Protein AF-0000000082272077 (afdb_homodimer)

Foldseek 3Di:
DAAEEEAEPLQDFLNVLLQVQQLVDPRYAYEYEEQDQVSHDPSHNHTAYADLLDLVRLVVVLVVVVVVVAAHQEYEADDADQQVVVPPDPLLNVCQFDPVNPDPVSLVSRLRRQAVSVLVSCVSRVVRYDQAHEYEHEAALLLFPVNDDDGGNNNRNVNRVNNLVSLLVVLVVSVPPPRGLYAGEYEHLAQECDVVNHPPGPHGSNRSSNLVVCCVVVCVRSVQGNFYAYSVSHGDHD/DAAEEEAEPLQDFLNVLLQVQQLVDPRYAYEYEEQDQVSHDPSHNHTAYADLLDLVRLVVVLVVVVVVVAAHQEYEADDADQQVVVPPDPLLNVCQFDPVNPDPVSLVSRLRRQAVSVLVSCVSRVVRYDQAHEYEHEAALLLFPVNDDDGGNNNRNVNRVNNLVSQLVVLVVSVPPPSGLYAGEYEHLAQECDVVNHPPGPHGSNRSSNLVVCCVVVCVRSVQGNFYAYSVSHGDHD

Organism: NCBI:txid303405

Radius of gyration: 22.63 Å; Cα contacts (8 Å, |Δi|>4): 1120; chains: 2; bounding box: 52×69×52 Å

pLDDT: mean 94.02, std 9.64, range [50.41, 98.94]

Solvent-accessible surface area (backbone atoms only — not comparable to full-atom values): 22970 Å² total; per-residue (Å²): 133,66,41,27,35,40,31,33,33,20,51,47,65,49,25,27,27,34,48,53,52,46,40,70,36,89,56,38,42,32,36,31,21,21,72,48,50,86,58,41,60,85,72,42,74,38,75,40,54,38,38,58,87,34,70,64,34,46,53,51,42,43,50,53,49,58,72,68,68,57,62,35,38,30,40,36,45,46,44,70,57,54,56,79,73,49,73,82,49,86,62,47,40,48,15,24,27,37,54,74,49,34,33,42,71,66,23,45,52,25,33,36,34,43,20,33,39,55,46,24,46,50,16,66,41,49,86,37,41,44,53,64,16,36,39,36,36,59,48,39,65,60,23,12,59,71,69,54,83,63,53,34,40,46,16,42,27,23,10,29,27,27,29,47,35,45,31,36,18,47,15,41,43,30,67,69,35,84,85,40,62,33,24,16,30,32,29,27,71,63,63,28,49,36,97,84,50,36,89,84,31,90,41,47,34,56,59,46,24,49,40,52,51,48,33,59,73,73,45,50,48,68,74,35,51,43,36,40,29,32,72,86,73,44,79,43,72,68,132,66,40,25,36,42,32,34,33,20,50,47,64,50,24,28,26,35,48,54,51,46,42,71,36,88,55,38,41,31,36,31,22,20,72,47,49,84,59,43,60,84,71,42,73,39,76,38,54,38,38,57,85,33,70,65,34,47,53,51,41,44,50,54,49,58,71,68,66,57,61,35,39,29,39,36,45,48,42,72,58,52,58,78,74,50,69,81,49,85,62,46,42,48,16,24,29,37,54,73,50,34,32,41,71,65,23,45,51,25,32,36,34,44,22,34,40,54,46,24,45,49,16,66,42,48,87,36,40,44,53,66,16,36,39,37,35,57,48,38,66,61,21,12,60,72,67,52,84,65,52,34,40,46,17,43,28,23,11,30,26,26,30,47,36,45,31,36,19,48,16,41,43,30,66,69,34,84,86,39,62,34,26,16,29,32,31,28,72,63,63,29,48,36,98,84,51,37,91,84,31,90,43,47,34,56,57,46,24,48,40,51,50,49,33,60,73,73,45,51,48,68,75,36,51,44,37,41,30,33,69,86,72,45,81,42,72,68

Nearest PDB structures (foldseek):
  5uzx-assembly1_A  TM=8.447E-01  e=5.046E-17  Burkholderia multivorans ATCC 17616
  5tt1-assembly2_B  TM=8.350E-01  e=1.175E-14  Burkholderia multivorans ATCC 17616
  5tt1-assembly1_A-2  TM=8.184E-01  e=1.248E-14  Burkholderia multivorans ATCC 17616
  5wqn-assembly1_D  TM=8.416E-01  e=3.097E-14  Pseudomonas aeruginosa PAO1
  5wqm-assembly2_D  TM=8.348E-01  e=5.341E-14  Pseudomonas aeruginosa PAO1

InterPro domains:
  IPR002347 Short-chain dehydrogenase/reductase SDR [PF00106] (3-199)
  IPR052184 Short-chain dehydrogenases/reductases (SDR) enzymes [PTHR45458] (1-234)

Secondary structure (DSSP, 8-state):
--EEEEESSTTSHHHHHHHHHHHTSTTEEEEEEESSGGGS-TT-SEEEE--TT-HHHHHHHHHHHHHHT--EEEEEE-----GGG--SSTTHHHHHH-GGG--HHHHHHHHIIIIIHHHHHHHHHGGGEEEEEEEEEE--GGG-TTT--SS--HHHHHHHHHHHHHHHHHHHHHHH-TT---EEEEEE--SBSSTTT-TT-SB-HHHHHHHHHHHHHTSHHHHTTT-EEETTSPBPP-/--EEEEESSTTSHHHHHHHHHHHTSTTEEEEEEESSGGGS-TT-SEEEE--TT-HHHHHHHHHHHHHHT--EEEEEE-----GGG-TTSTTHHHHHH-GGG--HHHHHHHHIIIIIHHHHHHHHHGGGEEEEEEEEEE--GGG-TTT--SS--HHHHHHHHHHHHHHHHHHHHHHH-TT---EEEEEE--SBSSTTT-TT-SB-HHHHHHHHHHHHHTSHHHHTTT-EEETTSPBPP-

Sequence (476 aa):
MSKTVLITGGNRGLGLALVECFAAQEDWKVIATARHMDSLPSVADEKLELDLASHESVTNLTDTIVQAGQTIDCIIHNAGFNPKDQKQTPGYFDSTFYCKDFSASNVSESMMINALHPMEMTGRLMPILTKDATVLAISSWLGSISSKKVPGHYGYAGSKALMNMCIKGLSLEFANDKETTRTAVAINPGWMKTDMGGSNADITPEQVAERILKMVEDGFIQSANGMFINTDRTEHLWMSKTVLITGGNRGLGLALVECFAAQEDWKVIATARHMDSLPSVADEKLELDLASHESVTNLTDTIVQAGQTIDCIIHNAGFNPKDQKQTPGYFDSTFYCKDFSASNVSESMMINALHPMEMTGRLMPILTKDATVLAISSWLGSISSKKVPGHYGYAGSKALMNMCIKGLSLEFANDKETTRTAVAINPGWMKTDMGGSNADITPEQVAERILKMVEDGFIQSANGMFINTDRTEHLW

Structure (mmCIF, N/CA/C/O backbone):
data_AF-0000000082272077-model_v1
#
loop_
_entity.id
_entity.type
_entity.pdbx_description
1 polymer 'Short-chain dehydrogenase/reductase family protein'
#
loop_
_atom_site.group_PDB
_atom_site.id
_atom_site.type_symbol
_atom_site.label_atom_id
_atom_site.label_alt_id
_atom_site.label_comp_id
_atom_site.label_asym_id
_atom_site.label_entity_id
_atom_site.label_seq_id
_atom_site.pdbx_PDB_ins_code
_atom_site.Cartn_x
_atom_site.Cartn_y
_atom_site.Cartn_z
_atom_site.occupancy
_atom_site.B_iso_or_equiv
_atom_site.auth_seq_id
_atom_site.auth_comp_id
_atom_site.auth_asym_id
_atom_site.auth_atom_id
_atom_site.pdbx_PDB_model_num
ATOM 1 N N . MET A 1 1 ? -0.331 -36.438 -12.594 1 69.69 1 MET A N 1
ATOM 2 C CA . MET A 1 1 ? -0.444 -35.375 -13.578 1 69.69 1 MET A CA 1
ATOM 3 C C . MET A 1 1 ? 0.436 -34.188 -13.195 1 69.69 1 MET A C 1
ATOM 5 O O . MET A 1 1 ? 0.691 -33.938 -12.016 1 69.69 1 MET A O 1
ATOM 9 N N . SER A 1 2 ? 1.129 -33.5 -14.141 1 90.38 2 SER A N 1
ATOM 10 C CA . SER A 1 2 ? 2.088 -32.438 -13.875 1 90.38 2 SER A CA 1
ATOM 11 C C . SER A 1 2 ? 1.392 -31.203 -13.336 1 90.38 2 SER A C 1
ATOM 13 O O . SER A 1 2 ? 0.265 -30.891 -13.727 1 90.38 2 SER A O 1
ATOM 15 N N . LYS A 1 3 ? 1.996 -30.641 -12.344 1 97.25 3 LYS A N 1
ATOM 16 C CA . LYS A 1 3 ? 1.546 -29.359 -11.82 1 97.25 3 LYS A CA 1
ATOM 17 C C . LYS A 1 3 ? 2.031 -28.203 -12.703 1 97.25 3 LYS A C 1
ATOM 19 O O . LYS A 1 3 ? 3.08 -28.312 -13.344 1 97.25 3 LYS A O 1
ATOM 24 N N . THR A 1 4 ? 1.223 -27.141 -12.766 1 98.62 4 THR A N 1
ATOM 25 C CA . THR A 1 4 ? 1.578 -26 -13.602 1 98.62 4 THR A CA 1
ATOM 26 C C . THR A 1 4 ? 1.897 -24.781 -12.75 1 98.62 4 THR A C 1
ATOM 28 O O . THR A 1 4 ? 1.143 -24.438 -11.828 1 98.62 4 THR A O 1
ATOM 31 N N . VAL A 1 5 ? 3.061 -24.125 -13.031 1 98.81 5 VAL A N 1
ATOM 32 C CA . VAL A 1 5 ? 3.439 -22.891 -12.359 1 98.81 5 VAL A CA 1
ATOM 33 C C . VAL A 1 5 ? 3.541 -21.766 -13.383 1 98.81 5 VAL A C 1
ATOM 35 O O . VAL A 1 5 ? 4.082 -21.953 -14.477 1 98.81 5 VAL A O 1
ATOM 38 N N . LEU A 1 6 ? 2.869 -20.656 -13.102 1 98.88 6 LEU A N 1
ATOM 39 C CA . LEU A 1 6 ? 2.996 -19.406 -13.859 1 98.88 6 LEU A CA 1
ATOM 40 C C . LEU A 1 6 ? 3.951 -18.438 -13.164 1 98.88 6 LEU A C 1
ATOM 42 O O . LEU A 1 6 ? 3.727 -18.062 -12.016 1 98.88 6 LEU A O 1
ATOM 46 N N . ILE A 1 7 ? 5.047 -18.047 -13.836 1 98.88 7 ILE A N 1
ATOM 47 C CA . ILE A 1 7 ? 6.062 -17.172 -13.258 1 98.88 7 ILE A CA 1
ATOM 48 C C . ILE A 1 7 ? 6.152 -15.883 -14.078 1 98.88 7 ILE A C 1
ATOM 50 O O . ILE A 1 7 ? 6.398 -15.922 -15.281 1 98.88 7 ILE A O 1
ATOM 54 N N . THR A 1 8 ? 5.918 -14.766 -13.461 1 98.81 8 THR A N 1
ATOM 55 C CA . THR A 1 8 ? 6.121 -13.492 -14.141 1 98.81 8 THR A CA 1
ATOM 56 C C . THR A 1 8 ? 7.566 -13.023 -13.992 1 98.81 8 THR A C 1
ATOM 58 O O . THR A 1 8 ? 8.203 -13.281 -12.969 1 98.81 8 THR A O 1
ATOM 61 N N . GLY A 1 9 ? 8.047 -12.32 -15.023 1 97.88 9 GLY A N 1
ATOM 62 C CA . GLY A 1 9 ? 9.43 -11.875 -14.992 1 97.88 9 GLY A CA 1
ATOM 63 C C . GLY A 1 9 ? 10.422 -13.023 -15 1 97.88 9 GLY A C 1
ATOM 64 O O . GLY A 1 9 ? 11.359 -13.047 -14.203 1 97.88 9 GLY A O 1
ATOM 65 N N . GLY A 1 10 ? 10.258 -13.992 -15.828 1 98.12 10 GLY A N 1
ATOM 66 C CA . GLY A 1 10 ? 11.016 -15.234 -15.797 1 98.12 10 GLY A CA 1
ATOM 67 C C . GLY A 1 10 ? 12.297 -15.172 -16.594 1 98.12 10 GLY A C 1
ATOM 68 O O . GLY A 1 10 ? 12.914 -16.203 -16.875 1 98.12 10 GLY A O 1
ATOM 69 N N . ASN A 1 11 ? 12.773 -13.922 -16.984 1 96.75 11 ASN A N 1
ATOM 70 C CA . ASN A 1 11 ? 13.844 -13.852 -17.969 1 96.75 11 ASN A CA 1
ATOM 71 C C . ASN A 1 11 ? 15.164 -13.422 -17.328 1 96.75 11 ASN A C 1
ATOM 73 O O . ASN A 1 11 ? 16.203 -13.453 -17.984 1 96.75 11 ASN A O 1
ATOM 77 N N . ARG A 1 12 ? 15.172 -12.977 -16.078 1 93.19 12 ARG A N 1
ATOM 78 C CA . ARG A 1 12 ? 16.422 -12.57 -15.438 1 93.19 12 ARG A CA 1
ATOM 79 C C . ARG A 1 12 ? 16.328 -12.703 -13.922 1 93.19 12 ARG A C 1
ATOM 81 O O . ARG A 1 12 ? 15.258 -12.938 -13.375 1 93.19 12 ARG A O 1
ATOM 88 N N . GLY A 1 13 ? 17.438 -12.688 -13.328 1 93.81 13 GLY A N 1
ATOM 89 C CA . GLY A 1 13 ? 17.516 -12.664 -11.875 1 93.81 13 GLY A CA 1
ATOM 90 C C . GLY A 1 13 ? 16.844 -13.859 -11.219 1 93.81 13 GLY A C 1
ATOM 91 O O . GLY A 1 13 ? 17.078 -15 -11.617 1 93.81 13 GLY A O 1
ATOM 92 N N . LEU A 1 14 ? 16.125 -13.523 -10.18 1 96.06 14 LEU A N 1
ATOM 93 C CA . LEU A 1 14 ? 15.414 -14.57 -9.445 1 96.06 14 LEU A CA 1
ATOM 94 C C . LEU A 1 14 ? 14.375 -15.25 -10.336 1 96.06 14 LEU A C 1
ATOM 96 O O . LEU A 1 14 ? 14.188 -16.469 -10.25 1 96.06 14 LEU A O 1
ATOM 100 N N . GLY A 1 15 ? 13.734 -14.461 -11.211 1 97.94 15 GLY A N 1
ATOM 101 C CA . GLY A 1 15 ? 12.758 -15.039 -12.117 1 97.94 15 GLY A CA 1
ATOM 102 C C . GLY A 1 15 ? 13.328 -16.125 -13.008 1 97.94 15 GLY A C 1
ATOM 103 O O . GLY A 1 15 ? 12.734 -17.203 -13.148 1 97.94 15 GLY A O 1
ATOM 104 N N . LEU A 1 16 ? 14.453 -15.836 -13.539 1 97.94 16 LEU A N 1
ATOM 105 C CA . LEU A 1 16 ? 15.125 -16.828 -14.375 1 97.94 16 LEU A CA 1
ATOM 106 C C . LEU A 1 16 ? 15.484 -18.062 -13.57 1 97.94 16 LEU A C 1
ATOM 108 O O . LEU A 1 16 ? 15.258 -19.188 -14.016 1 97.94 16 LEU A O 1
ATOM 112 N N . ALA A 1 17 ? 16 -17.875 -12.391 1 98 17 ALA A N 1
ATOM 113 C CA . ALA A 1 17 ? 16.375 -18.984 -11.516 1 98 17 ALA A CA 1
ATOM 114 C C . ALA A 1 17 ? 15.156 -19.828 -11.148 1 98 17 ALA A C 1
ATOM 116 O O . ALA A 1 17 ? 15.242 -21.047 -11.078 1 98 17 ALA A O 1
ATOM 117 N N . LEU A 1 18 ? 14.023 -19.172 -10.93 1 98.69 18 LEU A N 1
ATOM 118 C CA . LEU A 1 18 ? 12.789 -19.875 -10.609 1 98.69 18 LEU A CA 1
ATOM 119 C C . LEU A 1 18 ? 12.336 -20.734 -11.789 1 98.69 18 LEU A C 1
ATOM 121 O O . LEU A 1 18 ? 11.984 -21.906 -11.617 1 98.69 18 LEU A O 1
ATOM 125 N N . VAL A 1 19 ? 12.383 -20.141 -12.953 1 98.81 19 VAL A N 1
ATOM 126 C CA . VAL A 1 19 ? 11.977 -20.875 -14.156 1 98.81 19 VAL A CA 1
ATOM 127 C C . VAL A 1 19 ? 12.852 -22.125 -14.32 1 98.81 19 VAL A C 1
ATOM 129 O O . VAL A 1 19 ? 12.336 -23.219 -14.508 1 98.81 19 VAL A O 1
ATOM 132 N N . GLU A 1 20 ? 14.109 -21.953 -14.195 1 98.69 20 GLU A N 1
ATOM 133 C CA . GLU A 1 20 ? 15.055 -23.062 -14.367 1 98.69 20 GLU A CA 1
ATOM 134 C C . GLU A 1 20 ? 14.859 -24.125 -13.289 1 98.69 20 GLU A C 1
ATOM 136 O O . GLU A 1 20 ? 14.875 -25.328 -13.578 1 98.69 20 GLU A O 1
ATOM 141 N N . CYS A 1 21 ? 14.664 -23.703 -12.086 1 98.38 21 CYS A N 1
ATOM 142 C CA . CYS A 1 21 ? 14.508 -24.594 -10.953 1 98.38 21 CYS A CA 1
ATOM 143 C C . CYS A 1 21 ? 13.25 -25.453 -11.094 1 98.38 21 CYS A C 1
ATOM 145 O O . CYS A 1 21 ? 13.305 -26.672 -10.945 1 98.38 21 CYS A O 1
ATOM 147 N N . PHE A 1 22 ? 12.125 -24.859 -11.414 1 98.62 22 PHE A N 1
ATOM 148 C CA . PHE A 1 22 ? 10.867 -25.578 -11.562 1 98.62 22 PHE A CA 1
ATOM 149 C C . PHE A 1 22 ? 10.891 -26.453 -12.805 1 98.62 22 PHE A C 1
ATOM 151 O O . PHE A 1 22 ? 10.383 -27.578 -12.789 1 98.62 22 PHE A O 1
ATOM 158 N N . ALA A 1 23 ? 11.531 -25.984 -13.875 1 98.31 23 ALA A N 1
ATOM 159 C CA . ALA A 1 23 ? 11.57 -26.734 -15.133 1 98.31 23 ALA A CA 1
ATOM 160 C C . ALA A 1 23 ? 12.406 -28 -14.992 1 98.31 23 ALA A C 1
ATOM 162 O O . ALA A 1 23 ? 12.234 -28.953 -15.758 1 98.31 23 ALA A O 1
ATOM 163 N N . ALA A 1 24 ? 13.273 -27.984 -14.016 1 98 24 ALA A N 1
ATOM 164 C CA . ALA A 1 24 ? 14.141 -29.125 -13.789 1 98 24 ALA A CA 1
ATOM 165 C C . ALA A 1 24 ? 13.383 -30.266 -13.109 1 98 24 ALA A C 1
ATOM 167 O O . ALA A 1 24 ? 13.859 -31.406 -13.055 1 98 24 ALA A O 1
ATOM 168 N N . GLN A 1 25 ? 12.227 -29.938 -12.609 1 97.5 25 GLN A N 1
ATOM 169 C CA . GLN A 1 25 ? 11.391 -30.938 -11.969 1 97.5 25 GLN A CA 1
ATOM 170 C C . GLN A 1 25 ? 10.469 -31.625 -12.977 1 97.5 25 GLN A C 1
ATOM 172 O O . GLN A 1 25 ? 9.828 -30.953 -13.789 1 97.5 25 GLN A O 1
ATOM 177 N N . GLU A 1 26 ? 10.297 -32.938 -12.984 1 95.56 26 GLU A N 1
ATOM 178 C CA . GLU A 1 26 ? 9.492 -33.719 -13.93 1 95.56 26 GLU A CA 1
ATOM 179 C C . GLU A 1 26 ? 8 -33.469 -13.711 1 95.56 26 GLU A C 1
ATOM 181 O O . GLU A 1 26 ? 7.207 -33.562 -14.648 1 95.56 26 GLU A O 1
ATOM 186 N N . ASP A 1 27 ? 7.707 -33.062 -12.539 1 96.31 27 ASP A N 1
ATOM 187 C CA . ASP A 1 27 ? 6.297 -33 -12.188 1 96.31 27 ASP A CA 1
ATOM 188 C C . ASP A 1 27 ? 5.766 -31.562 -12.344 1 96.31 27 ASP A C 1
ATOM 190 O O . ASP A 1 27 ? 4.641 -31.266 -11.945 1 96.31 27 ASP A O 1
ATOM 194 N N . TRP A 1 28 ? 6.57 -30.656 -12.953 1 97.94 28 TRP A N 1
ATOM 195 C CA . TRP A 1 28 ? 6.121 -29.266 -13.125 1 97.94 28 TRP A CA 1
ATOM 196 C C . TRP A 1 28 ? 6.141 -28.875 -14.594 1 97.94 28 TRP A C 1
ATOM 198 O O . TRP A 1 28 ? 7.098 -29.172 -15.312 1 97.94 28 TRP A O 1
ATOM 208 N N . LYS A 1 29 ? 5.078 -28.266 -15.039 1 98.25 29 LYS A N 1
ATOM 209 C CA . LYS A 1 29 ? 5.027 -27.484 -16.266 1 98.25 29 LYS A CA 1
ATOM 210 C C . LYS A 1 29 ? 5.195 -26 -15.969 1 98.25 29 LYS A C 1
ATOM 212 O O . LYS A 1 29 ? 4.484 -25.438 -15.117 1 98.25 29 LYS A O 1
ATOM 217 N N . VAL A 1 30 ? 6.102 -25.312 -16.688 1 98.69 30 VAL A N 1
ATOM 218 C CA . VAL A 1 30 ? 6.418 -23.922 -16.359 1 98.69 30 VAL A CA 1
ATOM 219 C C . VAL A 1 30 ? 5.898 -23.016 -17.484 1 98.69 30 VAL A C 1
ATOM 221 O O . VAL A 1 30 ? 6.312 -23.141 -18.641 1 98.69 30 VAL A O 1
ATOM 224 N N . ILE A 1 31 ? 4.977 -22.125 -17.156 1 98.75 31 ILE A N 1
ATOM 225 C CA . ILE A 1 31 ? 4.629 -20.969 -17.984 1 98.75 31 ILE A CA 1
ATOM 226 C C . ILE A 1 31 ? 5.418 -19.75 -17.531 1 98.75 31 ILE A C 1
ATOM 228 O O . ILE A 1 31 ? 5.211 -19.25 -16.422 1 98.75 31 ILE A O 1
ATOM 232 N N . ALA A 1 32 ? 6.336 -19.281 -18.359 1 98.81 32 ALA A N 1
ATOM 233 C CA . ALA A 1 32 ? 7.16 -18.125 -18.031 1 98.81 32 ALA A CA 1
ATOM 234 C C . ALA A 1 32 ? 6.742 -16.906 -18.859 1 98.81 32 ALA A C 1
ATOM 236 O O . ALA A 1 32 ? 6.41 -17.031 -20.031 1 98.81 32 ALA A O 1
ATOM 237 N N . THR A 1 33 ? 6.762 -15.75 -18.219 1 98.75 33 THR A N 1
ATOM 238 C CA . THR A 1 33 ? 6.371 -14.531 -18.922 1 98.75 33 THR A CA 1
ATOM 239 C C . THR A 1 33 ? 7.445 -13.461 -18.797 1 98.75 33 THR A C 1
ATOM 241 O O . THR A 1 33 ? 8.227 -13.469 -17.844 1 98.75 33 THR A O 1
ATOM 244 N N . ALA A 1 34 ? 7.535 -12.602 -19.734 1 98.19 34 ALA A N 1
ATOM 245 C CA . ALA A 1 34 ? 8.375 -11.406 -19.766 1 98.19 34 ALA A CA 1
ATOM 246 C C . ALA A 1 34 ? 7.859 -10.406 -20.797 1 98.19 34 ALA A C 1
ATOM 248 O O . ALA A 1 34 ? 6.941 -10.711 -21.562 1 98.19 34 ALA A O 1
ATOM 249 N N . ARG A 1 35 ? 8.445 -9.258 -20.828 1 95.69 35 ARG A N 1
ATOM 250 C CA . ARG A 1 35 ? 8.039 -8.227 -21.781 1 95.69 35 ARG A CA 1
ATOM 251 C C . ARG A 1 35 ? 8.367 -8.648 -23.203 1 95.69 35 ARG A C 1
ATOM 253 O O . ARG A 1 35 ? 7.637 -8.305 -24.141 1 95.69 35 ARG A O 1
ATOM 260 N N . HIS A 1 36 ? 9.43 -9.344 -23.234 1 96 36 HIS A N 1
ATOM 261 C CA . HIS A 1 36 ? 9.859 -9.898 -24.516 1 96 36 HIS A CA 1
ATOM 262 C C . HIS A 1 36 ? 9.992 -11.422 -24.438 1 96 36 HIS A C 1
ATOM 264 O O . HIS A 1 36 ? 10.883 -11.938 -23.766 1 96 36 HIS A O 1
ATOM 270 N N . MET A 1 37 ? 9.203 -12.07 -25.219 1 95.12 37 MET A N 1
ATOM 271 C CA . MET A 1 37 ? 9.125 -13.523 -25.172 1 95.12 37 MET A CA 1
ATOM 272 C C . MET A 1 37 ? 10.477 -14.148 -25.5 1 95.12 37 MET A C 1
ATOM 274 O O . MET A 1 37 ? 10.844 -15.188 -24.953 1 95.12 37 MET A O 1
ATOM 278 N N . ASP A 1 38 ? 11.219 -13.523 -26.359 1 96.69 38 ASP A N 1
ATOM 279 C CA . ASP A 1 38 ? 12.477 -14.07 -26.844 1 96.69 38 ASP A CA 1
ATOM 280 C C . ASP A 1 38 ? 13.539 -14.078 -25.734 1 96.69 38 ASP A C 1
ATOM 282 O O . ASP A 1 38 ? 14.547 -14.773 -25.844 1 96.69 38 ASP A O 1
ATOM 286 N N . SER A 1 39 ? 13.312 -13.281 -24.688 1 97.56 39 SER A N 1
ATOM 287 C CA . SER A 1 39 ? 14.273 -13.195 -23.594 1 97.56 39 SER A CA 1
ATOM 288 C C . SER A 1 39 ? 14.086 -14.344 -22.609 1 97.56 39 SER A C 1
ATOM 290 O O . SER A 1 39 ? 14.93 -14.555 -21.734 1 97.56 39 SER A O 1
ATOM 292 N N . LEU A 1 40 ? 13.062 -15.141 -22.781 1 98.38 40 LEU A N 1
ATOM 293 C CA . LEU A 1 40 ? 12.758 -16.219 -21.859 1 98.38 40 LEU A CA 1
ATOM 294 C C . LEU A 1 40 ? 13.578 -17.469 -22.188 1 98.38 40 LEU A C 1
ATOM 296 O O . LEU A 1 40 ? 13.875 -17.734 -23.359 1 98.38 40 LEU A O 1
ATOM 300 N N . PRO A 1 41 ? 13.961 -18.188 -21.188 1 98.06 41 PRO A N 1
ATOM 301 C CA . PRO A 1 41 ? 14.797 -19.375 -21.406 1 98.06 41 PRO A CA 1
ATOM 302 C C . PRO A 1 41 ? 14.039 -20.5 -22.125 1 98.06 41 PRO A C 1
ATOM 304 O O . PRO A 1 41 ? 12.836 -20.656 -21.922 1 98.06 41 PRO A O 1
ATOM 307 N N . SER A 1 42 ? 14.727 -21.391 -22.812 1 98 42 SER A N 1
ATOM 308 C CA . SER A 1 42 ? 14.148 -22.453 -23.625 1 98 42 SER A CA 1
ATOM 309 C C . SER A 1 42 ? 13.57 -23.562 -22.75 1 98 42 SER A C 1
ATOM 311 O O . SER A 1 42 ? 12.734 -24.344 -23.219 1 98 42 SER A O 1
ATOM 313 N N . VAL A 1 43 ? 13.992 -23.578 -21.484 1 98.19 43 VAL A N 1
ATOM 314 C CA . VAL A 1 43 ? 13.578 -24.672 -20.594 1 98.19 43 VAL A CA 1
ATOM 315 C C . VAL A 1 43 ? 12.117 -24.484 -20.203 1 98.19 43 VAL A C 1
ATOM 317 O O . VAL A 1 43 ? 11.492 -25.406 -19.672 1 98.19 43 VAL A O 1
ATOM 320 N N . ALA A 1 44 ? 11.562 -23.25 -20.391 1 98.44 44 ALA A N 1
ATOM 321 C CA . ALA A 1 44 ? 10.148 -23.031 -20.094 1 98.44 44 ALA A CA 1
ATOM 322 C C . ALA A 1 44 ? 9.258 -23.812 -21.062 1 98.44 44 ALA A C 1
ATOM 324 O O . ALA A 1 44 ? 9.516 -23.844 -22.266 1 98.44 44 ALA A O 1
ATOM 325 N N . ASP A 1 45 ? 8.219 -24.391 -20.516 1 97.94 45 ASP A N 1
ATOM 326 C CA . ASP A 1 45 ? 7.305 -25.156 -21.344 1 97.94 45 ASP A CA 1
ATOM 327 C C . ASP A 1 45 ? 6.453 -24.25 -22.234 1 97.94 45 ASP A C 1
ATOM 329 O O . ASP A 1 45 ? 6.082 -24.625 -23.344 1 97.94 45 ASP A O 1
ATOM 333 N N . GLU A 1 46 ? 6.059 -23.188 -21.734 1 98.06 46 GLU A N 1
ATOM 334 C CA . GLU A 1 46 ? 5.289 -22.172 -22.438 1 98.06 46 GLU A CA 1
ATOM 335 C C . GLU A 1 46 ? 5.832 -20.766 -22.156 1 98.06 46 GLU A C 1
ATOM 337 O O . GLU A 1 46 ? 6.16 -20.453 -21.016 1 98.06 46 GLU A O 1
ATOM 342 N N . LYS A 1 47 ? 6.047 -19.984 -23.234 1 98.44 47 LYS A N 1
ATOM 343 C CA . LYS A 1 47 ? 6.516 -18.609 -23.156 1 98.44 47 LYS A CA 1
ATOM 344 C C . LYS A 1 47 ? 5.426 -17.625 -23.578 1 98.44 47 LYS A C 1
ATOM 346 O O . LYS A 1 47 ? 4.84 -17.766 -24.656 1 98.44 47 LYS A O 1
ATOM 351 N N . LEU A 1 48 ? 5.113 -16.656 -22.703 1 98.31 48 LEU A N 1
ATOM 352 C CA . LEU A 1 48 ? 4.082 -15.664 -23 1 98.31 48 LEU A CA 1
ATOM 353 C C . LEU A 1 48 ? 4.57 -14.258 -22.703 1 98.31 48 LEU A C 1
ATOM 355 O O . LEU A 1 48 ? 5.367 -14.055 -21.781 1 98.31 48 LEU A O 1
ATOM 359 N N . GLU A 1 49 ? 4.062 -13.312 -23.438 1 98.25 49 GLU A N 1
ATOM 360 C CA . GLU A 1 49 ? 4.402 -11.906 -23.234 1 98.25 49 GLU A CA 1
ATOM 361 C C . GLU A 1 49 ? 3.553 -11.289 -22.125 1 98.25 49 GLU A C 1
ATOM 363 O O . GLU A 1 49 ? 2.348 -11.531 -22.047 1 98.25 49 GLU A O 1
ATOM 368 N N . LEU A 1 50 ? 4.238 -10.531 -21.266 1 98.44 50 LEU A N 1
ATOM 369 C CA . LEU A 1 50 ? 3.545 -9.797 -20.203 1 98.44 50 LEU A CA 1
ATOM 370 C C . LEU A 1 50 ? 4.285 -8.508 -19.875 1 98.44 50 LEU A C 1
ATOM 372 O O . LEU A 1 50 ? 5.449 -8.539 -19.469 1 98.44 50 LEU A O 1
ATOM 376 N N . ASP A 1 51 ? 3.652 -7.43 -20.141 1 97.94 51 ASP A N 1
ATOM 377 C CA . ASP A 1 51 ? 4.07 -6.121 -19.641 1 97.94 51 ASP A CA 1
ATOM 378 C C . ASP A 1 51 ? 3.115 -5.609 -18.562 1 97.94 51 ASP A C 1
ATOM 380 O O . ASP A 1 51 ? 2.014 -5.152 -18.875 1 97.94 51 ASP A O 1
ATOM 384 N N . LEU A 1 52 ? 3.59 -5.648 -17.344 1 97.5 52 LEU A N 1
ATOM 385 C CA . LEU A 1 52 ? 2.73 -5.312 -16.219 1 97.5 52 LEU A CA 1
ATOM 386 C C . LEU A 1 52 ? 2.441 -3.814 -16.172 1 97.5 52 LEU A C 1
ATOM 388 O O . LEU A 1 52 ? 1.592 -3.359 -15.406 1 97.5 52 LEU A O 1
ATOM 392 N N . ALA A 1 53 ? 3.062 -3.031 -16.984 1 95.81 53 ALA A N 1
ATOM 393 C CA . ALA A 1 53 ? 2.744 -1.609 -17.094 1 95.81 53 ALA A CA 1
ATOM 394 C C . ALA A 1 53 ? 1.549 -1.387 -18.016 1 95.81 53 ALA A C 1
ATOM 396 O O . ALA A 1 53 ? 1.028 -0.273 -18.109 1 95.81 53 ALA A O 1
ATOM 397 N N . SER A 1 54 ? 1.126 -2.453 -18.672 1 97.38 54 SER A N 1
ATOM 398 C CA . SER A 1 54 ? 0.036 -2.377 -19.641 1 97.38 54 SER A CA 1
ATOM 399 C C . SER A 1 54 ? -1.148 -3.234 -19.203 1 97.38 54 SER A C 1
ATOM 401 O O . SER A 1 54 ? -1.054 -4.461 -19.172 1 97.38 54 SER A O 1
ATOM 403 N N . HIS A 1 55 ? -2.209 -2.564 -19 1 97.94 55 HIS A N 1
ATOM 404 C CA . HIS A 1 55 ? -3.42 -3.297 -18.641 1 97.94 55 HIS A CA 1
ATOM 405 C C . HIS A 1 55 ? -3.82 -4.262 -19.75 1 97.94 55 HIS A C 1
ATOM 407 O O . HIS A 1 55 ? -4.27 -5.379 -19.484 1 97.94 55 HIS A O 1
ATOM 413 N N . GLU A 1 56 ? -3.672 -3.832 -20.938 1 98.19 56 GLU A N 1
ATOM 414 C CA . GLU A 1 56 ? -3.994 -4.676 -22.078 1 98.19 56 GLU A CA 1
ATOM 415 C C . GLU A 1 56 ? -3.141 -5.938 -22.094 1 98.19 56 GLU A C 1
ATOM 417 O O . GLU A 1 56 ? -3.635 -7.023 -22.406 1 98.19 56 GLU A O 1
ATOM 422 N N . SER A 1 57 ? -1.886 -5.797 -21.797 1 98.44 57 SER A N 1
ATOM 423 C CA . SER A 1 57 ? -0.996 -6.949 -21.734 1 98.44 57 SER A CA 1
ATOM 424 C C . SER A 1 57 ? -1.459 -7.953 -20.688 1 98.44 57 SER A C 1
ATOM 426 O O . SER A 1 57 ? -1.452 -9.164 -20.922 1 98.44 57 SER A O 1
ATOM 428 N N . VAL A 1 58 ? -1.969 -7.48 -19.562 1 98.5 58 VAL A N 1
ATOM 429 C CA . VAL A 1 58 ? -2.465 -8.32 -18.469 1 98.5 58 VAL A CA 1
ATOM 430 C C . VAL A 1 58 ? -3.713 -9.07 -18.922 1 98.5 58 VAL A C 1
ATOM 432 O O . VAL A 1 58 ? -3.814 -10.289 -18.75 1 98.5 58 VAL A O 1
ATOM 435 N N . THR A 1 59 ? -4.605 -8.336 -19.594 1 98.25 59 THR A N 1
ATOM 436 C CA . THR A 1 59 ? -5.852 -8.945 -20.047 1 98.25 59 THR A CA 1
ATOM 437 C C . THR A 1 59 ? -5.59 -9.969 -21.141 1 98.25 59 THR A C 1
ATOM 439 O O . THR A 1 59 ? -6.16 -11.062 -21.125 1 98.25 59 THR A O 1
ATOM 442 N N . ASN A 1 60 ? -4.703 -9.648 -22.031 1 98.25 60 ASN A N 1
ATOM 443 C CA . ASN A 1 60 ? -4.375 -10.562 -23.109 1 98.25 60 ASN A CA 1
ATOM 444 C C . ASN A 1 60 ? -3.75 -11.852 -22.594 1 98.25 60 ASN A C 1
ATOM 446 O O . ASN A 1 60 ? -4.105 -12.945 -23.031 1 98.25 60 ASN A O 1
ATOM 450 N N . LEU A 1 61 ? -2.84 -11.727 -21.656 1 98.25 61 LEU A N 1
ATOM 451 C CA . LEU A 1 61 ? -2.18 -12.898 -21.094 1 98.25 61 LEU A CA 1
ATOM 452 C C . LEU A 1 61 ? -3.188 -13.812 -20.406 1 98.25 61 LEU A C 1
ATOM 454 O O . LEU A 1 61 ? -3.193 -15.023 -20.625 1 98.25 61 LEU A O 1
ATOM 458 N N . THR A 1 62 ? -4.027 -13.242 -19.547 1 98.5 62 THR A N 1
ATOM 459 C CA . THR A 1 62 ? -4.957 -14.055 -18.766 1 98.5 62 THR A CA 1
ATOM 460 C C . THR A 1 62 ? -6.008 -14.695 -19.656 1 98.5 62 THR A C 1
ATOM 462 O O . THR A 1 62 ? -6.387 -15.852 -19.453 1 98.5 62 THR A O 1
ATOM 465 N N . ASP A 1 63 ? -6.402 -13.938 -20.688 1 98.12 63 ASP A N 1
ATOM 466 C CA . ASP A 1 63 ? -7.34 -14.508 -21.641 1 98.12 63 ASP A CA 1
ATOM 467 C C . ASP A 1 63 ? -6.727 -15.703 -22.359 1 98.12 63 ASP A C 1
ATOM 469 O O . ASP A 1 63 ? -7.375 -16.734 -22.531 1 98.12 63 ASP A O 1
ATOM 473 N N . THR A 1 64 ? -5.527 -15.562 -22.766 1 97.88 64 THR A N 1
ATOM 474 C CA . THR A 1 64 ? -4.82 -16.625 -23.469 1 97.88 64 THR A CA 1
ATOM 475 C C . THR A 1 64 ? -4.711 -17.875 -22.594 1 97.88 64 THR A C 1
ATOM 477 O O . THR A 1 64 ? -4.996 -18.984 -23.047 1 97.88 64 THR A O 1
ATOM 480 N N . ILE A 1 65 ? -4.375 -17.719 -21.344 1 98.12 65 ILE A N 1
ATOM 481 C CA . ILE A 1 65 ? -4.172 -18.844 -20.438 1 98.12 65 ILE A CA 1
ATOM 482 C C . ILE A 1 65 ? -5.508 -19.516 -20.141 1 98.12 65 ILE A C 1
ATOM 484 O O . ILE A 1 65 ? -5.609 -20.75 -20.188 1 98.12 65 ILE A O 1
ATOM 488 N N . VAL A 1 66 ? -6.508 -18.734 -19.906 1 97.75 66 VAL A N 1
ATOM 489 C CA . VAL A 1 66 ? -7.824 -19.281 -19.578 1 97.75 66 VAL A CA 1
ATOM 490 C C . VAL A 1 66 ? -8.383 -20.031 -20.781 1 97.75 66 VAL A C 1
ATOM 492 O O . VAL A 1 66 ? -8.945 -21.125 -20.625 1 97.75 66 VAL A O 1
ATOM 495 N N . GLN A 1 67 ? -8.172 -19.5 -21.953 1 96.62 67 GLN A N 1
ATOM 496 C CA . GLN A 1 67 ? -8.711 -20.109 -23.156 1 96.62 67 GLN A CA 1
ATOM 497 C C . GLN A 1 67 ? -8 -21.422 -23.484 1 96.62 67 GLN A C 1
ATOM 499 O O . GLN A 1 67 ? -8.586 -22.328 -24.094 1 96.62 67 GLN A O 1
ATOM 504 N N . ALA A 1 68 ? -6.781 -21.547 -23.031 1 95.06 68 ALA A N 1
ATOM 505 C CA . ALA A 1 68 ? -6.016 -22.766 -23.281 1 95.06 68 ALA A CA 1
ATOM 506 C C .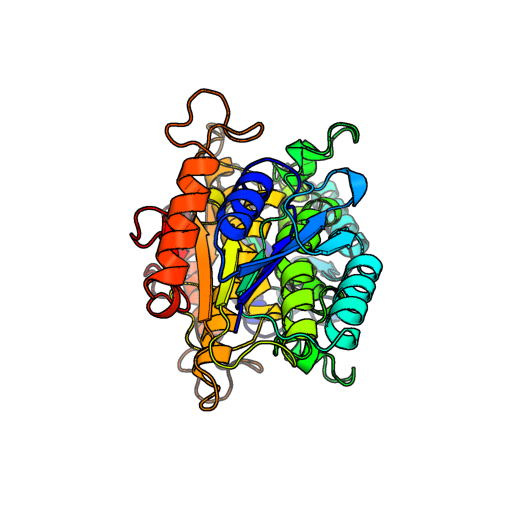 ALA A 1 68 ? -6.562 -23.938 -22.484 1 95.06 68 ALA A C 1
ATOM 508 O O . ALA A 1 68 ? -6.285 -25.094 -22.781 1 95.06 68 ALA A O 1
ATOM 509 N N . GLY A 1 69 ? -7.324 -23.656 -21.391 1 90.25 69 GLY A N 1
ATOM 510 C CA . GLY A 1 69 ? -8.062 -24.672 -20.656 1 90.25 69 GLY A CA 1
ATOM 511 C C . GLY A 1 69 ? -7.207 -25.422 -19.656 1 90.25 69 GLY A C 1
ATOM 512 O O . GLY A 1 69 ? -7.633 -26.438 -19.109 1 90.25 69 GLY A O 1
ATOM 513 N N . GLN A 1 70 ? -5.996 -25.016 -19.469 1 94.12 70 GLN A N 1
ATOM 514 C CA . GLN A 1 70 ? -5.168 -25.672 -18.469 1 94.12 70 GLN A CA 1
ATOM 515 C C . GLN A 1 70 ? -5.402 -25.078 -17.094 1 94.12 70 GLN A C 1
ATOM 517 O O . GLN A 1 70 ? -5.891 -23.953 -16.969 1 94.12 70 GLN A O 1
ATOM 522 N N . THR A 1 71 ? -5.117 -25.891 -16.062 1 97.5 71 THR A N 1
ATOM 523 C CA . THR A 1 71 ? -5.223 -25.406 -14.695 1 97.5 71 THR A CA 1
ATOM 524 C C . THR A 1 71 ? -3.873 -24.906 -14.195 1 97.5 71 THR A C 1
ATOM 526 O O . THR A 1 71 ? -2.83 -25.234 -14.758 1 97.5 71 THR A O 1
ATOM 529 N N . ILE A 1 72 ? -3.896 -24.016 -13.242 1 98.56 72 ILE A N 1
ATOM 530 C CA . ILE A 1 72 ? -2.691 -23.469 -12.625 1 98.56 72 ILE A CA 1
ATOM 531 C C . ILE A 1 72 ? -2.625 -23.875 -11.156 1 98.56 72 ILE A C 1
ATOM 533 O O . ILE A 1 72 ? -3.586 -23.672 -10.406 1 98.56 72 ILE A O 1
ATOM 537 N N . ASP A 1 73 ? -1.472 -24.422 -10.758 1 98.62 73 ASP A N 1
ATOM 538 C CA . ASP A 1 73 ? -1.274 -24.875 -9.383 1 98.62 73 ASP A CA 1
ATOM 539 C C . ASP A 1 73 ? -0.516 -23.844 -8.562 1 98.62 73 ASP A C 1
ATOM 541 O O . ASP A 1 73 ? -0.592 -23.828 -7.332 1 98.62 73 ASP A O 1
ATOM 545 N N . CYS A 1 74 ? 0.23 -23 -9.227 1 98.81 74 CYS A N 1
ATOM 546 C CA . CYS A 1 74 ? 1.053 -22.016 -8.539 1 98.81 74 CYS A CA 1
ATOM 547 C C . CYS A 1 74 ? 1.264 -20.781 -9.414 1 98.81 74 CYS A C 1
ATOM 549 O O . CYS A 1 74 ? 1.562 -20.906 -10.602 1 98.81 74 CYS A O 1
ATOM 551 N N . ILE A 1 75 ? 0.962 -19.656 -8.883 1 98.88 75 ILE A N 1
ATOM 552 C CA . ILE A 1 75 ? 1.352 -18.391 -9.484 1 98.88 75 ILE A CA 1
ATOM 553 C C . ILE A 1 75 ? 2.471 -17.75 -8.664 1 98.88 75 ILE A C 1
ATOM 555 O O . ILE A 1 75 ? 2.365 -17.641 -7.438 1 98.88 75 ILE A O 1
ATOM 559 N N . ILE A 1 76 ? 3.58 -17.406 -9.312 1 98.94 76 ILE A N 1
ATOM 560 C CA . ILE A 1 76 ? 4.652 -16.672 -8.664 1 98.94 76 ILE A CA 1
ATOM 561 C C . ILE A 1 76 ? 4.777 -15.281 -9.289 1 98.94 76 ILE A C 1
ATOM 563 O O . ILE A 1 76 ? 5.312 -15.141 -10.391 1 98.94 76 ILE A O 1
ATOM 567 N N . HIS A 1 77 ? 4.23 -14.328 -8.586 1 98.81 77 HIS A N 1
ATOM 568 C CA . HIS A 1 77 ? 4.438 -12.93 -8.969 1 98.81 77 HIS A CA 1
ATOM 569 C C . HIS A 1 77 ? 5.855 -12.477 -8.633 1 98.81 77 HIS A C 1
ATOM 571 O O . HIS A 1 77 ? 6.109 -11.992 -7.527 1 98.81 77 HIS A O 1
ATOM 577 N N . ASN A 1 78 ? 6.703 -12.555 -9.594 1 98 78 ASN A N 1
ATOM 578 C CA . ASN A 1 78 ? 8.117 -12.242 -9.414 1 98 78 ASN A CA 1
ATOM 579 C C . ASN A 1 78 ? 8.5 -10.938 -10.109 1 98 78 ASN A C 1
ATOM 581 O O . ASN A 1 78 ? 9.398 -10.227 -9.656 1 98 78 ASN A O 1
ATOM 585 N N . ALA A 1 79 ? 7.785 -10.656 -11.203 1 89.75 79 ALA A N 1
ATOM 586 C CA . ALA A 1 79 ? 8.086 -9.422 -11.93 1 89.75 79 ALA A CA 1
ATOM 587 C C . ALA A 1 79 ? 7.961 -8.203 -11.008 1 89.75 79 ALA A C 1
ATOM 589 O O . ALA A 1 79 ? 7.027 -8.117 -10.211 1 89.75 79 ALA A O 1
ATOM 590 N N . GLY A 1 80 ? 8.961 -7.395 -11.055 1 88.81 80 GLY A N 1
ATOM 591 C CA . GLY A 1 80 ? 8.953 -6.188 -10.242 1 88.81 80 GLY A CA 1
ATOM 592 C C . GLY A 1 80 ? 9.609 -5.004 -10.922 1 88.81 80 GLY A C 1
ATOM 593 O O . GLY A 1 80 ? 10.375 -5.176 -11.875 1 88.81 80 GLY A O 1
ATOM 594 N N . PHE A 1 81 ? 9.188 -3.938 -10.516 1 88.12 81 PHE A N 1
ATOM 595 C CA . PHE A 1 81 ? 9.688 -2.66 -11.016 1 88.12 81 PHE A CA 1
ATOM 596 C C . PHE A 1 81 ? 10.266 -1.822 -9.883 1 88.12 81 PHE A C 1
ATOM 598 O O . PHE A 1 81 ? 9.602 -1.605 -8.867 1 88.12 81 PHE A O 1
ATOM 605 N N . ASN A 1 82 ? 11.531 -1.541 -10.078 1 84.88 82 ASN A N 1
ATOM 606 C CA . ASN A 1 82 ? 12.164 -0.524 -9.242 1 84.88 82 ASN A CA 1
ATOM 607 C C . ASN A 1 82 ? 12.438 0.755 -10.023 1 84.88 82 ASN A C 1
ATOM 609 O O . ASN A 1 82 ? 13.133 0.729 -11.039 1 84.88 82 ASN A O 1
ATOM 613 N N . PRO A 1 83 ? 11.93 1.85 -9.578 1 83.19 83 PRO A N 1
ATOM 614 C CA . PRO A 1 83 ? 12.07 3.105 -10.32 1 83.19 83 PRO A CA 1
ATOM 615 C C . PRO A 1 83 ? 13.523 3.447 -10.625 1 83.19 83 PRO A C 1
ATOM 617 O O . PRO A 1 83 ? 13.805 4.215 -11.555 1 83.19 83 PRO A O 1
ATOM 620 N N . LYS A 1 84 ? 14.43 2.992 -9.836 1 77.81 84 LYS A N 1
ATOM 621 C CA . LYS A 1 84 ? 15.836 3.244 -10.109 1 77.81 84 LYS A CA 1
ATOM 622 C C . LYS A 1 84 ? 16.234 2.73 -11.492 1 77.81 84 LYS A C 1
ATOM 624 O O . LYS A 1 84 ? 17.203 3.207 -12.086 1 77.81 84 LYS A O 1
ATOM 629 N N . ASP A 1 85 ? 15.383 1.798 -11.914 1 68.12 85 ASP A N 1
ATOM 630 C CA . ASP A 1 85 ? 15.688 1.166 -13.195 1 68.12 85 ASP A CA 1
ATOM 631 C C . ASP A 1 85 ? 15.227 2.039 -14.359 1 68.12 85 ASP A C 1
ATOM 633 O O . ASP A 1 85 ? 15.57 1.78 -15.508 1 68.12 85 ASP A O 1
ATOM 637 N N . GLN A 1 86 ? 14.484 3.137 -13.945 1 67.06 86 GLN A N 1
ATOM 638 C CA . GLN A 1 86 ? 14.023 4.031 -15.008 1 67.06 86 GLN A CA 1
ATOM 639 C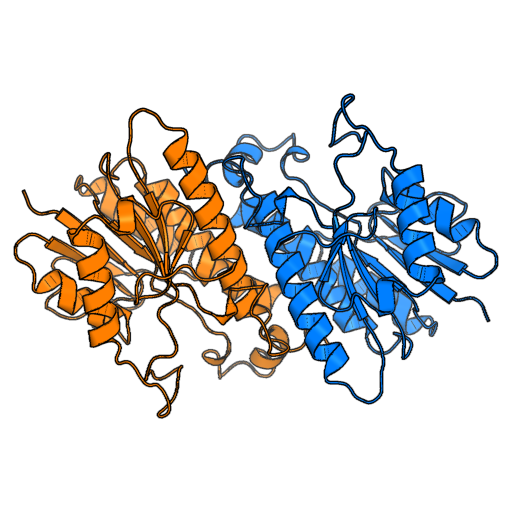 C . GLN A 1 86 ? 14.992 5.191 -15.203 1 67.06 86 GLN A C 1
ATOM 641 O O . GLN A 1 86 ? 14.789 6.277 -14.656 1 67.06 86 GLN A O 1
ATOM 646 N N . LYS A 1 87 ? 16.109 4.957 -15.859 1 61.25 87 LYS A N 1
ATOM 647 C CA . LYS A 1 87 ? 17.297 5.789 -16.016 1 61.25 87 LYS A CA 1
ATOM 648 C C . LYS A 1 87 ? 17 7.02 -16.859 1 61.25 87 LYS A C 1
ATOM 650 O O . LYS A 1 87 ? 17.594 8.086 -16.656 1 61.25 87 LYS A O 1
ATOM 655 N N . GLN A 1 88 ? 16.109 6.895 -17.656 1 68.44 88 GLN A N 1
ATOM 656 C CA . GLN A 1 88 ? 16.234 7.898 -18.719 1 68.44 88 GLN A CA 1
ATOM 657 C C . GLN A 1 88 ? 15.375 9.117 -18.422 1 68.44 88 GLN A C 1
ATOM 659 O O . GLN A 1 88 ? 15.602 10.195 -18.984 1 68.44 88 GLN A O 1
ATOM 664 N N . THR A 1 89 ? 14.414 9.156 -17.391 1 82.88 89 THR A N 1
ATOM 665 C CA . THR A 1 89 ? 13.562 10.32 -17.172 1 82.88 89 THR A CA 1
ATOM 666 C C . THR A 1 89 ? 14.109 11.195 -16.047 1 82.88 89 THR A C 1
ATOM 668 O O . THR A 1 89 ? 14.172 10.766 -14.898 1 82.88 89 THR A O 1
ATOM 671 N N . PRO A 1 90 ? 14.664 12.359 -16.484 1 85.19 90 PRO A N 1
ATOM 672 C CA . PRO A 1 90 ? 15.227 13.219 -15.445 1 85.19 90 PRO A CA 1
ATOM 673 C C . PRO A 1 90 ? 14.266 13.461 -14.289 1 85.19 90 PRO A C 1
ATOM 675 O O . PRO A 1 90 ? 13.086 13.758 -14.508 1 85.19 90 PRO A O 1
ATOM 678 N N . GLY A 1 91 ? 14.742 13.219 -13.086 1 91.5 91 GLY A N 1
ATOM 679 C CA . GLY A 1 91 ? 13.984 13.539 -11.891 1 91.5 91 GLY A CA 1
ATOM 680 C C . GLY A 1 91 ? 13.008 12.453 -11.492 1 91.5 91 GLY A C 1
ATOM 681 O O . GLY A 1 91 ? 12.398 12.516 -10.422 1 91.5 91 GLY A O 1
ATOM 682 N N . TYR A 1 92 ? 12.875 11.523 -12.422 1 92.12 92 TYR A N 1
ATOM 683 C CA . TYR A 1 92 ? 11.891 10.477 -12.164 1 92.12 92 TYR A CA 1
ATOM 684 C C . TYR A 1 92 ? 12.227 9.719 -10.883 1 92.12 92 TYR A C 1
ATOM 686 O O . TYR A 1 92 ? 11.391 9.594 -9.984 1 92.12 92 TYR A O 1
ATOM 694 N N . PHE A 1 93 ? 13.469 9.305 -10.734 1 91.88 93 PHE A N 1
ATOM 695 C CA . PHE A 1 93 ? 13.852 8.539 -9.555 1 91.88 93 PHE A CA 1
ATOM 696 C C . PHE A 1 93 ? 13.656 9.359 -8.281 1 91.88 93 PHE A C 1
ATOM 698 O O . PHE A 1 93 ? 13.055 8.891 -7.316 1 91.88 93 PHE A O 1
ATOM 705 N N . ASP A 1 94 ? 14.039 10.586 -8.328 1 94 94 ASP A N 1
ATOM 706 C CA . ASP A 1 94 ? 13.906 11.477 -7.184 1 94 94 ASP A CA 1
ATOM 707 C C . ASP A 1 94 ? 12.438 11.641 -6.785 1 94 94 ASP A C 1
ATOM 709 O O . ASP A 1 94 ? 12.117 11.68 -5.594 1 94 94 ASP A O 1
ATOM 713 N N . SER A 1 95 ? 11.57 11.672 -7.766 1 95.31 95 SER A N 1
ATOM 714 C CA . SER A 1 95 ? 10.148 11.898 -7.539 1 95.31 95 SER A CA 1
ATOM 715 C C . SER A 1 95 ? 9.484 10.688 -6.891 1 95.31 95 SER A C 1
ATOM 717 O O . SER A 1 95 ? 8.359 10.773 -6.402 1 95.31 95 SER A O 1
ATOM 719 N N . THR A 1 96 ? 10.195 9.562 -6.891 1 95.38 96 THR A N 1
ATOM 720 C CA . THR A 1 96 ? 9.656 8.352 -6.285 1 95.38 96 THR A CA 1
ATOM 721 C C . THR A 1 96 ? 10.414 8.008 -5.008 1 95.38 96 THR A C 1
ATOM 723 O O . THR A 1 96 ? 10.07 7.043 -4.316 1 95.38 96 THR A O 1
ATOM 726 N N . PHE A 1 97 ? 11.445 8.781 -4.688 1 94.62 97 PHE A N 1
ATOM 727 C CA . PHE A 1 97 ? 12.336 8.453 -3.584 1 94.62 97 PHE A CA 1
ATOM 728 C C . PHE A 1 97 ? 12.203 9.469 -2.457 1 94.62 97 PHE A C 1
ATOM 730 O O . PHE A 1 97 ? 12.156 9.102 -1.282 1 94.62 97 PHE A O 1
ATOM 737 N N . TYR A 1 98 ? 12.109 10.758 -2.779 1 95.75 98 TYR A N 1
ATOM 738 C CA . TYR A 1 98 ? 12.086 11.836 -1.802 1 95.75 98 TYR A CA 1
ATOM 739 C C . TYR A 1 98 ? 10.703 12.469 -1.727 1 95.75 98 TYR A C 1
ATOM 741 O O . TYR A 1 98 ? 10.047 12.68 -2.754 1 95.75 98 TYR A O 1
ATOM 749 N N . CYS A 1 99 ? 10.312 12.82 -0.516 1 97.5 99 CYS A N 1
ATOM 750 C CA . CYS A 1 99 ? 9.008 13.438 -0.35 1 97.5 99 CYS A CA 1
ATOM 751 C C . CYS A 1 99 ? 8.969 14.82 -1.003 1 97.5 99 CYS A C 1
ATOM 753 O O . CYS A 1 99 ? 7.957 15.203 -1.592 1 97.5 99 CYS A O 1
ATOM 755 N N . LYS A 1 100 ? 10.086 15.602 -0.959 1 95.88 100 LYS A N 1
ATOM 756 C CA . LYS A 1 100 ? 10.141 16.953 -1.489 1 95.88 100 LYS A CA 1
ATOM 757 C C . LYS A 1 100 ? 9.922 16.969 -3 1 95.88 100 LYS A C 1
ATOM 759 O O . LYS A 1 100 ? 9.523 17.984 -3.57 1 95.88 100 LYS A O 1
ATOM 764 N N . ASP A 1 101 ? 10.211 15.859 -3.682 1 96.38 101 ASP A N 1
ATOM 765 C CA . ASP A 1 101 ? 10.086 15.734 -5.133 1 96.38 101 ASP A CA 1
ATOM 766 C C . ASP A 1 101 ? 8.945 14.797 -5.512 1 96.38 101 ASP A C 1
ATOM 768 O O . ASP A 1 101 ? 8.812 14.414 -6.672 1 96.38 101 ASP A O 1
ATOM 772 N N . PHE A 1 102 ? 8.117 14.43 -4.559 1 97.5 102 PHE A N 1
ATOM 773 C CA . PHE A 1 102 ? 7.133 13.367 -4.684 1 97.5 102 PHE A CA 1
ATOM 774 C C . PHE A 1 102 ? 6.145 13.664 -5.805 1 97.5 102 PHE A C 1
ATOM 776 O O . PHE A 1 102 ? 5.516 14.727 -5.82 1 97.5 102 PHE A O 1
ATOM 783 N N . SER A 1 103 ? 6.07 12.773 -6.723 1 97.44 103 SER A N 1
ATOM 784 C CA . SER A 1 103 ? 5.047 12.781 -7.766 1 97.44 103 SER A CA 1
ATOM 785 C C . SER A 1 103 ? 4.105 11.594 -7.633 1 97.44 103 SER A C 1
ATOM 787 O O . SER A 1 103 ? 4.504 10.453 -7.871 1 97.44 103 SER A O 1
ATOM 789 N N . ALA A 1 104 ? 2.85 11.922 -7.328 1 98.25 104 ALA A N 1
ATOM 790 C CA . ALA A 1 104 ? 1.861 10.859 -7.148 1 98.25 104 ALA A CA 1
ATOM 791 C C . ALA A 1 104 ? 1.752 9.992 -8.398 1 98.25 104 ALA A C 1
ATOM 793 O O . ALA A 1 104 ? 1.653 8.766 -8.305 1 98.25 104 ALA A O 1
ATOM 794 N N . SER A 1 105 ? 1.794 10.625 -9.523 1 96.38 105 SER A N 1
ATOM 795 C CA . SER A 1 105 ? 1.673 9.898 -10.781 1 96.38 105 SER A CA 1
ATOM 796 C C . SER A 1 105 ? 2.855 8.953 -10.992 1 96.38 105 SER A C 1
ATOM 798 O O . SER A 1 105 ? 2.672 7.793 -11.359 1 96.38 105 SER A O 1
ATOM 800 N N . ASN A 1 106 ? 4.055 9.43 -10.766 1 95.94 106 ASN A N 1
ATOM 801 C CA . ASN A 1 106 ? 5.238 8.602 -10.945 1 95.94 106 ASN A CA 1
ATOM 802 C C . ASN A 1 106 ? 5.281 7.461 -9.93 1 95.94 106 ASN A C 1
ATOM 804 O O . ASN A 1 106 ? 5.578 6.32 -10.281 1 95.94 106 ASN A O 1
ATOM 808 N N . VAL A 1 107 ? 4.965 7.742 -8.695 1 97.56 107 VAL A N 1
ATOM 809 C CA . VAL A 1 107 ? 4.977 6.742 -7.633 1 97.56 107 VAL A CA 1
ATOM 810 C C . VAL A 1 107 ? 3.922 5.676 -7.914 1 97.56 107 VAL A C 1
ATOM 812 O O . VAL A 1 107 ? 4.148 4.488 -7.668 1 97.56 107 VAL A O 1
ATOM 815 N N . SER A 1 108 ? 2.785 6.082 -8.477 1 97.69 108 SER A N 1
ATOM 816 C CA . SER A 1 108 ? 1.68 5.164 -8.734 1 97.69 108 SER A CA 1
ATOM 817 C C . SER A 1 108 ? 2.076 4.094 -9.742 1 97.69 108 SER A C 1
ATOM 819 O O . SER A 1 108 ? 1.491 3.008 -9.766 1 97.69 108 SER A O 1
ATOM 821 N N . GLU A 1 109 ? 3.012 4.363 -10.578 1 96.19 109 GLU A N 1
ATOM 822 C CA . GLU A 1 109 ? 3.453 3.385 -11.562 1 96.19 109 GLU A CA 1
ATOM 823 C C . GLU A 1 109 ? 3.953 2.109 -10.891 1 96.19 109 GLU A C 1
ATOM 825 O O . GLU A 1 109 ? 3.625 1.003 -11.32 1 96.19 109 GLU A O 1
ATOM 830 N N . SER A 1 110 ? 4.711 2.277 -9.812 1 97.12 110 SER A N 1
ATOM 831 C CA . SER A 1 110 ? 5.199 1.12 -9.07 1 97.12 110 SER A CA 1
ATOM 832 C C . SER A 1 110 ? 4.051 0.33 -8.453 1 97.12 110 SER A C 1
ATOM 834 O O . SER A 1 110 ? 4.105 -0.898 -8.375 1 97.12 110 SER A O 1
ATOM 836 N N . MET A 1 111 ? 2.984 1.06 -7.961 1 98.38 111 MET A N 1
ATOM 837 C CA . MET A 1 111 ? 1.832 0.383 -7.375 1 98.38 111 MET A CA 1
ATOM 838 C C . MET A 1 111 ? 1.151 -0.519 -8.398 1 98.38 111 MET A C 1
ATOM 840 O O . MET A 1 111 ? 0.794 -1.657 -8.094 1 98.38 111 MET A O 1
ATOM 844 N N . MET A 1 112 ? 1.021 0.045 -9.602 1 98.19 112 MET A N 1
ATOM 845 C CA . MET A 1 112 ? 0.354 -0.699 -10.664 1 98.19 112 MET A CA 1
ATOM 846 C C . MET A 1 112 ? 1.141 -1.954 -11.023 1 98.19 112 MET A C 1
ATOM 848 O O . MET A 1 112 ? 0.584 -3.053 -11.055 1 98.19 112 MET A O 1
ATOM 852 N N . ILE A 1 113 ? 2.381 -1.848 -11.234 1 97.62 113 ILE A N 1
ATOM 853 C CA . ILE A 1 113 ? 3.225 -2.895 -11.797 1 97.62 113 ILE A CA 1
ATOM 854 C C . ILE A 1 113 ? 3.508 -3.957 -10.742 1 97.62 113 ILE A C 1
ATOM 856 O O . ILE A 1 113 ? 3.422 -5.156 -11.016 1 97.62 113 ILE A O 1
ATOM 860 N N . ASN A 1 114 ? 3.777 -3.537 -9.516 1 98.12 114 ASN A N 1
ATOM 861 C CA . ASN A 1 114 ? 4.27 -4.465 -8.508 1 98.12 114 ASN A CA 1
ATOM 862 C C . ASN A 1 114 ? 3.129 -5.078 -7.699 1 98.12 114 ASN A C 1
ATOM 864 O O . ASN A 1 114 ? 3.309 -6.105 -7.043 1 98.12 114 ASN A O 1
ATOM 868 N N . ALA A 1 115 ? 1.946 -4.457 -7.754 1 98.69 115 ALA A N 1
ATOM 869 C CA . ALA A 1 115 ? 0.927 -4.949 -6.832 1 98.69 115 ALA A CA 1
ATOM 870 C C . ALA A 1 115 ? -0.422 -5.09 -7.531 1 98.69 115 ALA A C 1
ATOM 872 O O . ALA A 1 115 ? -0.982 -6.188 -7.598 1 98.69 115 ALA A O 1
ATOM 873 N N . LEU A 1 116 ? -0.902 -4.066 -8.148 1 98.81 116 LEU A N 1
ATOM 874 C CA . LEU A 1 116 ? -2.307 -4.039 -8.547 1 98.81 116 LEU A CA 1
ATOM 875 C C . LEU A 1 116 ? -2.537 -4.895 -9.789 1 98.81 116 LEU A C 1
ATOM 877 O O . LEU A 1 116 ? -3.51 -5.648 -9.859 1 98.81 116 LEU A O 1
ATOM 881 N N . HIS A 1 117 ? -1.683 -4.785 -10.797 1 98.81 117 HIS A N 1
ATOM 882 C CA . HIS A 1 117 ? -1.848 -5.613 -11.984 1 98.81 117 HIS A CA 1
ATOM 883 C C . HIS A 1 117 ? -1.616 -7.09 -11.672 1 98.81 117 HIS A C 1
ATOM 885 O O . HIS A 1 117 ? -2.35 -7.953 -12.148 1 98.81 117 HIS A O 1
ATOM 891 N N . PRO A 1 118 ? -0.619 -7.441 -10.852 1 98.81 118 PRO A N 1
ATOM 892 C CA . PRO A 1 118 ? -0.495 -8.836 -10.43 1 98.81 118 PRO A CA 1
ATOM 893 C C . PRO A 1 118 ? -1.761 -9.359 -9.75 1 98.81 118 PRO A C 1
ATOM 895 O O . PRO A 1 118 ? -2.174 -10.492 -10.008 1 98.81 118 PRO A O 1
ATOM 898 N N . MET A 1 119 ? -2.389 -8.578 -8.922 1 98.75 119 MET A N 1
ATOM 899 C CA . MET A 1 119 ? -3.613 -8.992 -8.25 1 98.75 119 MET A CA 1
ATOM 900 C C . MET A 1 119 ? -4.754 -9.172 -9.25 1 98.75 119 MET A C 1
ATOM 902 O O . MET A 1 119 ? -5.543 -10.109 -9.141 1 98.75 119 MET A O 1
ATOM 906 N N . GLU A 1 120 ? -4.836 -8.219 -10.148 1 98.81 120 GLU A N 1
ATOM 907 C CA . GLU A 1 120 ? -5.852 -8.359 -11.188 1 98.81 120 GLU A CA 1
ATOM 908 C C . GLU A 1 120 ? -5.641 -9.641 -11.984 1 98.81 120 GLU A C 1
ATOM 910 O O . GLU A 1 120 ? -6.602 -10.344 -12.305 1 98.81 120 GLU A O 1
ATOM 915 N N . MET A 1 121 ? -4.402 -9.922 -12.312 1 98.69 121 MET A N 1
ATOM 916 C CA . MET A 1 121 ? -4.059 -11.164 -12.992 1 98.69 121 MET A CA 1
ATOM 917 C C . MET A 1 121 ? -4.539 -12.375 -12.203 1 98.69 121 MET A C 1
ATOM 919 O O . MET A 1 121 ? -5.137 -13.297 -12.773 1 98.69 121 MET A O 1
ATOM 923 N N . THR A 1 122 ? -4.297 -12.367 -10.891 1 98.75 122 THR A N 1
ATOM 924 C CA . THR A 1 122 ? -4.73 -13.453 -10.023 1 98.75 122 THR A CA 1
ATOM 925 C C . THR A 1 122 ? -6.246 -13.625 -10.078 1 98.75 122 THR A C 1
ATOM 927 O O . THR A 1 122 ? -6.746 -14.742 -10.211 1 98.75 122 THR A O 1
ATOM 930 N N . GLY A 1 123 ? -6.969 -12.5 -9.992 1 98.5 123 GLY A N 1
ATOM 931 C CA . GLY A 1 123 ? -8.422 -12.555 -10.062 1 98.5 123 GLY A CA 1
ATOM 932 C C . GLY A 1 123 ? -8.93 -13.156 -11.359 1 98.5 123 GLY A C 1
ATOM 933 O O . GLY A 1 123 ? -9.852 -13.977 -11.352 1 98.5 123 GLY A O 1
ATOM 934 N N . ARG A 1 124 ? -8.336 -12.758 -12.438 1 98.38 124 ARG A N 1
ATOM 935 C CA . ARG A 1 124 ? -8.758 -13.219 -13.758 1 98.38 124 ARG A CA 1
ATOM 936 C C . ARG A 1 124 ? -8.438 -14.703 -13.945 1 98.38 124 ARG A C 1
ATOM 938 O O . ARG A 1 124 ? -9.133 -15.398 -14.695 1 98.38 124 ARG A O 1
ATOM 945 N N . LEU A 1 125 ? -7.477 -15.219 -13.242 1 98.62 125 LEU A N 1
ATOM 946 C CA . LEU A 1 125 ? -7.051 -16.609 -13.398 1 98.62 125 LEU A CA 1
ATOM 947 C C . LEU A 1 125 ? -7.723 -17.5 -12.367 1 98.62 125 LEU A C 1
ATOM 949 O O . LEU A 1 125 ? -7.559 -18.719 -12.398 1 98.62 125 LEU A O 1
ATOM 953 N N . MET A 1 126 ? -8.484 -16.938 -11.469 1 97.56 126 MET A N 1
ATOM 954 C CA . MET A 1 126 ? -9.055 -17.656 -10.336 1 97.56 126 MET A CA 1
ATOM 955 C C . MET A 1 126 ? -9.898 -18.844 -10.812 1 97.56 126 MET A C 1
ATOM 957 O O . MET A 1 126 ? -9.852 -19.922 -10.219 1 97.56 126 MET A O 1
ATOM 961 N N . PRO A 1 127 ? -10.609 -18.719 -11.938 1 96.88 127 PRO A N 1
ATOM 962 C CA . PRO A 1 127 ? -11.453 -19.844 -12.367 1 96.88 127 PRO A CA 1
ATOM 963 C C . PRO A 1 127 ? -10.648 -21.078 -12.742 1 96.88 127 PRO A C 1
ATOM 965 O O . PRO A 1 127 ? -11.188 -22.188 -12.773 1 96.88 127 PRO A O 1
ATOM 968 N N . ILE A 1 128 ? -9.383 -20.938 -13 1 98.12 128 ILE A N 1
ATOM 969 C CA . ILE A 1 128 ? -8.617 -22.078 -13.469 1 98.12 128 ILE A CA 1
ATOM 970 C C . ILE A 1 128 ? -7.562 -22.453 -12.438 1 98.12 128 ILE A C 1
ATOM 972 O O . ILE A 1 128 ? -6.711 -23.312 -12.688 1 98.12 128 ILE A O 1
ATOM 976 N N . LEU A 1 129 ? -7.559 -21.734 -11.258 1 98.31 129 LEU A N 1
ATOM 977 C CA . LEU A 1 129 ? -6.703 -22.172 -10.156 1 98.31 129 LEU A CA 1
ATOM 978 C C . LEU A 1 129 ? -7.203 -23.469 -9.555 1 98.31 129 LEU A C 1
ATOM 980 O O . LEU A 1 129 ? -8.414 -23.656 -9.383 1 98.31 129 LEU A O 1
ATOM 984 N N . THR A 1 130 ? -6.32 -24.406 -9.375 1 98.38 130 THR A N 1
ATOM 985 C CA . THR A 1 130 ? -6.703 -25.656 -8.727 1 98.38 130 THR A CA 1
ATOM 986 C C . THR A 1 130 ? -7.184 -25.391 -7.301 1 98.38 130 THR A C 1
ATOM 988 O O . THR A 1 130 ? -6.992 -24.297 -6.766 1 98.38 130 THR A O 1
ATOM 991 N N . LYS A 1 131 ? -7.805 -26.359 -6.688 1 97.81 131 LYS A N 1
ATOM 992 C CA . LYS A 1 131 ? -8.438 -26.188 -5.379 1 97.81 131 LYS A CA 1
ATOM 993 C C . LYS A 1 131 ? -7.391 -26 -4.285 1 97.81 131 LYS A C 1
ATOM 995 O O . LYS A 1 131 ? -7.715 -25.547 -3.188 1 97.81 131 LYS A O 1
ATOM 1000 N N . ASP A 1 132 ? -6.164 -26.359 -4.52 1 98 132 ASP A N 1
ATOM 1001 C CA . ASP A 1 132 ? -5.098 -26.188 -3.541 1 98 132 ASP A CA 1
ATOM 1002 C C . ASP A 1 132 ? -3.975 -25.312 -4.102 1 98 132 ASP A C 1
ATOM 1004 O O . ASP A 1 132 ? -2.814 -25.453 -3.713 1 98 132 ASP A O 1
ATOM 1008 N N . ALA A 1 133 ? -4.301 -24.406 -5.082 1 98.5 133 ALA A N 1
ATOM 1009 C CA . ALA A 1 133 ? -3.314 -23.531 -5.723 1 98.5 133 ALA A CA 1
ATOM 1010 C C . ALA A 1 133 ? -2.66 -22.609 -4.707 1 98.5 133 ALA A C 1
ATOM 1012 O O . ALA A 1 133 ? -3.266 -22.266 -3.688 1 98.5 133 ALA A O 1
ATOM 1013 N N . THR A 1 134 ? -1.428 -22.266 -5.004 1 98.5 134 THR A N 1
ATOM 1014 C CA . THR A 1 134 ? -0.694 -21.297 -4.203 1 98.5 134 THR A CA 1
ATOM 1015 C C . THR A 1 134 ? -0.35 -20.062 -5.031 1 98.5 134 THR A C 1
ATOM 1017 O O . THR A 1 134 ? 0.033 -20.172 -6.195 1 98.5 134 THR A O 1
ATOM 1020 N N . VAL A 1 135 ? -0.598 -18.906 -4.453 1 98.88 135 VAL A N 1
ATOM 1021 C CA . VAL A 1 135 ? -0.158 -17.641 -5.012 1 98.88 135 VAL A CA 1
ATOM 1022 C C . VAL A 1 135 ? 0.989 -17.078 -4.18 1 98.88 135 VAL A C 1
ATOM 1024 O O . VAL A 1 135 ? 0.814 -16.766 -2.996 1 98.88 135 VAL A O 1
ATOM 1027 N N . LEU A 1 136 ? 2.186 -17 -4.793 1 98.88 136 LEU A N 1
ATOM 1028 C CA . LEU A 1 136 ? 3.355 -16.438 -4.137 1 98.88 136 LEU A CA 1
ATOM 1029 C C . LEU A 1 136 ? 3.678 -15.055 -4.711 1 98.88 136 LEU A C 1
ATOM 1031 O O . LEU A 1 136 ? 3.697 -14.875 -5.93 1 98.88 136 LEU A O 1
ATOM 1035 N N . ALA A 1 137 ? 3.834 -14.109 -3.865 1 98.75 137 ALA A N 1
ATOM 1036 C CA . ALA A 1 137 ? 4.328 -12.805 -4.277 1 98.75 137 ALA A CA 1
ATOM 1037 C C . ALA A 1 137 ? 5.742 -12.562 -3.766 1 98.75 137 ALA A C 1
ATOM 1039 O O . ALA A 1 137 ? 5.996 -12.633 -2.561 1 98.75 137 ALA A O 1
ATOM 1040 N N . ILE A 1 138 ? 6.652 -12.336 -4.68 1 98 138 ILE A N 1
ATOM 1041 C CA . ILE A 1 138 ? 8.008 -11.961 -4.281 1 98 138 ILE A CA 1
ATOM 1042 C C . ILE A 1 138 ? 8.031 -10.5 -3.846 1 98 138 ILE A C 1
ATOM 1044 O O . ILE A 1 138 ? 8.031 -9.594 -4.684 1 98 138 ILE A O 1
ATOM 1048 N N . SER A 1 139 ? 8.031 -10.297 -2.598 1 96.75 139 SER A N 1
AT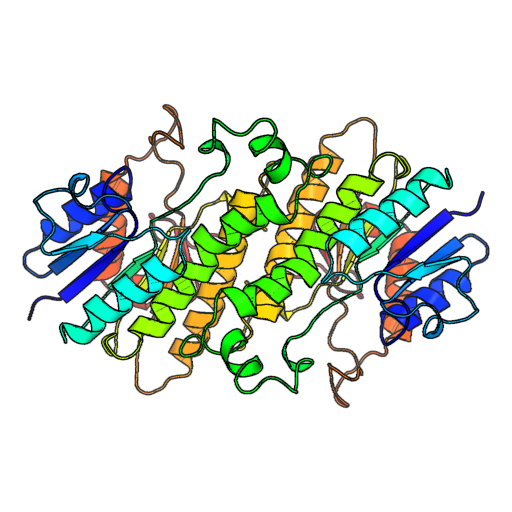OM 1049 C CA . SER A 1 139 ? 8.109 -8.961 -2.014 1 96.75 139 SER A CA 1
ATOM 1050 C C . SER A 1 139 ? 9.547 -8.562 -1.725 1 96.75 139 SER A C 1
ATOM 1052 O O . SER A 1 139 ? 10.43 -8.758 -2.561 1 96.75 139 SER A O 1
ATOM 1054 N N . SER A 1 140 ? 9.797 -7.836 -0.723 1 91.88 140 SER A N 1
ATOM 1055 C CA . SER A 1 140 ? 11.102 -7.34 -0.297 1 91.88 140 SER A CA 1
ATOM 1056 C C . SER A 1 140 ? 11.086 -6.938 1.174 1 91.88 140 SER A C 1
ATOM 1058 O O . SER A 1 140 ? 10.031 -6.602 1.719 1 91.88 140 SER A O 1
ATOM 1060 N N . TRP A 1 141 ? 12.266 -7.023 1.742 1 90.25 141 TRP A N 1
ATOM 1061 C CA . TRP A 1 141 ? 12.359 -6.477 3.092 1 90.25 141 TRP A CA 1
ATOM 1062 C C . TRP A 1 141 ? 11.938 -5.008 3.117 1 90.25 141 TRP A C 1
ATOM 1064 O O . TRP A 1 141 ? 11.414 -4.523 4.121 1 90.25 141 TRP A O 1
ATOM 1074 N N . LEU A 1 142 ? 12.07 -4.324 2.055 1 91.75 142 LEU A N 1
ATOM 1075 C CA . LEU A 1 142 ? 11.68 -2.924 1.963 1 91.75 142 LEU A CA 1
ATOM 1076 C C . LEU A 1 142 ? 10.164 -2.781 1.998 1 91.75 142 LEU A C 1
ATOM 1078 O O . LEU A 1 142 ? 9.641 -1.68 2.197 1 91.75 142 LEU A O 1
ATOM 1082 N N . GLY A 1 143 ? 9.461 -3.869 1.792 1 95.69 143 GLY A N 1
ATOM 1083 C CA . GLY A 1 143 ? 8.016 -3.846 1.88 1 95.69 143 GLY A CA 1
ATOM 1084 C C . GLY A 1 143 ? 7.496 -3.984 3.301 1 95.69 143 GLY A C 1
ATOM 1085 O O . GLY A 1 143 ? 6.289 -3.93 3.537 1 95.69 143 GLY A O 1
ATOM 1086 N N . SER A 1 144 ? 8.422 -4.246 4.25 1 96.44 144 SER A N 1
ATOM 1087 C CA . SER A 1 144 ? 8.078 -4.32 5.668 1 96.44 144 SER A CA 1
ATOM 1088 C C . SER A 1 144 ? 8.047 -2.934 6.301 1 96.44 144 SER A C 1
ATOM 1090 O O . SER A 1 144 ? 9.07 -2.258 6.391 1 96.44 144 SER A O 1
ATOM 1092 N N . ILE A 1 145 ? 6.867 -2.539 6.77 1 97.56 145 ILE A N 1
ATOM 1093 C CA . ILE A 1 145 ? 6.766 -1.247 7.438 1 97.56 145 ILE A CA 1
ATOM 1094 C C . ILE A 1 145 ? 7.504 -1.302 8.773 1 97.56 145 ILE A C 1
ATOM 1096 O O . ILE A 1 145 ? 8.234 -0.374 9.125 1 97.56 145 ILE A O 1
ATOM 1100 N N . SER A 1 146 ? 7.418 -2.447 9.406 1 95.56 146 SER A N 1
ATOM 1101 C CA . SER A 1 146 ? 7.996 -2.652 10.734 1 95.56 146 SER A CA 1
ATOM 1102 C C . SER A 1 146 ? 9.523 -2.604 10.68 1 95.56 146 SER A C 1
ATOM 1104 O O . SER A 1 146 ? 10.164 -2.143 11.625 1 95.56 146 SER A O 1
ATOM 1106 N N . SER A 1 147 ? 10.047 -3.059 9.594 1 92.69 147 SER A N 1
ATOM 1107 C CA . SER A 1 147 ? 11.492 -3.254 9.57 1 92.69 147 SER A CA 1
ATOM 1108 C C . SER A 1 147 ? 12.18 -2.191 8.711 1 92.69 147 SER A C 1
ATOM 1110 O O . SER A 1 147 ? 13.398 -2.238 8.508 1 92.69 147 SER A O 1
ATOM 1112 N N . LYS A 1 148 ? 11.375 -1.256 8.234 1 93.94 148 LYS A N 1
ATOM 1113 C CA . LYS A 1 148 ? 11.984 -0.231 7.387 1 93.94 148 LYS A CA 1
ATOM 1114 C C . LYS A 1 148 ? 12.875 0.701 8.203 1 93.94 148 LYS A C 1
ATOM 1116 O O . LYS A 1 148 ? 12.414 1.309 9.18 1 93.94 148 LYS A O 1
ATOM 1121 N N . LYS A 1 149 ? 14.125 0.824 7.711 1 92.25 149 LYS A N 1
ATOM 1122 C CA . LYS A 1 149 ? 15.086 1.639 8.445 1 92.25 149 LYS A CA 1
ATOM 1123 C C . LYS A 1 149 ? 15.703 2.705 7.551 1 92.25 149 LYS A C 1
ATOM 1125 O O . LYS A 1 149 ? 16.469 3.547 8.016 1 92.25 149 LYS A O 1
ATOM 1130 N N . VAL A 1 150 ? 15.344 2.65 6.242 1 90.88 150 VAL A N 1
ATOM 1131 C CA . VAL A 1 150 ? 15.93 3.611 5.312 1 90.88 150 VAL A CA 1
ATOM 1132 C C . VAL A 1 150 ? 14.852 4.57 4.812 1 90.88 150 VAL A C 1
ATOM 1134 O O . VAL A 1 150 ? 13.711 4.156 4.562 1 90.88 150 VAL A O 1
ATOM 1137 N N . PRO A 1 151 ? 15.25 5.848 4.688 1 92.19 151 PRO A N 1
ATOM 1138 C CA . PRO A 1 151 ? 14.266 6.828 4.227 1 92.19 151 PRO A CA 1
ATOM 1139 C C . PRO A 1 151 ? 13.922 6.668 2.748 1 92.19 151 PRO A C 1
ATOM 1141 O O . PRO A 1 151 ? 14.672 6.031 2.002 1 92.19 151 PRO A O 1
ATOM 1144 N N . GLY A 1 152 ? 12.805 7.281 2.396 1 89 152 GLY A N 1
ATOM 1145 C CA . GLY A 1 152 ? 12.469 7.402 0.986 1 89 152 GLY A CA 1
ATOM 1146 C C . GLY A 1 152 ? 12 6.098 0.372 1 89 152 GLY A C 1
ATOM 1147 O O . GLY A 1 152 ? 11.195 5.379 0.968 1 89 152 GLY A O 1
ATOM 1148 N N . HIS A 1 153 ? 12.188 5.805 -0.869 1 92.31 153 HIS A N 1
ATOM 1149 C CA . HIS A 1 153 ? 11.773 4.625 -1.62 1 92.31 153 HIS A CA 1
ATOM 1150 C C . HIS A 1 153 ? 10.258 4.496 -1.648 1 92.31 153 HIS A C 1
ATOM 1152 O O . HIS A 1 153 ? 9.719 3.396 -1.479 1 92.31 153 HIS A O 1
ATOM 1158 N N . TYR A 1 154 ? 9.594 5.586 -1.797 1 95.88 154 TYR A N 1
ATOM 1159 C CA . TYR A 1 154 ? 8.141 5.566 -1.709 1 95.88 154 TYR A CA 1
ATOM 1160 C C . TYR A 1 154 ? 7.539 4.688 -2.799 1 95.88 154 TYR A C 1
ATOM 1162 O O . TYR A 1 154 ? 6.547 3.996 -2.57 1 95.88 154 TYR A O 1
ATOM 1170 N N . GLY A 1 155 ? 8.109 4.762 -3.994 1 95 155 GLY A N 1
ATOM 1171 C CA . GLY A 1 155 ? 7.602 3.939 -5.082 1 95 155 GLY A CA 1
ATOM 1172 C C . GLY A 1 155 ? 7.762 2.453 -4.832 1 95 155 GLY A C 1
ATOM 1173 O O . GLY A 1 155 ? 6.777 1.709 -4.824 1 95 155 GLY A O 1
ATOM 1174 N N . TYR A 1 156 ? 8.969 2.055 -4.559 1 94.75 156 TYR A N 1
ATOM 1175 C CA . TYR A 1 156 ? 9.258 0.63 -4.441 1 94.75 156 TYR A CA 1
ATOM 1176 C C . TYR A 1 156 ? 8.75 0.078 -3.115 1 94.75 156 TYR A C 1
ATOM 1178 O O . TYR A 1 156 ? 7.941 -0.856 -3.094 1 94.75 156 TYR A O 1
ATOM 1186 N N . ALA A 1 157 ? 9.125 0.69 -1.986 1 96.75 157 ALA A N 1
ATOM 1187 C CA . ALA A 1 157 ? 8.688 0.218 -0.675 1 96.75 157 ALA A CA 1
ATOM 1188 C C . ALA A 1 157 ? 7.168 0.276 -0.55 1 96.75 157 ALA A C 1
ATOM 1190 O O . ALA A 1 157 ? 6.543 -0.657 -0.037 1 96.75 157 ALA A O 1
ATOM 1191 N N . GLY A 1 158 ? 6.648 1.378 -1.046 1 98.12 158 GLY A N 1
ATOM 1192 C CA . GLY A 1 158 ? 5.199 1.502 -1.035 1 98.12 158 GLY A CA 1
ATOM 1193 C C . GLY A 1 158 ? 4.5 0.412 -1.826 1 98.12 158 GLY A C 1
ATOM 1194 O O . GLY A 1 158 ? 3.502 -0.149 -1.372 1 98.12 158 GLY A O 1
ATOM 1195 N N . SER A 1 159 ? 4.984 0.108 -2.979 1 98.19 159 SER A N 1
ATOM 1196 C CA . SER A 1 159 ? 4.367 -0.893 -3.842 1 98.19 159 SER A CA 1
ATOM 1197 C C . SER A 1 159 ? 4.461 -2.287 -3.23 1 98.19 159 SER A C 1
ATOM 1199 O O . SER A 1 159 ? 3.539 -3.092 -3.359 1 98.19 159 SER A O 1
ATOM 1201 N N . LYS A 1 160 ? 5.578 -2.559 -2.604 1 98.19 160 LYS A N 1
ATOM 1202 C CA . LYS A 1 160 ? 5.75 -3.873 -1.99 1 98.19 160 LYS A CA 1
ATOM 1203 C C . LYS A 1 160 ? 4.898 -4.004 -0.729 1 98.19 160 LYS A C 1
ATOM 1205 O O . LYS A 1 160 ? 4.375 -5.082 -0.438 1 98.19 160 LYS A O 1
ATOM 1210 N N . ALA A 1 161 ? 4.738 -2.91 0.029 1 98.44 161 ALA A N 1
ATOM 1211 C CA . ALA A 1 161 ? 3.811 -2.926 1.156 1 98.44 161 ALA A CA 1
ATOM 1212 C C . ALA A 1 161 ? 2.379 -3.154 0.685 1 98.44 161 ALA A C 1
ATOM 1214 O O . ALA A 1 161 ? 1.621 -3.896 1.314 1 98.44 161 ALA A O 1
ATOM 1215 N N . LEU A 1 162 ? 2.018 -2.479 -0.357 1 98.69 162 LEU A N 1
ATOM 1216 C CA . LEU A 1 162 ? 0.695 -2.666 -0.94 1 98.69 162 LEU A CA 1
ATOM 1217 C C . LEU A 1 162 ? 0.495 -4.113 -1.378 1 98.69 162 LEU A C 1
ATOM 1219 O O . LEU A 1 162 ? -0.549 -4.711 -1.104 1 98.69 162 LEU A O 1
ATOM 1223 N N . MET A 1 163 ? 1.489 -4.707 -2.039 1 98.56 163 MET A N 1
ATOM 1224 C CA . MET A 1 163 ? 1.432 -6.113 -2.432 1 98.56 163 MET A CA 1
ATOM 1225 C C . MET A 1 163 ? 1.239 -7.012 -1.215 1 98.56 163 MET A C 1
ATOM 1227 O O . MET A 1 163 ? 0.437 -7.945 -1.247 1 98.56 163 MET A O 1
ATOM 1231 N N . ASN A 1 164 ? 1.998 -6.707 -0.16 1 98.56 164 ASN A N 1
ATOM 1232 C CA . ASN A 1 164 ? 1.862 -7.473 1.076 1 98.56 164 ASN A CA 1
ATOM 1233 C C . ASN A 1 164 ? 0.432 -7.434 1.605 1 98.56 164 ASN A C 1
ATOM 1235 O O . ASN A 1 164 ? -0.115 -8.461 2.004 1 98.56 164 ASN A O 1
ATOM 1239 N N . MET A 1 165 ? -0.186 -6.273 1.587 1 98.62 165 MET A N 1
ATOM 1240 C CA . MET A 1 165 ? -1.566 -6.148 2.045 1 98.62 165 MET A CA 1
ATOM 1241 C C . MET A 1 165 ? -2.516 -6.922 1.134 1 98.62 165 MET A C 1
ATOM 1243 O O . MET A 1 165 ? -3.459 -7.559 1.606 1 98.62 165 MET A O 1
ATOM 1247 N N . CYS A 1 166 ? -2.299 -6.859 -0.121 1 98.56 166 CYS A N 1
ATOM 1248 C CA . CYS A 1 166 ? -3.125 -7.594 -1.073 1 98.56 166 CYS A CA 1
ATOM 1249 C C . CYS A 1 166 ? -3.041 -9.094 -0.823 1 98.56 166 CYS A C 1
ATOM 1251 O O . CYS A 1 166 ? -4.062 -9.781 -0.826 1 98.56 166 CYS A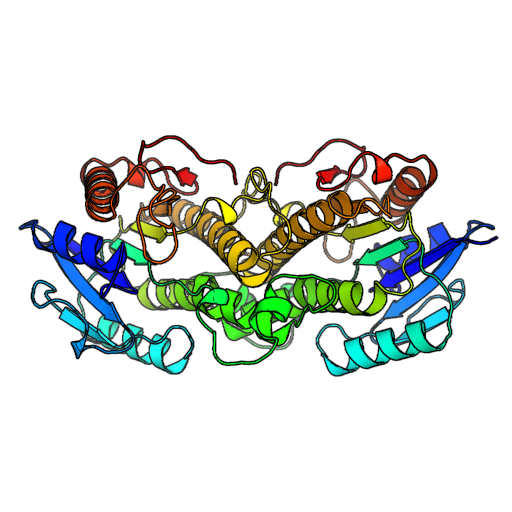 O 1
ATOM 1253 N N . ILE A 1 167 ? -1.832 -9.562 -0.573 1 98.56 167 ILE A N 1
ATOM 1254 C CA . ILE A 1 167 ? -1.623 -10.984 -0.319 1 98.56 167 ILE A CA 1
ATOM 1255 C C . ILE A 1 167 ? -2.342 -11.391 0.966 1 98.56 167 ILE A C 1
ATOM 1257 O O . ILE A 1 167 ? -2.988 -12.438 1.019 1 98.56 167 IL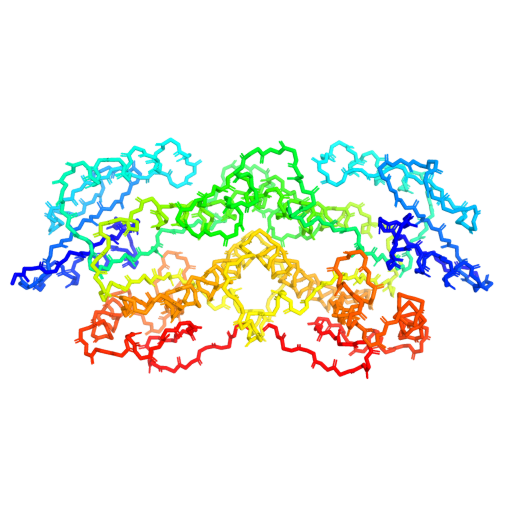E A O 1
ATOM 1261 N N . LYS A 1 168 ? -2.223 -10.562 1.986 1 98.38 168 LYS A N 1
ATOM 1262 C CA . LYS A 1 168 ? -2.959 -10.82 3.219 1 98.38 168 LYS A CA 1
ATOM 1263 C C . LYS A 1 168 ? -4.461 -10.898 2.959 1 98.38 168 LYS A C 1
ATOM 1265 O O . LYS A 1 168 ? -5.129 -11.836 3.408 1 98.38 168 LYS A O 1
ATOM 1270 N N . GLY A 1 169 ? -4.988 -9.93 2.246 1 98 169 GLY A N 1
ATOM 1271 C CA . GLY A 1 169 ? -6.402 -9.945 1.898 1 98 169 GLY A CA 1
ATOM 1272 C C . GLY A 1 169 ? -6.812 -11.18 1.12 1 98 169 GLY A C 1
ATOM 1273 O O . GLY A 1 169 ? -7.848 -11.781 1.406 1 98 169 GLY A O 1
ATOM 1274 N N . LEU A 1 170 ? -6.027 -11.57 0.147 1 98.5 170 LEU A N 1
ATOM 1275 C CA . LEU A 1 170 ? -6.297 -12.734 -0.685 1 98.5 170 LEU A CA 1
ATOM 1276 C C . LEU A 1 170 ? -6.297 -14.016 0.151 1 98.5 170 LEU A C 1
ATOM 1278 O O . LEU A 1 170 ? -7.152 -14.883 -0.028 1 98.5 170 LEU A O 1
ATOM 1282 N N . SER A 1 171 ? -5.316 -14.133 1.034 1 98.56 171 SER A N 1
ATOM 1283 C CA . SER A 1 171 ? -5.219 -15.305 1.898 1 98.56 171 SER A CA 1
ATOM 1284 C C . SER A 1 171 ? -6.488 -15.492 2.723 1 98.56 171 SER A C 1
ATOM 1286 O O . SER A 1 171 ? -6.941 -16.609 2.932 1 98.56 171 SER A O 1
ATOM 1288 N N . LEU A 1 172 ? -7.02 -14.359 3.203 1 98 172 LEU A N 1
ATOM 1289 C CA . LEU A 1 172 ? -8.234 -14.406 4 1 98 172 LEU A CA 1
ATOM 1290 C C . LEU A 1 172 ? -9.438 -14.789 3.141 1 98 172 LEU A C 1
ATOM 1292 O O . LEU A 1 172 ? -10.328 -15.516 3.592 1 98 172 LEU A O 1
ATOM 1296 N N . GLU A 1 173 ? -9.477 -14.305 1.916 1 97.38 173 G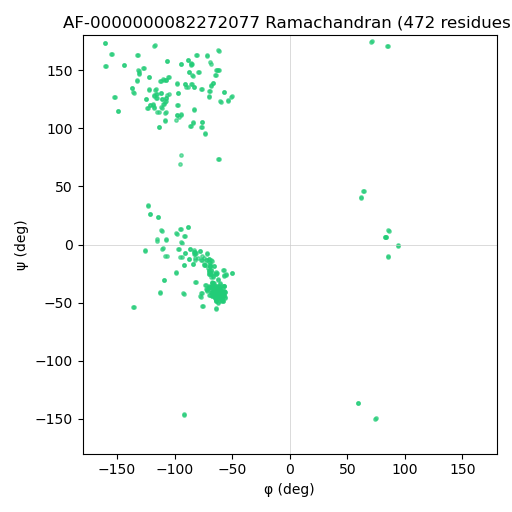LU A N 1
ATOM 1297 C CA . GLU A 1 173 ? -10.523 -14.734 0.988 1 97.38 173 GLU A CA 1
ATOM 1298 C C . GLU A 1 173 ? -10.445 -16.234 0.729 1 97.38 173 GLU A C 1
ATOM 1300 O O . GLU A 1 173 ? -11.469 -16.922 0.746 1 97.38 173 GLU A O 1
ATOM 1305 N N . PHE A 1 174 ? -9.227 -16.688 0.481 1 97.81 174 PHE A N 1
ATOM 1306 C CA . PHE A 1 174 ? -9.008 -18.109 0.252 1 97.81 174 PHE A CA 1
ATOM 1307 C C . PHE A 1 174 ? -9.445 -18.922 1.466 1 97.81 174 PHE A C 1
ATOM 1309 O O . PHE A 1 174 ? -10.109 -19.953 1.325 1 97.81 174 PHE A O 1
ATOM 1316 N N . ALA A 1 175 ? -9.148 -18.438 2.629 1 96.94 175 ALA A N 1
ATOM 1317 C CA . ALA A 1 175 ? -9.492 -19.141 3.867 1 96.94 175 ALA A CA 1
ATOM 1318 C C . ALA A 1 175 ? -11 -19.188 4.062 1 96.94 175 ALA A C 1
ATOM 1320 O O . ALA A 1 175 ? -11.516 -20.125 4.688 1 96.94 175 ALA A O 1
ATOM 1321 N N . ASN A 1 176 ? -11.695 -18.266 3.537 1 95.75 176 ASN A N 1
ATOM 1322 C CA . ASN A 1 176 ? -13.141 -18.172 3.707 1 95.75 176 ASN A CA 1
ATOM 1323 C C . ASN A 1 176 ? -13.875 -19.047 2.697 1 95.75 176 ASN A C 1
ATOM 1325 O O . ASN A 1 176 ? -15.078 -19.281 2.834 1 95.75 176 ASN A O 1
ATOM 1329 N N . ASP A 1 177 ? -13.164 -19.422 1.691 1 94.88 177 ASP A N 1
ATOM 1330 C CA . ASP A 1 177 ? -13.734 -20.344 0.72 1 94.88 177 ASP A CA 1
ATOM 1331 C C . ASP A 1 177 ? -13.594 -21.797 1.187 1 94.88 177 ASP A C 1
ATOM 1333 O O . ASP A 1 177 ? -12.531 -22.406 1.02 1 94.88 177 ASP A O 1
ATOM 1337 N N . LYS A 1 178 ? -14.602 -22.422 1.634 1 94 178 LYS A N 1
ATOM 1338 C CA . LYS A 1 178 ? -14.57 -23.75 2.26 1 94 178 LYS A CA 1
ATOM 1339 C C . LYS A 1 178 ? -14.375 -24.844 1.22 1 94 178 LYS A C 1
ATOM 1341 O O . LYS A 1 178 ? -14.094 -26 1.568 1 94 178 LYS A O 1
ATOM 1346 N N . GLU A 1 179 ? -14.508 -24.422 0.017 1 96.62 179 GLU A N 1
ATOM 1347 C CA . GLU A 1 179 ? -14.398 -25.422 -1.046 1 96.62 179 GLU A CA 1
ATOM 1348 C C . GLU A 1 179 ? -12.961 -25.547 -1.536 1 96.62 179 GLU A C 1
ATOM 1350 O O . GLU A 1 179 ? -12.664 -26.391 -2.385 1 96.62 179 GLU A O 1
ATOM 1355 N N . THR A 1 180 ? -12.102 -24.703 -1.092 1 97.06 180 THR A N 1
ATOM 1356 C C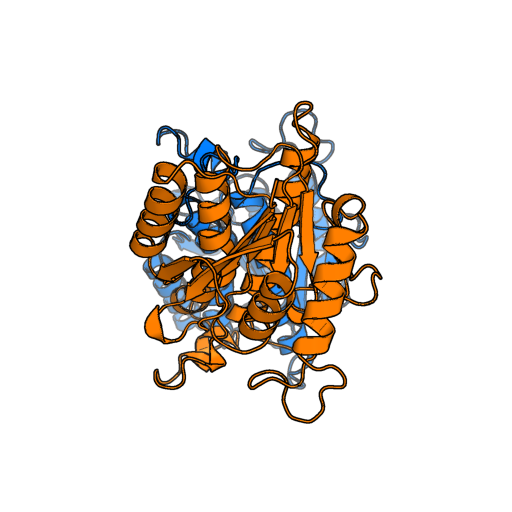A . THR A 1 180 ? -10.719 -24.719 -1.548 1 97.06 180 THR A CA 1
ATOM 1357 C C . THR A 1 180 ? -9.758 -24.656 -0.363 1 97.06 180 THR A C 1
ATOM 1359 O O . THR A 1 180 ? -10.18 -24.406 0.769 1 97.06 180 THR A O 1
ATOM 1362 N N . THR A 1 181 ? -8.5 -25.016 -0.611 1 98.06 181 THR A N 1
ATOM 1363 C CA . THR A 1 181 ? -7.414 -24.859 0.348 1 98.06 181 THR A CA 1
ATOM 1364 C C . THR A 1 181 ? -6.289 -24.016 -0.25 1 98.06 181 THR A C 1
ATOM 1366 O O . THR A 1 181 ? -5.109 -24.281 -0.016 1 98.06 181 THR A O 1
ATOM 1369 N N . ARG A 1 182 ? -6.695 -23.047 -1.117 1 98.5 182 ARG A N 1
ATOM 1370 C CA . ARG A 1 182 ? -5.727 -22.156 -1.76 1 98.5 182 ARG A CA 1
ATOM 1371 C C . ARG A 1 182 ? -5.004 -21.297 -0.729 1 98.5 182 ARG A C 1
ATOM 1373 O O . ARG A 1 182 ? -5.531 -21.047 0.356 1 98.5 182 ARG A O 1
ATOM 1380 N N . THR A 1 183 ? -3.795 -20.969 -1.066 1 98.56 183 THR A N 1
ATOM 1381 C CA . THR A 1 183 ? -2.986 -20.156 -0.158 1 98.56 183 THR A CA 1
ATOM 1382 C C . THR A 1 183 ? -2.346 -18.984 -0.898 1 98.56 183 THR A C 1
ATOM 1384 O O . THR A 1 183 ? -2.127 -19.062 -2.109 1 98.56 183 THR A O 1
ATOM 1387 N N . ALA A 1 184 ? -2.18 -17.906 -0.236 1 98.75 184 ALA A N 1
ATOM 1388 C CA . ALA A 1 184 ? -1.441 -16.734 -0.696 1 98.75 184 ALA A CA 1
ATOM 1389 C C . ALA A 1 184 ? -0.352 -16.344 0.3 1 98.75 184 ALA A C 1
ATOM 1391 O O . ALA A 1 184 ? -0.622 -16.172 1.492 1 98.75 184 ALA A O 1
ATOM 1392 N N . VAL A 1 185 ? 0.887 -16.25 -0.194 1 98.81 185 VAL A N 1
ATOM 1393 C CA . VAL A 1 185 ? 2.023 -16.016 0.691 1 98.81 185 VAL A CA 1
ATOM 1394 C C . VAL A 1 185 ? 2.959 -14.984 0.078 1 98.81 185 VAL A C 1
ATOM 1396 O O . VAL A 1 185 ? 3.223 -15.008 -1.127 1 98.81 185 VAL A O 1
ATOM 1399 N N . ALA A 1 186 ? 3.395 -14.031 0.898 1 98.69 186 ALA A N 1
ATOM 1400 C CA . ALA A 1 186 ? 4.453 -13.109 0.497 1 98.69 186 ALA A CA 1
ATOM 1401 C C . ALA A 1 186 ? 5.828 -13.641 0.885 1 98.69 186 ALA A C 1
ATOM 1403 O O . ALA A 1 186 ? 6 -14.195 1.977 1 98.69 186 ALA A O 1
ATOM 1404 N N . ILE A 1 187 ? 6.824 -13.492 -0.026 1 98.25 187 ILE A N 1
ATOM 1405 C CA . ILE A 1 187 ? 8.172 -14 0.205 1 98.25 187 ILE A CA 1
ATOM 1406 C C . ILE A 1 187 ? 9.164 -12.844 0.264 1 98.25 187 ILE A C 1
ATOM 1408 O O . ILE A 1 187 ? 9.164 -11.969 -0.609 1 98.25 187 ILE A O 1
ATOM 1412 N N . ASN A 1 188 ? 9.922 -12.75 1.291 1 96.25 188 ASN A N 1
ATOM 1413 C CA . ASN A 1 188 ? 11.141 -11.961 1.307 1 96.25 188 ASN A CA 1
ATOM 1414 C C . ASN A 1 188 ? 12.336 -12.758 0.781 1 96.25 188 ASN A C 1
ATOM 1416 O O . ASN A 1 188 ? 12.883 -13.602 1.49 1 96.25 188 ASN A O 1
ATOM 1420 N N . PRO A 1 189 ? 12.68 -12.492 -0.42 1 93.81 189 PRO A N 1
ATOM 1421 C CA . PRO A 1 189 ? 13.727 -13.312 -1.02 1 93.81 189 PRO A CA 1
ATOM 1422 C C . PRO A 1 189 ? 15.109 -13.055 -0.411 1 93.81 189 PRO A C 1
ATOM 1424 O O . PRO A 1 189 ? 16.031 -13.852 -0.593 1 93.81 189 PRO A O 1
ATOM 1427 N N . GLY A 1 190 ? 15.195 -11.961 0.376 1 87 190 GLY A N 1
ATOM 1428 C CA . GLY A 1 190 ? 16.484 -11.578 0.919 1 87 190 GLY A CA 1
ATOM 1429 C C . GLY A 1 190 ? 17.312 -10.734 -0.036 1 87 190 GLY A C 1
ATOM 1430 O O . GLY A 1 190 ? 16.875 -10.445 -1.151 1 87 190 GLY A O 1
ATOM 1431 N N . TRP A 1 191 ? 18.406 -10.227 0.552 1 75.62 191 TRP A N 1
ATOM 1432 C CA . TRP A 1 191 ? 19.344 -9.453 -0.258 1 75.62 191 TRP A CA 1
ATOM 1433 C C . TRP A 1 191 ? 20.188 -10.375 -1.127 1 75.62 191 TRP A C 1
ATOM 1435 O O . TRP A 1 191 ? 21.031 -11.117 -0.616 1 75.62 191 TRP A O 1
ATOM 1445 N N . MET A 1 192 ? 19.844 -10.352 -2.367 1 69.12 192 MET A N 1
ATOM 1446 C CA . MET A 1 192 ? 20.469 -11.297 -3.289 1 69.12 192 MET A CA 1
ATOM 1447 C C . MET A 1 192 ? 21.484 -10.602 -4.176 1 69.12 192 MET A C 1
ATOM 1449 O O . MET A 1 192 ? 21.406 -9.391 -4.395 1 69.12 192 MET A O 1
ATOM 1453 N N . LYS A 1 193 ? 22.562 -11.375 -4.457 1 63.16 193 LYS A N 1
ATOM 1454 C CA . LYS A 1 193 ? 23.547 -10.906 -5.422 1 63.16 193 LYS A CA 1
ATOM 1455 C C . LYS A 1 193 ? 22.938 -10.742 -6.809 1 63.16 193 LYS A C 1
ATOM 1457 O O . LYS A 1 193 ? 22.906 -11.688 -7.598 1 63.16 193 LYS A O 1
ATOM 1462 N N . THR A 1 194 ? 22.125 -9.68 -6.949 1 55.69 194 THR A N 1
ATOM 1463 C CA . THR A 1 194 ? 21.531 -9.359 -8.242 1 55.69 194 THR A CA 1
ATOM 1464 C C . THR A 1 194 ? 22 -7.988 -8.734 1 55.69 194 THR A C 1
ATOM 1466 O O . THR A 1 194 ? 22.797 -7.328 -8.062 1 55.69 194 THR A O 1
ATOM 1469 N N . ASP A 1 195 ? 21.625 -7.766 -9.977 1 50.62 195 ASP A N 1
ATOM 1470 C CA . ASP A 1 195 ? 21.875 -6.426 -10.5 1 50.62 195 ASP A CA 1
ATOM 1471 C C . ASP A 1 195 ? 21.344 -5.359 -9.539 1 50.62 195 ASP A C 1
ATOM 1473 O O . ASP A 1 195 ? 21.953 -4.293 -9.398 1 50.62 195 ASP A O 1
ATOM 1477 N N . MET A 1 196 ? 20.328 -5.805 -8.719 1 51.31 196 MET A N 1
ATOM 1478 C CA . MET A 1 196 ? 19.719 -4.836 -7.812 1 51.31 196 MET A CA 1
ATOM 1479 C C . MET A 1 196 ? 20.406 -4.844 -6.453 1 51.31 196 MET A C 1
ATOM 1481 O O . MET A 1 196 ? 20.594 -3.793 -5.836 1 51.31 196 MET A O 1
ATOM 1485 N N . GLY A 1 197 ? 20.75 -6.02 -5.875 1 54.22 197 GLY A N 1
ATOM 1486 C CA . GLY A 1 197 ? 21.25 -6.199 -4.52 1 54.22 197 GLY A CA 1
ATOM 1487 C C . GLY A 1 197 ? 22.734 -5.945 -4.395 1 54.22 197 GLY A C 1
ATOM 1488 O O . GLY A 1 197 ? 23.234 -5.707 -3.297 1 54.22 197 GLY A O 1
ATOM 1489 N N . GLY A 1 198 ? 23.422 -5.859 -5.414 1 55.44 198 GLY A N 1
ATOM 1490 C CA . GLY A 1 198 ? 24.844 -5.574 -5.426 1 55.44 198 GLY A CA 1
ATOM 1491 C C . GLY A 1 198 ? 25.688 -6.73 -4.918 1 55.44 198 GLY A C 1
ATOM 1492 O O . GLY A 1 198 ? 25.156 -7.797 -4.602 1 55.44 198 GLY A O 1
ATOM 1493 N N . SER A 1 199 ? 27.125 -6.715 -4.941 1 55.19 199 SER A N 1
ATOM 1494 C CA . SER A 1 199 ? 28.172 -7.719 -4.723 1 55.19 199 SER A CA 1
ATOM 1495 C C . SER A 1 199 ? 28.203 -8.164 -3.262 1 55.19 199 SER A C 1
ATOM 1497 O O . SER A 1 199 ? 28.766 -9.219 -2.941 1 55.19 199 SER A O 1
ATOM 1499 N N . ASN A 1 200 ? 27.562 -7.484 -2.373 1 56.38 200 ASN A N 1
ATOM 1500 C CA . ASN A 1 200 ? 27.719 -7.793 -0.955 1 56.38 200 ASN A CA 1
ATOM 1501 C C . ASN A 1 200 ? 26.609 -8.727 -0.466 1 56.38 200 ASN A C 1
ATOM 1503 O O . ASN A 1 200 ? 26.531 -9.031 0.725 1 56.38 200 ASN A O 1
ATOM 1507 N N . ALA A 1 201 ? 25.906 -9.297 -1.515 1 62.38 201 ALA A N 1
ATOM 1508 C CA . ALA A 1 201 ? 24.797 -10.148 -1.107 1 62.38 201 ALA A CA 1
ATOM 1509 C C . ALA A 1 201 ? 25.266 -11.57 -0.832 1 62.38 201 ALA A C 1
ATOM 1511 O O . ALA A 1 201 ? 26.172 -12.07 -1.505 1 62.38 201 ALA A O 1
ATOM 1512 N N . ASP A 1 202 ? 24.734 -12.234 0.29 1 70.94 202 ASP A N 1
ATOM 1513 C CA . ASP A 1 202 ? 25.203 -13.5 0.837 1 70.94 202 ASP A CA 1
ATOM 1514 C C . ASP A 1 202 ? 24.516 -14.68 0.153 1 70.94 202 ASP A C 1
ATOM 1516 O O . ASP A 1 202 ? 24.984 -15.82 0.246 1 70.94 202 ASP A O 1
ATOM 1520 N N . ILE A 1 203 ? 23.375 -14.484 -0.688 1 86.25 203 ILE A N 1
ATOM 1521 C CA . ILE A 1 203 ? 22.656 -15.625 -1.251 1 86.25 203 ILE A CA 1
ATOM 1522 C C . ILE A 1 203 ? 22.406 -15.391 -2.74 1 86.25 203 ILE A C 1
ATOM 1524 O O . ILE A 1 203 ? 22.203 -14.258 -3.172 1 86.25 203 ILE A O 1
ATOM 1528 N N . THR A 1 204 ? 22.531 -16.469 -3.596 1 92 204 THR A N 1
ATOM 1529 C CA . THR A 1 204 ? 22.359 -16.359 -5.039 1 92 204 THR A CA 1
ATOM 1530 C C . THR A 1 204 ? 20.891 -16.547 -5.422 1 92 204 THR A C 1
ATOM 1532 O O . THR A 1 204 ? 20.125 -17.156 -4.676 1 92 204 THR A O 1
ATOM 1535 N N . PRO A 1 205 ? 20.5 -16.078 -6.574 1 95 205 PRO A N 1
ATOM 1536 C CA . PRO A 1 205 ? 19.125 -16.297 -7.059 1 95 205 PRO A CA 1
ATOM 1537 C C . PRO A 1 205 ? 18.781 -17.781 -7.152 1 95 205 PRO A C 1
ATOM 1539 O O . PRO A 1 205 ? 17.656 -18.188 -6.84 1 95 205 PRO A O 1
ATOM 1542 N N . GLU A 1 206 ? 19.781 -18.594 -7.535 1 96 206 GLU A N 1
ATOM 1543 C CA . GLU A 1 206 ? 19.562 -20.031 -7.668 1 96 206 GLU A CA 1
ATOM 1544 C C . GLU A 1 206 ? 19.266 -20.672 -6.316 1 96 206 GLU A C 1
ATOM 1546 O O . GLU A 1 206 ? 18.375 -21.516 -6.211 1 96 206 GLU A O 1
ATOM 1551 N N . GLN A 1 207 ? 19.984 -20.188 -5.305 1 95.69 207 GLN A N 1
ATOM 1552 C CA . GLN A 1 207 ? 19.75 -20.703 -3.963 1 95.69 207 GLN A CA 1
ATOM 1553 C C . GLN A 1 207 ? 18.359 -20.312 -3.469 1 95.69 207 GLN A C 1
ATOM 1555 O O . GLN A 1 207 ? 17.656 -21.141 -2.875 1 95.69 207 GLN A O 1
ATOM 1560 N N . VAL A 1 208 ? 17.953 -19.125 -3.73 1 96.75 208 VAL A N 1
ATOM 1561 C CA . VAL A 1 208 ? 16.641 -18.641 -3.316 1 96.75 208 VAL A CA 1
ATOM 1562 C C . VAL A 1 208 ? 15.547 -19.406 -4.055 1 96.75 208 VAL A C 1
ATOM 1564 O O . VAL A 1 208 ? 14.562 -19.844 -3.447 1 96.75 208 VAL A O 1
ATOM 1567 N N . ALA A 1 209 ? 15.719 -19.641 -5.32 1 98.12 209 ALA A N 1
ATOM 1568 C CA . ALA A 1 209 ? 14.758 -20.375 -6.133 1 98.12 209 ALA A CA 1
ATOM 1569 C C . ALA A 1 209 ? 14.57 -21.797 -5.613 1 98.12 209 ALA A C 1
ATOM 1571 O O . ALA A 1 209 ? 13.445 -22.297 -5.516 1 98.12 209 ALA A O 1
ATOM 1572 N N . GLU A 1 210 ? 15.672 -22.422 -5.277 1 97.88 210 GLU A N 1
ATOM 1573 C CA . GLU A 1 210 ? 15.625 -23.781 -4.746 1 97.88 210 GLU A CA 1
ATOM 1574 C C . GLU A 1 210 ? 14.852 -23.828 -3.43 1 97.88 210 GLU A C 1
ATOM 1576 O O . GLU A 1 210 ? 14.07 -24.75 -3.195 1 97.88 210 GLU A O 1
ATOM 1581 N N . ARG A 1 211 ? 15.133 -22.875 -2.611 1 97.69 211 ARG A N 1
ATOM 1582 C CA . ARG A 1 211 ? 14.445 -22.828 -1.329 1 97.69 211 ARG A CA 1
ATOM 1583 C C . ARG A 1 211 ? 12.945 -22.625 -1.524 1 97.69 211 ARG A C 1
ATOM 1585 O O . ARG A 1 211 ? 12.133 -23.25 -0.844 1 97.69 211 ARG A O 1
ATOM 1592 N N . ILE A 1 212 ? 12.516 -21.766 -2.455 1 98.31 212 ILE A N 1
ATOM 1593 C CA . ILE A 1 212 ? 11.102 -21.516 -2.729 1 98.31 212 ILE A CA 1
ATOM 1594 C C . ILE A 1 212 ? 10.438 -22.781 -3.264 1 98.31 212 ILE A C 1
ATOM 1596 O O . ILE A 1 212 ? 9.367 -23.172 -2.801 1 98.31 212 ILE A O 1
ATOM 1600 N N . LEU A 1 213 ? 11.117 -23.469 -4.203 1 98.56 213 LEU A N 1
ATOM 1601 C CA . LEU A 1 213 ? 10.586 -24.719 -4.734 1 98.56 213 LEU A CA 1
ATOM 1602 C C . LEU A 1 213 ? 10.383 -25.734 -3.619 1 98.56 213 LEU A C 1
ATOM 1604 O O . LEU A 1 213 ? 9.328 -26.375 -3.541 1 98.56 213 LEU A O 1
ATOM 1608 N N . LYS A 1 214 ? 11.375 -25.875 -2.773 1 98.25 214 LYS A N 1
ATOM 1609 C CA . LYS A 1 214 ? 11.281 -26.828 -1.676 1 98.25 214 LYS A CA 1
ATOM 1610 C C . LYS A 1 214 ? 10.109 -26.5 -0.758 1 98.25 214 LYS A C 1
ATOM 1612 O O . LYS A 1 214 ? 9.383 -27.391 -0.331 1 98.25 214 LYS A O 1
ATOM 1617 N N . MET A 1 215 ? 9.914 -25.234 -0.477 1 98.25 215 MET A N 1
ATOM 1618 C CA . MET A 1 215 ? 8.82 -24.812 0.391 1 98.25 215 MET A CA 1
ATOM 1619 C C . MET A 1 215 ? 7.469 -25.094 -0.264 1 98.25 215 MET A C 1
ATOM 1621 O O . MET A 1 215 ? 6.496 -25.406 0.421 1 98.25 215 MET A O 1
ATOM 1625 N N . VAL A 1 216 ? 7.41 -25 -1.566 1 97.94 216 VAL A N 1
ATOM 1626 C CA . VAL A 1 216 ? 6.184 -25.297 -2.301 1 97.94 216 VAL A CA 1
ATOM 1627 C C . VAL A 1 216 ? 5.922 -26.797 -2.281 1 97.94 216 VAL A C 1
ATOM 1629 O O . VAL A 1 216 ? 4.797 -27.234 -2.021 1 97.94 216 VAL A O 1
ATOM 1632 N N . GLU A 1 217 ? 6.918 -27.609 -2.418 1 96.81 217 GLU A N 1
ATOM 1633 C CA . GLU A 1 217 ? 6.781 -29.047 -2.609 1 96.81 217 GLU A CA 1
ATOM 1634 C C . GLU A 1 217 ? 6.562 -29.766 -1.28 1 96.81 217 GLU A C 1
ATOM 1636 O O . GLU A 1 217 ? 5.871 -30.781 -1.225 1 96.81 217 GLU A O 1
ATOM 1641 N N . ASP A 1 218 ? 7.156 -29.203 -0.242 1 97.25 218 ASP A N 1
ATOM 1642 C CA . ASP A 1 218 ? 7.109 -29.969 1.004 1 97.25 218 ASP A CA 1
ATOM 1643 C C . ASP A 1 218 ? 5.926 -29.531 1.864 1 97.25 218 ASP A C 1
ATOM 1645 O O . ASP A 1 218 ? 5.789 -29.969 3.008 1 97.25 218 ASP A O 1
ATOM 1649 N N . GLY A 1 219 ? 5.133 -28.609 1.368 1 96.06 219 GLY A N 1
ATOM 1650 C CA . GLY A 1 219 ? 3.902 -28.25 2.053 1 96.06 219 GLY A CA 1
ATOM 1651 C C . GLY A 1 219 ? 4.055 -27.062 2.979 1 96.06 219 GLY A C 1
ATOM 1652 O O . GLY A 1 219 ? 3.074 -26.594 3.559 1 96.06 219 GLY A O 1
ATOM 1653 N N . PHE A 1 220 ? 5.203 -26.516 3.088 1 98 220 PHE A N 1
ATOM 1654 C CA . PHE A 1 220 ? 5.434 -25.391 3.98 1 98 220 PHE A CA 1
ATOM 1655 C C . PHE A 1 220 ? 4.582 -24.188 3.57 1 98 220 PHE A C 1
ATOM 1657 O O . PHE A 1 220 ? 3.994 -23.516 4.422 1 98 220 PHE A O 1
ATOM 1664 N N . ILE A 1 221 ? 4.531 -23.922 2.305 1 97.81 221 ILE A N 1
ATOM 1665 C CA . ILE A 1 221 ? 3.795 -22.766 1.811 1 97.81 221 ILE A CA 1
ATOM 1666 C C . ILE A 1 221 ? 2.318 -22.891 2.17 1 97.81 221 ILE A C 1
ATOM 1668 O O . ILE A 1 221 ? 1.672 -21.922 2.545 1 97.81 221 ILE A O 1
ATOM 1672 N N . GLN A 1 222 ? 1.76 -24.094 2.105 1 96.25 222 GLN A N 1
ATOM 1673 C CA . GLN A 1 222 ? 0.364 -24.328 2.455 1 96.25 222 GLN A CA 1
ATOM 1674 C C . GLN A 1 222 ? 0.102 -24 3.924 1 96.25 222 GLN A C 1
ATOM 1676 O O . GLN A 1 222 ? -0.987 -23.547 4.277 1 96.25 222 GLN A O 1
ATOM 1681 N N . SER A 1 223 ? 1.115 -24.172 4.727 1 97.12 223 SER A N 1
ATOM 1682 C CA . SER A 1 223 ? 0.972 -23.922 6.156 1 97.12 223 SER A CA 1
ATOM 1683 C C . SER A 1 223 ? 1.229 -22.453 6.492 1 97.12 223 SER A C 1
ATOM 1685 O O . SER A 1 223 ? 1.023 -22.031 7.629 1 97.12 223 SER A O 1
ATOM 1687 N N . ALA A 1 224 ? 1.61 -21.656 5.488 1 98 224 ALA A N 1
ATOM 1688 C CA . ALA A 1 224 ? 2.037 -20.281 5.727 1 98 224 ALA A CA 1
ATOM 1689 C C . ALA A 1 224 ? 1.062 -19.281 5.098 1 98 224 ALA A C 1
ATOM 1691 O O . ALA A 1 224 ? 1.434 -18.156 4.793 1 98 224 ALA A O 1
ATOM 1692 N N . ASN A 1 225 ? -0.205 -19.719 4.891 1 98.12 225 ASN A N 1
ATOM 1693 C CA . ASN A 1 225 ? -1.195 -18.859 4.258 1 98.12 225 ASN A CA 1
ATOM 1694 C C . ASN A 1 225 ? -1.303 -17.516 4.969 1 98.12 225 ASN A C 1
ATOM 1696 O O . ASN A 1 225 ? -1.481 -17.469 6.188 1 98.12 225 ASN A O 1
ATOM 1700 N N . GLY A 1 226 ? -1.114 -16.453 4.258 1 97.94 226 GLY A N 1
ATOM 1701 C CA . GLY A 1 226 ? -1.325 -15.109 4.766 1 97.94 226 GLY A CA 1
ATOM 1702 C C . GLY A 1 226 ? -0.116 -14.547 5.488 1 97.94 226 GLY A C 1
ATOM 1703 O O . GLY A 1 226 ? -0.208 -13.508 6.148 1 97.94 226 GLY A O 1
ATOM 1704 N N . MET A 1 227 ? 1.031 -15.219 5.367 1 97.81 227 MET A N 1
ATOM 1705 C CA . MET A 1 227 ? 2.215 -14.781 6.102 1 97.81 227 MET A CA 1
ATOM 1706 C C . MET A 1 227 ? 3.221 -14.125 5.164 1 97.81 227 MET A C 1
ATOM 1708 O O . MET A 1 227 ? 3.1 -14.227 3.943 1 97.81 227 MET A O 1
ATOM 1712 N N . PHE A 1 228 ? 4.059 -13.336 5.672 1 98.25 228 PHE A N 1
ATOM 1713 C CA . PHE A 1 228 ? 5.277 -12.82 5.055 1 98.25 228 PHE A CA 1
ATOM 1714 C C . PHE A 1 228 ? 6.492 -13.617 5.508 1 98.25 228 PHE A C 1
ATOM 1716 O O . PHE A 1 228 ? 6.918 -13.516 6.66 1 98.25 228 PHE A O 1
ATOM 1723 N N . ILE A 1 229 ? 7.117 -14.398 4.57 1 97.81 229 ILE A N 1
ATOM 1724 C CA . ILE A 1 229 ? 8.078 -15.406 5.023 1 97.81 229 ILE A CA 1
ATOM 1725 C C . ILE A 1 229 ? 9.438 -15.148 4.375 1 97.81 229 ILE A C 1
ATOM 1727 O O . ILE A 1 229 ? 9.516 -14.719 3.223 1 97.81 229 ILE A O 1
ATOM 1731 N N . ASN A 1 230 ? 10.484 -15.406 5.129 1 95.69 230 ASN A N 1
ATOM 1732 C CA . ASN A 1 230 ? 11.844 -15.484 4.609 1 95.69 230 ASN A CA 1
ATOM 1733 C C . ASN A 1 230 ? 12.125 -16.828 3.961 1 95.69 230 ASN A C 1
ATOM 1735 O O . ASN A 1 230 ? 11.422 -17.812 4.23 1 95.69 230 ASN A O 1
ATOM 1739 N N . THR A 1 231 ? 13.203 -16.875 3.148 1 95.06 231 THR A N 1
ATOM 1740 C CA . THR A 1 231 ? 13.484 -18.125 2.449 1 95.06 231 THR A CA 1
ATOM 1741 C C . THR A 1 231 ? 14.133 -19.141 3.387 1 95.06 231 THR A C 1
ATOM 1743 O O . THR A 1 231 ? 14.289 -20.312 3.031 1 95.06 231 THR A O 1
ATOM 1746 N N . ASP A 1 232 ? 14.445 -18.75 4.617 1 93.94 232 ASP A N 1
ATOM 1747 C CA . ASP A 1 232 ? 14.867 -19.703 5.637 1 93.94 232 ASP A CA 1
ATOM 1748 C C . ASP A 1 232 ? 13.672 -20.203 6.445 1 93.94 232 ASP A C 1
ATOM 1750 O O . ASP A 1 232 ? 13.844 -20.828 7.496 1 93.94 232 ASP A O 1
ATOM 1754 N N . ARG A 1 233 ? 12.469 -19.859 6.055 1 96.5 233 ARG A N 1
ATOM 1755 C CA . ARG A 1 233 ? 11.188 -20.375 6.543 1 96.5 233 ARG A CA 1
ATOM 1756 C C . ARG A 1 233 ? 10.758 -19.656 7.812 1 96.5 233 ARG A C 1
ATOM 1758 O O . ARG A 1 233 ? 9.797 -20.062 8.469 1 96.5 233 ARG A O 1
ATOM 1765 N N . THR A 1 234 ? 11.5 -18.609 8.219 1 96.44 234 THR A N 1
ATOM 1766 C CA . THR A 1 234 ? 11.062 -17.797 9.352 1 96.44 234 THR A CA 1
ATOM 1767 C C . THR A 1 234 ? 10.102 -16.703 8.898 1 96.44 234 THR A C 1
ATOM 1769 O O . THR A 1 234 ? 10.094 -16.328 7.73 1 96.44 234 THR A O 1
ATOM 1772 N N . GLU A 1 235 ? 9.297 -16.297 9.828 1 96.19 235 GLU A N 1
ATOM 1773 C CA . GLU A 1 235 ? 8.344 -15.227 9.523 1 96.19 235 GLU A CA 1
ATOM 1774 C C . GLU A 1 235 ? 9.031 -13.859 9.492 1 96.19 235 GLU A C 1
ATOM 1776 O O . GLU A 1 235 ? 9.891 -13.57 10.328 1 96.19 235 GLU A O 1
ATOM 1781 N N . HIS A 1 236 ? 8.742 -13.117 8.508 1 94.06 236 HIS A N 1
ATOM 1782 C CA . HIS A 1 236 ? 9.188 -11.734 8.422 1 94.06 236 HIS A CA 1
ATOM 1783 C C . HIS A 1 236 ? 8.094 -10.773 8.875 1 94.06 236 HIS A C 1
ATOM 1785 O O . HIS A 1 236 ? 6.918 -10.977 8.562 1 94.06 236 HIS A O 1
ATOM 1791 N N . LEU A 1 237 ? 8.438 -9.75 9.609 1 93.19 237 LEU A N 1
ATOM 1792 C CA . LEU A 1 237 ? 7.461 -8.773 10.062 1 93.19 237 LEU A CA 1
ATOM 1793 C C . LEU A 1 237 ? 6.867 -8.008 8.883 1 93.19 237 LEU A C 1
ATOM 1795 O O . LEU A 1 237 ? 7.535 -7.809 7.871 1 93.19 237 LEU A O 1
ATOM 1799 N N . TRP A 1 238 ? 5.645 -7.688 9.047 1 94.19 238 TRP A N 1
ATOM 1800 C CA . TRP A 1 238 ? 5.008 -6.898 8 1 94.19 238 TRP A CA 1
ATOM 1801 C C . TRP A 1 238 ? 5.57 -5.48 7.965 1 94.19 238 TRP A C 1
ATOM 1803 O O . TRP A 1 238 ? 5.965 -4.938 9 1 94.19 238 TRP A O 1
ATOM 1813 N N . MET B 1 1 ? 3.143 33.156 19.25 1 69.81 1 MET B N 1
ATOM 1814 C CA . MET B 1 1 ? 2.561 33.219 17.922 1 69.81 1 MET B CA 1
ATOM 1815 C C . MET B 1 1 ? 1.718 31.969 17.656 1 69.81 1 MET B C 1
ATOM 1817 O O . MET B 1 1 ? 1.981 30.906 18.219 1 69.81 1 MET B O 1
ATOM 1821 N N . SER B 1 2 ? 0.55 32.062 16.984 1 90.31 2 SER B N 1
ATOM 1822 C CA . SER B 1 2 ? -0.388 30.953 16.781 1 90.31 2 SER B CA 1
ATOM 1823 C C . SER B 1 2 ? 0.194 29.891 15.852 1 90.31 2 SER B C 1
ATOM 1825 O O . SER B 1 2 ? 0.931 30.219 14.914 1 90.31 2 SER B O 1
ATOM 1827 N N . LYS B 1 3 ? -0.006 28.672 16.234 1 97.25 3 LYS B N 1
ATOM 1828 C CA . LYS B 1 3 ? 0.342 27.547 15.375 1 97.25 3 LYS B CA 1
ATOM 1829 C C . LYS B 1 3 ? -0.724 27.328 14.305 1 97.25 3 LYS B C 1
ATOM 1831 O O . LYS B 1 3 ? -1.9 27.625 14.523 1 97.25 3 LYS B O 1
ATOM 1836 N N . THR B 1 4 ? -0.281 26.844 13.148 1 98.56 4 THR B N 1
ATOM 1837 C CA . THR B 1 4 ? -1.214 26.609 12.047 1 98.56 4 THR B CA 1
ATOM 1838 C C . THR B 1 4 ? -1.362 25.125 11.773 1 98.56 4 THR B C 1
ATOM 1840 O O . THR B 1 4 ? -0.366 24.406 11.672 1 98.56 4 THR B O 1
ATOM 1843 N N . VAL B 1 5 ? -2.641 24.641 11.68 1 98.81 5 VAL B N 1
ATOM 1844 C CA . VAL B 1 5 ? -2.93 23.266 11.312 1 98.81 5 VAL B CA 1
ATOM 1845 C C . VAL B 1 5 ? -3.727 23.234 10.008 1 98.81 5 VAL B C 1
ATOM 1847 O O . VAL B 1 5 ? -4.648 24.031 9.82 1 98.81 5 VAL B O 1
ATOM 1850 N N . LEU B 1 6 ? -3.25 22.453 9.062 1 98.88 6 LEU B N 1
ATOM 1851 C CA . LEU B 1 6 ? -3.971 22.141 7.828 1 98.88 6 LEU B CA 1
ATOM 1852 C C . LEU B 1 6 ? -4.691 20.812 7.934 1 98.88 6 LEU B C 1
ATOM 1854 O O . LEU B 1 6 ? -4.059 19.781 8.156 1 98.88 6 LEU B O 1
ATOM 1858 N N . ILE B 1 7 ? -6.027 20.797 7.793 1 98.88 7 ILE B N 1
ATOM 1859 C CA . ILE B 1 7 ? -6.836 19.594 7.926 1 98.88 7 ILE B CA 1
ATOM 1860 C C . ILE B 1 7 ? -7.562 19.312 6.609 1 98.88 7 ILE B C 1
ATOM 1862 O O . ILE B 1 7 ? -8.312 20.156 6.117 1 98.88 7 ILE B O 1
ATOM 1866 N N . THR B 1 8 ? -7.32 18.188 6.027 1 98.81 8 THR B N 1
ATOM 1867 C CA . THR B 1 8 ? -8.078 17.797 4.848 1 98.81 8 THR B CA 1
ATOM 1868 C C . THR B 1 8 ? -9.359 17.062 5.246 1 98.81 8 THR B C 1
ATOM 1870 O O . THR B 1 8 ? -9.391 16.359 6.254 1 98.81 8 THR B O 1
ATOM 1873 N N . GLY B 1 9 ? -10.383 17.234 4.402 1 97.81 9 GLY B N 1
ATOM 1874 C CA . GLY B 1 9 ? -11.664 16.625 4.73 1 97.81 9 GLY B CA 1
ATOM 1875 C C . GLY B 1 9 ? -12.281 17.172 6 1 97.81 9 GLY B C 1
ATOM 1876 O O . GLY B 1 9 ? -12.727 16.422 6.863 1 97.81 9 GLY B O 1
ATOM 1877 N N . GLY B 1 10 ? -12.305 18.453 6.188 1 98.06 10 GLY B N 1
ATOM 1878 C CA . GLY B 1 10 ? -12.68 19.078 7.441 1 98.06 10 GLY B CA 1
ATOM 1879 C C . GLY B 1 10 ? -14.172 19.344 7.555 1 98.06 10 GLY B C 1
ATOM 1880 O O . GLY B 1 10 ? -14.609 20.078 8.438 1 98.06 10 GLY B O 1
ATOM 1881 N N . ASN B 1 11 ? -15.016 18.703 6.656 1 96.75 11 ASN B N 1
ATOM 1882 C CA . ASN B 1 11 ? -16.406 19.125 6.574 1 96.75 11 ASN B CA 1
ATOM 1883 C C . ASN B 1 11 ? -17.359 18.109 7.199 1 96.75 11 ASN B C 1
ATOM 1885 O O . ASN B 1 11 ? -18.547 18.375 7.363 1 96.75 11 ASN B O 1
ATOM 1889 N N . ARG B 1 12 ? -16.875 16.906 7.555 1 93 12 ARG B N 1
ATOM 1890 C CA . ARG B 1 12 ? -17.766 15.914 8.164 1 93 12 ARG B CA 1
ATOM 1891 C C . ARG B 1 12 ? -16.969 14.922 9.016 1 93 12 ARG B C 1
ATOM 1893 O O . ARG B 1 12 ? -15.734 14.922 8.984 1 93 12 ARG B O 1
ATOM 1900 N N . GLY B 1 13 ? -17.656 14.25 9.82 1 93.75 13 GLY B N 1
ATOM 1901 C CA . GLY B 1 13 ? -17.078 13.172 10.602 1 93.75 13 GLY B CA 1
ATOM 1902 C C . GLY B 1 13 ? -15.945 13.633 11.5 1 93.75 13 GLY B C 1
ATOM 1903 O O . GLY B 1 13 ? -16.078 14.625 12.219 1 93.75 13 GLY B O 1
ATOM 1904 N N . LEU B 1 14 ? -14.922 12.82 11.477 1 95.94 14 LEU B N 1
ATOM 1905 C CA . LEU B 1 14 ? -13.758 13.133 12.297 1 95.94 14 LEU B CA 1
ATOM 1906 C C . LEU B 1 14 ? -13.117 14.445 11.852 1 95.94 14 LEU B C 1
ATOM 1908 O O . LEU B 1 14 ? -12.648 15.227 12.68 1 95.94 14 LEU B O 1
ATOM 1912 N N . GLY B 1 15 ? -13.133 14.695 10.531 1 97.88 15 GLY B N 1
ATOM 1913 C CA . GLY B 1 15 ? -12.57 15.938 10.023 1 97.88 15 GLY B CA 1
ATOM 1914 C C . GLY B 1 15 ? -13.234 17.172 10.602 1 97.88 15 GLY B C 1
ATOM 1915 O O . GLY B 1 15 ? -12.547 18.109 11.023 1 97.88 15 GLY B O 1
ATOM 1916 N N . LEU B 1 16 ? -14.508 17.125 10.633 1 97.88 16 LEU B N 1
ATOM 1917 C CA . LEU B 1 16 ? -15.258 18.234 11.203 1 97.88 16 LEU B CA 1
ATOM 1918 C C . LEU B 1 16 ? -14.938 18.406 12.688 1 97.88 16 LEU B C 1
ATOM 1920 O O . LEU B 1 16 ? -14.695 19.516 13.156 1 97.88 16 LEU B O 1
ATOM 1924 N N . ALA B 1 17 ? -14.883 17.312 13.398 1 97.94 17 ALA B N 1
ATOM 1925 C CA . ALA B 1 17 ? -14.578 17.328 14.828 1 97.94 17 ALA B CA 1
ATOM 1926 C C . ALA B 1 17 ? -13.172 17.891 15.078 1 97.94 17 ALA B C 1
ATOM 1928 O O . ALA B 1 17 ? -12.953 18.641 16.031 1 97.94 17 ALA B O 1
ATOM 1929 N N . LEU B 1 18 ? -12.234 17.547 14.203 1 98.69 18 LEU B N 1
ATOM 1930 C CA . LEU B 1 18 ? -10.867 18.047 14.32 1 98.69 18 LEU B CA 1
ATOM 1931 C C . LEU B 1 18 ? -10.828 19.562 14.102 1 98.69 18 LEU B C 1
ATOM 1933 O O . LEU B 1 18 ? -10.188 20.281 14.875 1 98.69 18 LEU B O 1
ATOM 1937 N N . VAL B 1 19 ? -11.531 20 13.094 1 98.81 19 VAL B N 1
ATOM 1938 C CA . VAL B 1 19 ? -11.562 21.422 12.812 1 98.81 19 VAL B CA 1
ATOM 1939 C C . VAL B 1 19 ? -12.125 22.188 14.016 1 98.81 19 VAL B C 1
ATOM 1941 O O . VAL B 1 19 ? -11.531 23.156 14.477 1 98.81 19 VAL B O 1
ATOM 1944 N N . GLU B 1 20 ? -13.195 21.703 14.539 1 98.62 20 GLU B N 1
ATOM 1945 C CA . GLU B 1 20 ? -13.852 22.359 15.672 1 98.62 20 GLU B CA 1
ATOM 1946 C C . GLU B 1 20 ? -12.969 22.328 16.906 1 98.62 20 GLU B C 1
ATOM 1948 O O . GLU B 1 20 ? -12.852 23.328 17.625 1 98.62 20 GLU B O 1
ATOM 1953 N N . CYS B 1 21 ? -12.336 21.219 17.156 1 98.38 21 CYS B N 1
ATOM 1954 C CA . CYS B 1 21 ? -11.492 21.031 18.328 1 98.38 21 CYS B CA 1
ATOM 1955 C C . CYS B 1 21 ? -10.289 21.969 18.297 1 98.38 21 CYS B C 1
ATOM 1957 O O . CYS B 1 21 ? -10 22.656 19.266 1 98.38 21 CYS B O 1
ATOM 1959 N N . PHE B 1 22 ? -9.594 22.047 17.172 1 98.62 22 PHE B N 1
ATOM 1960 C CA . PHE B 1 22 ? -8.422 22.891 17.031 1 98.62 22 PHE B CA 1
ATOM 1961 C C . PHE B 1 22 ? -8.812 24.375 17.031 1 98.62 22 PHE B C 1
ATOM 1963 O O . PHE B 1 22 ? -8.125 25.203 17.609 1 98.62 22 PHE B O 1
ATOM 1970 N N . ALA B 1 23 ? -9.953 24.688 16.422 1 98.31 23 ALA B N 1
ATOM 1971 C CA . ALA B 1 23 ? -10.398 26.078 16.328 1 98.31 23 ALA B CA 1
ATOM 1972 C C . ALA B 1 23 ? -10.781 26.641 17.688 1 98.31 23 ALA B C 1
ATOM 1974 O O . ALA B 1 23 ? -10.773 27.859 17.891 1 98.31 23 ALA B O 1
ATOM 1975 N N . ALA B 1 24 ? -11.086 25.734 18.578 1 98 24 ALA B N 1
ATOM 1976 C CA . ALA B 1 24 ? -11.492 26.141 19.922 1 98 24 ALA B CA 1
ATOM 1977 C C . ALA B 1 24 ? -10.281 26.562 20.75 1 98 24 ALA B C 1
ATOM 1979 O O . ALA B 1 24 ? -10.422 27.172 21.828 1 98 24 ALA B O 1
ATOM 1980 N N . GLN B 1 25 ? -9.125 26.234 20.25 1 97.44 25 GLN B N 1
ATOM 1981 C CA . GLN B 1 25 ? -7.891 26.625 20.938 1 97.44 25 GLN B CA 1
ATOM 1982 C C . GLN B 1 25 ? -7.402 27.984 20.469 1 97.44 25 GLN B C 1
ATOM 1984 O O . GLN B 1 25 ? -7.352 28.266 19.281 1 97.44 25 GLN B O 1
ATOM 1989 N N . GLU B 1 26 ? -6.973 28.906 21.344 1 95.44 26 GLU B N 1
ATOM 1990 C CA . GLU B 1 26 ? -6.543 30.25 21.031 1 95.44 26 GLU B CA 1
ATOM 1991 C C . GLU B 1 26 ? -5.207 30.25 20.281 1 95.44 26 GLU B C 1
ATOM 1993 O O . GLU B 1 26 ? -4.922 31.156 19.5 1 95.44 26 GLU B O 1
ATOM 1998 N N . ASP B 1 27 ? -4.516 29.203 20.469 1 96.25 27 ASP B N 1
ATOM 1999 C CA . ASP B 1 27 ? -3.146 29.203 19.969 1 96.25 27 ASP B CA 1
ATOM 2000 C C . ASP B 1 27 ? -3.07 28.484 18.609 1 96.25 27 ASP B C 1
ATOM 2002 O O . ASP B 1 27 ? -1.979 28.234 18.094 1 96.25 27 ASP B O 1
ATOM 2006 N N . TRP B 1 28 ? -4.242 28.141 18 1 97.94 28 TRP B N 1
ATOM 2007 C CA . TRP B 1 28 ? -4.23 27.453 16.719 1 97.94 28 TRP B CA 1
ATOM 2008 C C . TRP B 1 28 ? -4.996 28.25 15.672 1 97.94 28 TRP B C 1
ATOM 2010 O O . TRP B 1 28 ? -6.086 28.766 15.938 1 97.94 28 TRP B O 1
ATOM 2020 N N . LYS B 1 29 ? -4.406 28.391 14.516 1 98.25 29 LYS B N 1
ATOM 2021 C CA . LYS B 1 29 ? -5.09 28.766 13.281 1 98.25 29 LYS B CA 1
ATOM 2022 C C . LYS B 1 29 ? -5.418 27.531 12.445 1 98.25 29 LYS B C 1
ATOM 2024 O O . LYS B 1 29 ? -4.539 26.719 12.164 1 98.25 29 LYS B O 1
ATOM 2029 N N . VAL B 1 30 ? -6.676 27.422 12 1 98.69 30 VAL B N 1
ATOM 2030 C CA . VAL B 1 30 ? -7.105 26.203 11.305 1 98.69 30 VAL B CA 1
ATOM 2031 C C . VAL B 1 30 ? -7.355 26.516 9.836 1 98.69 30 VAL B C 1
ATOM 2033 O O . VAL B 1 30 ? -8.203 27.344 9.5 1 98.69 30 VAL B O 1
ATOM 2036 N N . ILE B 1 31 ? -6.598 25.891 8.938 1 98.75 31 ILE B N 1
ATOM 2037 C CA . ILE B 1 31 ? -6.918 25.797 7.52 1 98.75 31 ILE B CA 1
ATOM 2038 C C . ILE B 1 31 ? -7.656 24.5 7.238 1 98.75 31 ILE B C 1
ATOM 2040 O O . ILE B 1 31 ? -7.082 23.406 7.367 1 98.75 31 ILE B O 1
ATOM 2044 N N . ALA B 1 32 ? -8.93 24.594 6.887 1 98.81 32 ALA B N 1
ATOM 2045 C CA . ALA B 1 32 ? -9.742 23.422 6.598 1 98.81 32 ALA B CA 1
ATOM 2046 C C . ALA B 1 32 ? -10.016 23.297 5.098 1 98.81 32 ALA B C 1
ATOM 2048 O O . ALA B 1 32 ? -10.227 24.297 4.414 1 98.81 32 ALA B O 1
ATOM 2049 N N . THR B 1 33 ? -10 22.078 4.598 1 98.75 33 THR B N 1
ATOM 2050 C CA . THR B 1 33 ? -10.234 21.859 3.174 1 98.75 33 THR B CA 1
ATOM 2051 C C . THR B 1 33 ? -11.336 20.828 2.957 1 98.75 33 THR B C 1
ATOM 2053 O O . THR B 1 33 ? -11.57 19.969 3.816 1 98.75 33 THR B O 1
ATOM 2056 N N . ALA B 1 34 ? -12.023 20.922 1.888 1 98.19 34 ALA B N 1
ATOM 2057 C CA . ALA B 1 34 ? -13.023 19.969 1.388 1 98.19 34 ALA B CA 1
ATOM 2058 C C . ALA B 1 34 ? -13.266 20.172 -0.106 1 98.19 34 ALA B C 1
ATOM 2060 O O . ALA B 1 34 ? -12.75 21.125 -0.703 1 98.19 34 ALA B O 1
ATOM 2061 N N . ARG B 1 35 ? -14.031 19.312 -0.684 1 95.62 35 ARG B N 1
ATOM 2062 C CA . ARG B 1 35 ? -14.336 19.406 -2.107 1 95.62 35 ARG B CA 1
ATOM 2063 C C . ARG B 1 35 ? -15.172 20.641 -2.408 1 95.62 35 ARG B C 1
ATOM 2065 O O . ARG B 1 35 ? -15.039 21.25 -3.477 1 95.62 35 ARG B O 1
ATOM 2072 N N . HIS B 1 36 ? -15.953 20.906 -1.431 1 95.88 36 HIS B N 1
ATOM 2073 C CA . HIS B 1 36 ? -16.781 22.109 -1.507 1 95.88 36 HIS B CA 1
ATOM 2074 C C . HIS B 1 36 ? -16.547 23.016 -0.316 1 95.88 36 HIS B C 1
ATOM 2076 O O . HIS B 1 36 ? -16.891 22.688 0.817 1 95.88 36 HIS B O 1
ATOM 2082 N N . MET B 1 37 ? -16.062 24.172 -0.618 1 94.94 37 MET B N 1
ATOM 2083 C CA . MET B 1 37 ? -15.664 25.109 0.427 1 94.94 37 MET B CA 1
ATOM 2084 C C . MET B 1 37 ? -16.844 25.484 1.312 1 94.94 37 MET B C 1
ATOM 2086 O O . MET B 1 37 ? -16.688 25.688 2.516 1 94.94 37 MET B O 1
ATOM 2090 N N . ASP B 1 38 ? -18.016 25.531 0.738 1 96.56 38 ASP B N 1
ATOM 2091 C CA . ASP B 1 38 ? -19.203 25.969 1.454 1 96.56 38 ASP B CA 1
ATOM 2092 C C . ASP B 1 38 ? -19.625 24.953 2.514 1 96.56 38 ASP B C 1
ATOM 2094 O O . ASP B 1 38 ? -20.391 25.266 3.426 1 96.56 38 ASP B O 1
ATOM 2098 N N . SER B 1 39 ? -19.125 23.703 2.395 1 97.56 39 SER B N 1
ATOM 2099 C CA . SER B 1 39 ? -19.484 22.656 3.342 1 97.56 39 SER B CA 1
ATOM 2100 C C . SER B 1 39 ? -18.625 22.734 4.605 1 97.56 39 SER B C 1
ATOM 2102 O O . SER B 1 39 ? -18.906 22.062 5.598 1 97.56 39 SER B O 1
ATOM 2104 N N . LEU B 1 40 ? -17.656 23.625 4.625 1 98.31 40 LEU B N 1
ATOM 2105 C CA . LEU B 1 40 ? -16.734 23.734 5.75 1 98.31 40 LEU B CA 1
ATOM 2106 C C . LEU B 1 40 ? -17.328 24.609 6.848 1 98.31 40 LEU B C 1
ATOM 2108 O O . LEU B 1 40 ? -18.047 25.562 6.562 1 98.31 40 LEU B O 1
ATOM 2112 N N . PRO B 1 41 ? -17.031 24.281 8.07 1 98 41 PRO B N 1
ATOM 2113 C CA . PRO B 1 41 ? -17.609 25.047 9.18 1 98 41 PRO B CA 1
ATOM 2114 C C . PRO B 1 41 ? -17.047 26.469 9.266 1 98 41 PRO B C 1
ATOM 2116 O O . PRO B 1 41 ? -15.875 26.688 8.938 1 98 41 PRO B O 1
ATOM 2119 N N . SER B 1 42 ? -17.75 27.406 9.867 1 98 42 SER B N 1
ATOM 2120 C CA . SER B 1 42 ? -17.406 28.812 9.945 1 98 42 SER B CA 1
ATOM 2121 C C . SER B 1 42 ? -16.266 29.047 10.938 1 98 42 SER B C 1
ATOM 2123 O O . SER B 1 42 ? -15.578 30.062 10.883 1 98 42 SER B O 1
ATOM 2125 N N . VAL B 1 43 ? -16.047 28.047 11.812 1 98.19 43 VAL B N 1
ATOM 2126 C CA . VAL B 1 43 ? -15.047 28.219 12.867 1 98.19 43 VAL B CA 1
ATOM 2127 C C . VAL B 1 43 ? -13.641 28.125 12.281 1 98.19 43 VAL B C 1
ATOM 2129 O O . VAL B 1 43 ? -12.664 28.484 12.945 1 98.19 43 VAL B O 1
ATOM 2132 N N . ALA B 1 44 ? -13.516 27.562 11.039 1 98.38 44 ALA B N 1
ATOM 2133 C CA . ALA B 1 44 ? -12.211 27.5 10.391 1 98.38 44 ALA B CA 1
ATOM 2134 C C . ALA B 1 44 ? -11.703 28.906 10.047 1 98.38 44 ALA B C 1
ATOM 2136 O O . ALA B 1 44 ? -12.469 29.75 9.562 1 98.38 44 ALA B O 1
ATOM 2137 N N . ASP B 1 45 ? -10.438 29.125 10.266 1 97.88 45 ASP B N 1
ATOM 2138 C CA . ASP B 1 45 ? -9.852 30.422 9.977 1 97.88 45 ASP B CA 1
ATOM 2139 C C . ASP B 1 45 ? -9.711 30.641 8.469 1 97.88 45 ASP B C 1
ATOM 2141 O O . ASP B 1 45 ? -9.82 31.766 7.984 1 97.88 45 ASP B O 1
ATOM 2145 N N . GLU B 1 46 ? -9.383 29.656 7.789 1 98 46 GLU B N 1
ATOM 2146 C CA . GLU B 1 46 ? -9.258 29.656 6.336 1 98 46 GLU B CA 1
ATOM 2147 C C . GLU B 1 46 ? -9.898 28.406 5.73 1 98 46 GLU B C 1
ATOM 2149 O O . GLU B 1 46 ? -9.734 27.297 6.25 1 98 46 GLU B O 1
ATOM 2154 N N . LYS B 1 47 ? -10.742 28.625 4.691 1 98.44 47 LYS B N 1
ATOM 2155 C CA . LYS B 1 47 ? -11.406 27.547 3.957 1 98.44 47 LYS B CA 1
ATOM 2156 C C . LYS B 1 47 ? -10.859 27.438 2.535 1 98.44 47 LYS B C 1
ATOM 2158 O O . LYS B 1 47 ? -10.828 28.438 1.802 1 98.44 47 LYS B O 1
ATOM 2163 N N . LEU B 1 48 ? -10.391 26.25 2.158 1 98.31 48 LEU B N 1
ATOM 2164 C CA . LEU B 1 48 ? -9.844 26.031 0.822 1 98.31 48 LEU B CA 1
ATOM 2165 C C . LEU B 1 48 ? -10.438 24.781 0.187 1 98.31 48 LEU B C 1
ATOM 2167 O O . LEU B 1 48 ? -10.75 23.812 0.887 1 98.31 48 LEU B O 1
ATOM 2171 N N . GLU B 1 49 ? -10.539 24.797 -1.117 1 98.19 49 GLU B N 1
ATOM 2172 C CA . GLU B 1 49 ? -11.047 23.641 -1.864 1 98.19 49 GLU B CA 1
ATOM 2173 C C . GLU B 1 49 ? -9.945 22.625 -2.113 1 98.19 49 GLU B C 1
ATOM 2175 O O . GLU B 1 49 ? -8.812 22.984 -2.445 1 98.19 49 GLU B O 1
ATOM 2180 N N . LEU B 1 50 ? -10.297 21.359 -1.894 1 98.38 50 LEU B N 1
ATOM 2181 C CA . LEU B 1 50 ? -9.383 20.266 -2.182 1 98.38 50 LEU B CA 1
ATOM 2182 C C . LEU B 1 50 ? -10.148 19 -2.598 1 98.38 50 LEU B C 1
ATOM 2184 O O . LEU B 1 50 ? -10.961 18.484 -1.831 1 98.38 50 LEU B O 1
ATOM 2188 N N . ASP B 1 51 ? -9.953 18.625 -3.803 1 97.94 51 ASP B N 1
ATOM 2189 C CA . ASP B 1 51 ? -10.375 17.312 -4.293 1 97.94 51 ASP B CA 1
ATOM 2190 C C . ASP B 1 51 ? -9.172 16.406 -4.527 1 97.94 51 ASP B C 1
ATOM 2192 O O . ASP B 1 51 ? -8.453 16.547 -5.516 1 97.94 51 ASP B O 1
ATOM 2196 N N . LEU B 1 52 ? -9.023 15.453 -3.645 1 97.5 52 LEU B N 1
ATOM 2197 C CA . LEU B 1 52 ? -7.844 14.594 -3.682 1 97.5 52 LEU B CA 1
ATOM 2198 C C . LEU B 1 52 ? -7.898 13.641 -4.871 1 97.5 52 LEU B C 1
ATOM 2200 O O . LEU B 1 52 ? -6.914 12.969 -5.18 1 97.5 52 LEU B O 1
ATOM 2204 N N . ALA B 1 53 ? -8.969 13.57 -5.566 1 95.75 53 ALA B N 1
ATOM 2205 C CA . ALA B 1 53 ? -9.047 12.781 -6.793 1 95.75 53 ALA B CA 1
ATOM 2206 C C . ALA B 1 53 ? -8.477 13.555 -7.98 1 95.75 53 ALA B C 1
ATOM 2208 O O . ALA B 1 53 ? -8.32 13 -9.07 1 95.75 53 ALA B O 1
ATOM 2209 N N . SER B 1 54 ? -8.18 14.836 -7.75 1 97.44 54 SER B N 1
ATOM 2210 C CA . SER B 1 54 ? -7.695 15.711 -8.805 1 97.44 54 SER B CA 1
ATOM 2211 C C . SER B 1 54 ? -6.289 16.219 -8.5 1 97.44 54 SER B C 1
ATOM 2213 O O . SER B 1 54 ? -6.094 16.984 -7.551 1 97.44 54 SER B O 1
ATOM 2215 N N . HIS B 1 55 ? -5.41 15.844 -9.352 1 97.94 55 HIS B N 1
ATOM 2216 C CA . HIS B 1 55 ? -4.047 16.344 -9.188 1 97.94 55 HIS B CA 1
ATOM 2217 C C . HIS B 1 55 ? -3.996 17.859 -9.258 1 97.94 55 HIS B C 1
ATOM 2219 O O . HIS B 1 55 ? -3.246 18.5 -8.516 1 97.94 55 HIS B O 1
ATOM 2225 N N . GLU B 1 56 ? -4.75 18.391 -10.117 1 98.25 56 GLU B N 1
ATOM 2226 C CA . GLU B 1 56 ? -4.809 19.844 -10.266 1 98.25 56 GLU B CA 1
ATOM 2227 C C . GLU B 1 56 ? -5.285 20.5 -8.977 1 98.25 56 GLU B C 1
ATOM 2229 O O . GLU B 1 56 ? -4.762 21.547 -8.578 1 98.25 56 GLU B O 1
ATOM 2234 N N . SER B 1 57 ? -6.27 19.922 -8.336 1 98.44 57 SER B N 1
ATOM 2235 C CA . SER B 1 57 ? -6.766 20.453 -7.074 1 98.44 57 SER B CA 1
ATOM 2236 C C . SER B 1 57 ? -5.676 20.469 -6.012 1 98.44 57 SER B C 1
ATOM 2238 O O . SER B 1 57 ? -5.527 21.438 -5.266 1 98.44 57 SER B O 1
ATOM 2240 N N . VAL B 1 58 ? -4.824 19.453 -5.996 1 98.44 58 VAL B N 1
ATOM 2241 C CA . VAL B 1 58 ? -3.723 19.328 -5.047 1 98.44 58 VAL B CA 1
ATOM 2242 C C . VAL B 1 58 ? -2.689 20.422 -5.316 1 98.44 58 VAL B C 1
ATOM 2244 O O . VAL B 1 58 ? -2.254 21.109 -4.391 1 98.44 58 VAL B O 1
ATOM 2247 N N . THR B 1 59 ? -2.387 20.609 -6.602 1 98.25 59 THR B N 1
ATOM 2248 C CA . THR B 1 59 ? -1.378 21.594 -6.965 1 98.25 59 THR B CA 1
ATOM 2249 C C . THR B 1 59 ? -1.882 23 -6.684 1 98.25 59 THR B C 1
ATOM 2251 O O . THR B 1 59 ? -1.146 23.844 -6.148 1 98.25 59 THR B O 1
ATOM 2254 N N . ASN B 1 60 ? -3.121 23.25 -6.98 1 98.25 60 ASN B N 1
ATOM 2255 C CA . ASN B 1 60 ? -3.699 24.562 -6.742 1 98.25 60 ASN B CA 1
ATOM 2256 C C . ASN B 1 60 ? -3.727 24.906 -5.254 1 98.25 60 ASN B C 1
ATOM 2258 O O . ASN B 1 60 ? -3.387 26.016 -4.863 1 98.25 60 ASN B O 1
ATOM 2262 N N . LEU B 1 61 ? -4.109 23.953 -4.445 1 98.25 61 LEU B N 1
ATOM 2263 C CA . LEU B 1 61 ? -4.172 24.172 -3.004 1 98.25 61 LEU B CA 1
ATOM 2264 C C . LEU B 1 61 ? -2.791 24.5 -2.445 1 98.25 61 LEU B C 1
ATOM 2266 O O . LEU B 1 61 ? -2.631 25.469 -1.696 1 98.25 61 LEU B O 1
ATOM 2270 N N . THR B 1 62 ? -1.794 23.688 -2.783 1 98.5 62 THR B N 1
ATOM 2271 C CA . THR B 1 62 ? -0.461 23.844 -2.217 1 98.5 62 THR B CA 1
ATOM 2272 C C . THR B 1 62 ? 0.177 25.141 -2.703 1 98.5 62 THR B C 1
ATOM 2274 O O . THR B 1 62 ? 0.852 25.844 -1.938 1 98.5 62 THR B O 1
ATOM 2277 N N . ASP B 1 63 ? -0.117 25.469 -3.963 1 98.12 63 ASP B N 1
ATOM 2278 C CA . ASP B 1 63 ? 0.38 26.75 -4.48 1 98.12 63 ASP B CA 1
ATOM 2279 C C . ASP B 1 63 ? -0.222 27.922 -3.719 1 98.12 63 ASP B C 1
ATOM 2281 O O . ASP B 1 63 ? 0.489 28.859 -3.355 1 98.12 63 ASP B O 1
ATOM 2285 N N . THR B 1 64 ? -1.464 27.859 -3.48 1 97.88 64 THR B N 1
ATOM 2286 C CA . THR B 1 64 ? -2.168 28.906 -2.76 1 97.88 64 THR B CA 1
ATOM 2287 C C . THR B 1 64 ? -1.597 29.078 -1.356 1 97.88 64 THR B C 1
ATOM 2289 O O . THR B 1 64 ? -1.317 30.203 -0.928 1 97.88 64 THR B O 1
ATOM 2292 N N . ILE B 1 65 ? -1.345 28 -0.667 1 98.12 65 ILE B N 1
ATOM 2293 C CA . ILE B 1 65 ? -0.867 28.031 0.711 1 98.12 65 ILE B CA 1
ATOM 2294 C C . ILE B 1 65 ? 0.567 28.562 0.745 1 98.12 65 ILE B C 1
ATOM 2296 O O . ILE B 1 65 ? 0.903 29.422 1.564 1 98.12 65 ILE B O 1
ATOM 2300 N N . VAL B 1 66 ? 1.368 28.109 -0.153 1 97.75 66 VAL B N 1
ATOM 2301 C CA . VAL B 1 66 ? 2.77 28.5 -0.198 1 97.75 66 VAL B CA 1
ATOM 2302 C C . VAL B 1 66 ? 2.871 30 -0.529 1 97.75 66 VAL B C 1
ATOM 2304 O O . VAL B 1 66 ? 3.656 30.719 0.084 1 97.75 66 VAL B O 1
ATOM 2307 N N . GLN B 1 67 ? 2.041 30.438 -1.42 1 96.62 67 GLN B N 1
ATOM 2308 C CA . GLN B 1 67 ? 2.084 31.812 -1.867 1 96.62 67 GLN B CA 1
ATOM 2309 C C . GLN B 1 67 ? 1.601 32.781 -0.771 1 96.62 67 GLN B C 1
ATOM 2311 O O . GLN B 1 67 ? 2.023 33.938 -0.711 1 96.62 67 GLN B O 1
ATOM 2316 N N . ALA B 1 68 ? 0.779 32.25 0.106 1 95 68 ALA B N 1
ATOM 2317 C CA . ALA B 1 68 ? 0.259 33.062 1.198 1 95 68 ALA B CA 1
ATOM 2318 C C . ALA B 1 68 ? 1.352 33.406 2.215 1 95 68 ALA B C 1
ATOM 2320 O O . ALA B 1 68 ? 1.218 34.312 3.01 1 95 68 ALA B O 1
ATOM 2321 N N . GLY B 1 69 ? 2.445 32.594 2.242 1 90.25 69 GLY B N 1
ATOM 2322 C CA . GLY B 1 69 ? 3.631 32.906 3.027 1 90.25 69 GLY B CA 1
ATOM 2323 C C . GLY B 1 69 ? 3.506 32.5 4.48 1 90.25 69 GLY B C 1
ATOM 2324 O O . GLY B 1 69 ? 4.336 32.875 5.312 1 90.25 69 GLY B O 1
ATOM 2325 N N . GLN B 1 70 ? 2.467 31.828 4.832 1 94.12 70 GLN B N 1
ATOM 2326 C CA . GLN B 1 70 ? 2.346 31.344 6.207 1 94.12 70 GLN B CA 1
ATOM 2327 C C . GLN B 1 70 ? 3.049 30.016 6.391 1 94.12 70 GLN B C 1
ATOM 2329 O O . GLN B 1 70 ? 3.301 29.297 5.418 1 94.12 70 GLN B O 1
ATOM 2334 N N . THR B 1 71 ? 3.422 29.75 7.648 1 97.5 71 THR B N 1
ATOM 2335 C CA . THR B 1 71 ? 4.031 28.469 7.977 1 97.5 71 THR B CA 1
ATOM 2336 C C . THR B 1 71 ? 2.979 27.469 8.477 1 97.5 71 THR B C 1
ATOM 2338 O O . THR B 1 71 ? 1.891 27.875 8.891 1 97.5 71 THR B O 1
ATOM 2341 N N . ILE B 1 72 ? 3.254 26.203 8.336 1 98.56 72 ILE B N 1
ATOM 2342 C CA . ILE B 1 72 ? 2.373 25.141 8.812 1 98.56 72 ILE B CA 1
ATOM 2343 C C . ILE B 1 72 ? 3.072 24.344 9.906 1 98.56 72 ILE B C 1
ATOM 2345 O O . ILE B 1 72 ? 4.199 23.891 9.719 1 98.56 72 ILE B O 1
ATOM 2349 N N . ASP B 1 73 ? 2.373 24.172 11.031 1 98.62 73 ASP B N 1
ATOM 2350 C CA . ASP B 1 73 ? 2.924 23.453 12.172 1 98.62 73 ASP B CA 1
ATOM 2351 C C . ASP B 1 73 ? 2.42 22 12.203 1 98.62 73 ASP B C 1
ATOM 2353 O O . ASP B 1 73 ? 3.041 21.141 12.82 1 98.62 73 ASP B O 1
ATOM 2357 N N . CYS B 1 74 ? 1.282 21.781 11.586 1 98.81 74 CYS B N 1
ATOM 2358 C CA . CYS B 1 74 ? 0.671 20.453 11.609 1 98.81 74 CYS B CA 1
ATOM 2359 C C . CYS B 1 74 ? -0.171 20.219 10.359 1 98.81 74 CYS B C 1
ATOM 2361 O O . CYS B 1 74 ? -0.941 21.094 9.953 1 98.81 74 CYS B O 1
ATOM 2363 N N . ILE B 1 75 ? 0.089 19.156 9.695 1 98.88 75 ILE B N 1
ATOM 2364 C CA . ILE B 1 75 ? -0.794 18.672 8.641 1 98.88 75 ILE B CA 1
ATOM 2365 C C . ILE B 1 75 ? -1.526 17.422 9.125 1 98.88 75 ILE B C 1
ATOM 2367 O O . ILE B 1 75 ? -0.904 16.484 9.641 1 98.88 75 ILE B O 1
ATOM 2371 N N . ILE B 1 76 ? -2.85 17.438 9.047 1 98.94 76 ILE B N 1
ATOM 2372 C CA . ILE B 1 76 ? -3.641 16.25 9.344 1 98.94 76 ILE B CA 1
ATOM 2373 C C . ILE B 1 76 ? -4.332 15.758 8.07 1 98.94 76 ILE B C 1
ATOM 2375 O O . ILE B 1 76 ? -5.328 16.344 7.637 1 98.94 76 ILE B O 1
ATOM 2379 N N . HIS B 1 77 ? -3.748 14.742 7.504 1 98.81 77 HIS B N 1
ATOM 2380 C CA . HIS B 1 77 ? -4.402 14.055 6.398 1 98.81 77 HIS B CA 1
ATOM 2381 C C . HIS B 1 77 ? -5.574 13.203 6.887 1 98.81 77 HIS B C 1
ATOM 2383 O O . HIS B 1 77 ? -5.395 12.039 7.238 1 98.81 77 HIS B O 1
ATOM 2389 N N . ASN B 1 78 ? -6.727 13.773 6.816 1 98 78 ASN B N 1
ATOM 2390 C CA . ASN B 1 78 ? -7.934 13.133 7.328 1 98 78 ASN B CA 1
ATOM 2391 C C . ASN B 1 78 ? -8.859 12.695 6.199 1 98 78 ASN B C 1
ATOM 2393 O O . ASN B 1 78 ? -9.586 11.703 6.332 1 98 78 ASN B O 1
ATOM 2397 N N . ALA B 1 79 ? -8.797 13.453 5.094 1 89.88 79 ALA B N 1
ATOM 2398 C CA . ALA B 1 79 ? -9.648 13.086 3.965 1 89.88 79 ALA B CA 1
ATOM 2399 C C . ALA B 1 79 ? -9.383 11.656 3.512 1 89.88 79 ALA B C 1
ATOM 2401 O O . ALA B 1 79 ? -8.234 11.227 3.438 1 89.88 79 ALA B O 1
ATOM 2402 N N . GLY B 1 80 ? -10.453 10.938 3.363 1 88.69 80 GLY B N 1
ATOM 2403 C CA . GLY B 1 80 ? -10.336 9.555 2.916 1 88.69 80 GLY B CA 1
ATOM 2404 C C . GLY B 1 80 ? -11.469 9.125 2.006 1 88.69 80 GLY B C 1
ATOM 2405 O O . GLY B 1 80 ? -12.531 9.75 1.98 1 88.69 80 GLY B O 1
ATOM 2406 N N . PHE B 1 81 ? -11.133 8.219 1.266 1 88 81 PHE B N 1
ATOM 2407 C CA . PHE B 1 81 ? -12.062 7.629 0.311 1 88 81 PHE B CA 1
ATOM 2408 C C . PHE B 1 81 ? -12.227 6.137 0.565 1 88 81 PHE B C 1
ATOM 2410 O O . PHE B 1 81 ? -11.234 5.402 0.637 1 88 81 PHE B O 1
ATOM 2417 N N . ASN B 1 82 ? -13.469 5.828 0.841 1 84.69 82 ASN B N 1
ATOM 2418 C CA . ASN B 1 82 ? -13.852 4.422 0.833 1 84.69 82 ASN B CA 1
ATOM 2419 C C . ASN B 1 82 ? -14.719 4.082 -0.376 1 84.69 82 ASN B C 1
ATOM 2421 O O . ASN B 1 82 ? -15.773 4.688 -0.577 1 84.69 82 ASN B O 1
ATOM 2425 N N . PRO B 1 83 ? -14.32 3.145 -1.152 1 83.12 83 PRO B N 1
ATOM 2426 C CA . PRO B 1 83 ? -15.047 2.818 -2.379 1 83.12 83 PRO B CA 1
ATOM 2427 C C . PRO B 1 83 ? -16.516 2.504 -2.125 1 83.12 83 PRO B C 1
ATOM 2429 O O . PRO B 1 83 ? -17.344 2.588 -3.043 1 83.12 83 PRO B O 1
ATOM 2432 N N . LYS B 1 84 ? -16.844 2.068 -0.962 1 77.31 84 LYS B N 1
ATOM 2433 C CA . LYS B 1 84 ? -18.234 1.809 -0.646 1 77.31 84 LYS B CA 1
ATOM 2434 C C . LYS B 1 84 ? -19.078 3.064 -0.833 1 77.31 84 LYS B C 1
ATOM 2436 O O . LYS B 1 84 ? -20.297 2.979 -1.044 1 77.31 84 LYS B O 1
ATOM 2441 N N . ASP B 1 85 ? -18.344 4.129 -0.777 1 68.25 85 ASP B N 1
ATOM 2442 C CA . ASP B 1 85 ? -19.047 5.406 -0.882 1 68.25 85 ASP B CA 1
ATOM 2443 C C . ASP B 1 85 ? -19.375 5.738 -2.336 1 68.25 85 ASP B C 1
ATOM 2445 O O . ASP B 1 85 ? -20.172 6.625 -2.609 1 68.25 85 ASP B O 1
ATOM 2449 N N . GLN B 1 86 ? -18.734 4.906 -3.273 1 66.56 86 GLN B N 1
ATOM 2450 C CA . GLN B 1 86 ? -19.016 5.148 -4.684 1 66.56 86 GLN B CA 1
ATOM 2451 C C . GLN B 1 86 ? -20.125 4.238 -5.188 1 66.56 86 GLN B C 1
ATOM 2453 O O . GLN B 1 86 ? -19.891 3.311 -5.957 1 66.56 86 GLN B O 1
ATOM 2458 N N . LYS B 1 87 ? -21.344 4.461 -4.727 1 60.78 87 LYS B N 1
ATOM 2459 C CA . LYS B 1 87 ? -22.547 3.654 -4.848 1 60.78 87 LYS B CA 1
ATOM 2460 C C . LYS B 1 87 ? -23.031 3.584 -6.297 1 60.78 87 LYS B C 1
ATOM 2462 O O . LYS B 1 87 ? -23.625 2.59 -6.715 1 60.78 87 LYS B O 1
ATOM 2467 N N . GLN B 1 88 ? -22.672 4.52 -7.008 1 68.44 88 GLN B N 1
ATOM 2468 C CA . GLN B 1 88 ? -23.531 4.598 -8.18 1 68.44 88 GLN B CA 1
ATOM 2469 C C . GLN B 1 88 ? -22.938 3.82 -9.352 1 68.44 88 GLN B C 1
ATOM 2471 O O . GLN B 1 88 ? -23.641 3.488 -10.305 1 68.44 88 GLN B O 1
ATOM 2476 N N . THR B 1 89 ? -21.625 3.311 -9.336 1 81.75 89 THR B N 1
ATOM 2477 C CA . THR B 1 89 ? -21.062 2.6 -10.477 1 81.75 89 THR B CA 1
ATOM 2478 C C . THR B 1 89 ? -21.203 1.091 -10.297 1 81.75 89 THR B C 1
ATOM 2480 O O . THR B 1 89 ? -20.625 0.518 -9.367 1 81.75 89 THR B O 1
ATOM 2483 N N . PRO B 1 90 ? -22.094 0.515 -11.125 1 84.5 90 PRO B N 1
ATOM 2484 C CA . PRO B 1 90 ? -22.297 -0.928 -10.969 1 84.5 90 PRO B CA 1
ATOM 2485 C C . PRO B 1 90 ? -20.969 -1.703 -10.969 1 84.5 90 PRO B C 1
ATOM 2487 O O . PRO B 1 90 ? -20.109 -1.468 -11.82 1 84.5 90 PRO B O 1
ATOM 2490 N N . GLY B 1 91 ? -20.781 -2.502 -9.961 1 91.5 91 GLY B N 1
ATOM 2491 C CA . GLY B 1 91 ? -19.656 -3.412 -9.898 1 91.5 91 GLY B CA 1
ATOM 2492 C C . GLY B 1 91 ? -18.391 -2.766 -9.344 1 91.5 91 GLY B C 1
ATOM 2493 O O . GLY B 1 91 ? -17.391 -3.441 -9.109 1 91.5 91 GLY B O 1
ATOM 2494 N N . TYR B 1 92 ? -18.5 -1.45 -9.227 1 91.81 92 TYR B N 1
ATOM 2495 C CA . TYR B 1 92 ? -17.312 -0.73 -8.773 1 91.81 92 TYR B CA 1
ATOM 2496 C C . TYR B 1 92 ? -16.859 -1.221 -7.406 1 91.81 92 TYR B C 1
ATOM 2498 O O . TYR B 1 92 ? -15.703 -1.597 -7.223 1 91.81 92 TYR B O 1
ATOM 2506 N N . PHE B 1 93 ? -17.797 -1.338 -6.469 1 91.69 93 PHE B N 1
ATOM 2507 C CA . PHE B 1 93 ? -17.438 -1.758 -5.121 1 91.69 93 PHE B CA 1
ATOM 2508 C C . PHE B 1 93 ? -16.859 -3.172 -5.129 1 91.69 93 PHE B C 1
ATOM 2510 O O . PHE B 1 93 ? -15.805 -3.426 -4.547 1 91.69 93 PHE B O 1
ATOM 2517 N N . ASP B 1 94 ? -17.469 -4.02 -5.867 1 94 94 ASP B N 1
ATOM 2518 C CA . ASP B 1 94 ? -17.016 -5.402 -5.969 1 94 94 ASP B CA 1
ATOM 2519 C C . ASP B 1 94 ? -15.602 -5.484 -6.539 1 94 94 ASP B C 1
ATOM 2521 O O . ASP B 1 94 ? -14.789 -6.293 -6.086 1 94 94 ASP B O 1
ATOM 2525 N N . SER B 1 95 ? -15.289 -4.598 -7.469 1 95.38 95 SER B N 1
ATOM 2526 C CA . SER B 1 95 ? -14.008 -4.605 -8.156 1 95.38 95 SER B CA 1
ATOM 2527 C C . SER B 1 95 ? -12.883 -4.129 -7.242 1 95.38 95 SER B C 1
ATOM 2529 O O . SER B 1 95 ? -11.703 -4.297 -7.559 1 95.38 95 SER B O 1
ATOM 2531 N N . THR B 1 96 ? -13.266 -3.547 -6.113 1 95.44 96 THR B N 1
ATOM 2532 C CA . THR B 1 96 ? -12.266 -3.064 -5.164 1 95.44 96 THR B CA 1
ATOM 2533 C C . THR B 1 96 ? -12.266 -3.914 -3.896 1 95.44 96 THR B C 1
ATOM 2535 O O . THR B 1 96 ? -11.453 -3.695 -2.996 1 95.44 96 THR B O 1
ATOM 2538 N N . PHE B 1 97 ? -13.188 -4.871 -3.828 1 94.75 97 PHE B N 1
ATOM 2539 C CA . PHE B 1 97 ? -13.383 -5.637 -2.602 1 94.75 97 PHE B CA 1
ATOM 2540 C C . PHE B 1 97 ? -12.977 -7.09 -2.795 1 94.75 97 PHE B C 1
ATOM 2542 O O . PHE B 1 97 ? -12.328 -7.68 -1.93 1 94.75 97 PHE B O 1
ATOM 2549 N N . TYR B 1 98 ? -13.305 -7.68 -3.924 1 95.81 98 TYR B N 1
ATOM 2550 C CA . TYR B 1 98 ? -13.07 -9.094 -4.195 1 95.81 98 TYR B CA 1
ATOM 2551 C C . TYR B 1 98 ? -11.977 -9.273 -5.242 1 95.81 98 TYR B C 1
ATOM 2553 O O . TYR B 1 98 ? -11.93 -8.531 -6.23 1 95.81 98 TYR B O 1
ATOM 2561 N N . CYS B 1 99 ? -11.164 -10.297 -5.039 1 97.56 99 CYS B N 1
ATOM 2562 C CA . CYS B 1 99 ? -10.094 -10.547 -5.996 1 97.56 99 CYS B CA 1
ATOM 2563 C C . CYS B 1 99 ? -10.656 -10.984 -7.344 1 97.56 99 CYS B C 1
ATOM 2565 O O . CYS B 1 99 ? -10.133 -10.594 -8.391 1 97.56 99 CYS B O 1
ATOM 2567 N N . LYS B 1 100 ? -11.766 -11.766 -7.379 1 96 100 LYS B N 1
ATOM 2568 C CA . LYS B 1 100 ? -12.344 -12.297 -8.609 1 96 100 LYS B CA 1
ATOM 2569 C C . LYS B 1 100 ? -12.844 -11.172 -9.508 1 96 100 LYS B C 1
ATOM 2571 O O . LYS B 1 100 ? -12.969 -11.352 -10.727 1 96 100 LYS B O 1
ATOM 2576 N N . ASP B 1 101 ? -13.156 -10.008 -8.938 1 96.56 101 ASP B N 1
ATOM 2577 C CA . ASP B 1 101 ? -13.688 -8.867 -9.672 1 96.56 101 ASP B CA 1
ATOM 2578 C C . ASP B 1 101 ? -12.672 -7.723 -9.711 1 96.56 101 ASP B C 1
ATOM 2580 O O . ASP B 1 101 ? -13.008 -6.602 -10.102 1 96.56 101 ASP B O 1
ATOM 2584 N N . PHE B 1 102 ? -11.445 -7.988 -9.336 1 97.62 102 PHE B N 1
ATOM 2585 C CA . PHE B 1 102 ? -10.422 -6.98 -9.078 1 97.62 102 PHE B CA 1
ATOM 2586 C C . PHE B 1 102 ? -10.141 -6.16 -10.328 1 97.62 102 PHE B C 1
ATOM 2588 O O . PHE B 1 102 ? -9.836 -6.711 -11.383 1 97.62 102 PHE B O 1
ATOM 2595 N N . SER B 1 103 ? -10.289 -4.891 -10.195 1 97.44 103 SER B N 1
ATOM 2596 C CA . SER B 1 103 ? -9.883 -3.928 -11.219 1 97.44 103 SER B CA 1
ATOM 2597 C C . SER B 1 103 ? -8.75 -3.035 -10.711 1 97.44 103 SER B C 1
ATOM 2599 O O . SER B 1 103 ? -8.961 -2.193 -9.836 1 97.44 103 SER B O 1
ATOM 2601 N N . ALA B 1 104 ? -7.602 -3.203 -11.359 1 98.25 104 ALA B N 1
ATOM 2602 C CA . ALA B 1 104 ? -6.438 -2.424 -10.945 1 98.25 104 ALA B CA 1
ATOM 2603 C C . ALA B 1 104 ? -6.727 -0.926 -11.023 1 98.25 104 ALA B C 1
ATOM 2605 O O . ALA B 1 104 ? -6.336 -0.164 -10.141 1 98.25 104 ALA B O 1
ATOM 2606 N N . SER B 1 105 ? -7.406 -0.544 -12.055 1 96.5 105 SER B N 1
ATOM 2607 C CA . SER B 1 105 ? -7.719 0.869 -12.242 1 96.5 105 SER B CA 1
ATOM 2608 C C . SER B 1 105 ? -8.633 1.387 -11.141 1 96.5 105 SER B C 1
ATOM 2610 O O . SER B 1 105 ? -8.398 2.457 -10.578 1 96.5 105 SER B O 1
ATOM 2612 N N . ASN B 1 106 ? -9.664 0.659 -10.828 1 95.94 106 ASN B N 1
ATOM 2613 C CA . ASN B 1 106 ? -10.594 1.08 -9.781 1 95.94 106 ASN B CA 1
ATOM 2614 C C . ASN B 1 106 ? -9.93 1.091 -8.414 1 95.94 106 ASN B C 1
ATOM 2616 O O . ASN B 1 106 ? -10.102 2.035 -7.641 1 95.94 106 ASN B O 1
ATOM 2620 N N . VAL B 1 107 ? -9.156 0.083 -8.109 1 97.5 107 VAL B N 1
ATOM 2621 C CA . VAL B 1 107 ? -8.469 -0.025 -6.824 1 97.5 107 VAL B CA 1
ATOM 2622 C C . VAL B 1 107 ? -7.457 1.108 -6.684 1 97.5 107 VAL B C 1
ATOM 2624 O O . VAL B 1 107 ? -7.285 1.663 -5.598 1 97.5 107 VAL B O 1
ATOM 2627 N N . SER B 1 108 ? -6.824 1.495 -7.785 1 97.69 108 SER B N 1
ATOM 2628 C CA . SER B 1 108 ? -5.789 2.525 -7.766 1 97.69 108 SER B CA 1
ATOM 2629 C C . SER B 1 108 ? -6.363 3.875 -7.344 1 97.69 108 SER B C 1
ATOM 2631 O O . SER B 1 108 ? -5.637 4.734 -6.848 1 97.69 108 SER B O 1
ATOM 2633 N N . GLU B 1 109 ? -7.602 4.094 -7.539 1 96.12 109 GLU B N 1
ATOM 2634 C CA . GLU B 1 109 ? -8.227 5.355 -7.152 1 96.12 109 GLU B CA 1
ATOM 2635 C C . GLU B 1 109 ? -8.078 5.609 -5.652 1 96.12 109 GLU B C 1
ATOM 2637 O O . GLU B 1 109 ? -7.75 6.723 -5.234 1 96.12 109 GLU B O 1
ATOM 2642 N N . SER B 1 110 ? -8.281 4.559 -4.875 1 97.12 110 SER B N 1
ATOM 2643 C CA . SER B 1 110 ? -8.117 4.684 -3.432 1 97.12 110 SER B CA 1
ATOM 2644 C C . SER B 1 110 ? -6.672 5.008 -3.062 1 97.12 110 SER B C 1
ATOM 2646 O O . SER B 1 110 ? -6.422 5.75 -2.111 1 97.12 110 SER B O 1
ATOM 2648 N N . MET B 1 111 ? -5.684 4.402 -3.814 1 98.38 111 MET B N 1
ATOM 2649 C CA . MET B 1 111 ? -4.277 4.676 -3.545 1 98.38 111 MET B CA 1
ATOM 2650 C C . MET B 1 111 ? -3.959 6.152 -3.742 1 98.38 111 MET B C 1
ATOM 2652 O O . MET B 1 111 ? -3.264 6.758 -2.924 1 98.38 111 MET B O 1
ATOM 2656 N N . MET B 1 112 ? -4.512 6.672 -4.832 1 98.19 112 MET B N 1
ATOM 2657 C CA . MET B 1 112 ? -4.258 8.07 -5.16 1 98.19 112 MET B CA 1
ATOM 2658 C C . MET B 1 112 ? -4.832 8.992 -4.09 1 98.19 112 MET B C 1
ATOM 2660 O O . MET B 1 112 ? -4.129 9.859 -3.566 1 98.19 112 MET B O 1
ATOM 2664 N N . ILE B 1 113 ? -6.023 8.805 -3.705 1 97.62 113 ILE B N 1
ATOM 2665 C CA . ILE B 1 113 ? -6.785 9.727 -2.863 1 97.62 113 ILE B CA 1
ATOM 2666 C C . ILE B 1 113 ? -6.32 9.602 -1.413 1 97.62 113 ILE B C 1
ATOM 2668 O O . ILE B 1 113 ? -6.113 10.609 -0.733 1 97.62 113 ILE B O 1
ATOM 2672 N N . ASN B 1 114 ? -6.09 8.383 -0.96 1 98.19 114 ASN B N 1
ATOM 2673 C CA . ASN B 1 114 ? -5.859 8.164 0.464 1 98.19 114 ASN B CA 1
ATOM 2674 C C . ASN B 1 114 ? -4.375 8.234 0.81 1 98.19 114 ASN B C 1
ATOM 2676 O O . ASN B 1 114 ? -4.012 8.391 1.977 1 98.19 114 ASN B O 1
ATOM 2680 N N . ALA B 1 115 ? -3.512 8.109 -0.208 1 98.69 115 ALA B N 1
ATOM 2681 C CA . ALA B 1 115 ? -2.105 7.988 0.169 1 98.69 115 ALA B CA 1
ATOM 2682 C C . ALA B 1 115 ? -1.224 8.875 -0.707 1 98.69 115 ALA B C 1
ATOM 2684 O O . ALA B 1 115 ? -0.53 9.766 -0.204 1 98.69 115 ALA B O 1
ATOM 2685 N N . LEU B 1 116 ? -1.311 8.758 -1.986 1 98.81 116 LEU B N 1
ATOM 2686 C CA . LEU B 1 116 ? -0.28 9.32 -2.852 1 98.81 116 LEU B CA 1
ATOM 2687 C C . LEU B 1 116 ? -0.457 10.828 -2.994 1 98.81 116 LEU B C 1
ATOM 2689 O O . LEU B 1 116 ? 0.518 11.578 -2.93 1 98.81 116 LEU B O 1
ATOM 2693 N N . HIS B 1 117 ? -1.675 11.297 -3.205 1 98.81 117 HIS B N 1
ATOM 2694 C CA . HIS B 1 117 ? -1.891 12.734 -3.311 1 98.81 117 HIS B CA 1
ATOM 2695 C C . HIS B 1 117 ? -1.632 13.43 -1.979 1 98.81 117 HIS B C 1
ATOM 2697 O O . HIS B 1 117 ? -1.031 14.508 -1.942 1 98.81 117 HIS B O 1
ATOM 2703 N N . PRO B 1 118 ? -2.049 12.859 -0.856 1 98.81 118 PRO B N 1
ATOM 2704 C CA . PRO B 1 118 ? -1.665 13.453 0.43 1 98.81 118 PRO B CA 1
ATOM 2705 C C . PRO B 1 118 ? -0.152 13.578 0.591 1 98.81 118 PRO B C 1
ATOM 2707 O O . PRO B 1 118 ? 0.334 14.602 1.09 1 98.81 118 PRO B O 1
ATOM 2710 N N . MET B 1 119 ? 0.595 12.602 0.18 1 98.75 119 MET B N 1
ATOM 2711 C CA . MET B 1 119 ? 2.051 12.648 0.279 1 98.75 119 MET B CA 1
ATOM 2712 C C . MET B 1 119 ? 2.623 13.727 -0.637 1 98.75 119 MET B C 1
ATOM 2714 O O . MET B 1 119 ? 3.555 14.438 -0.259 1 98.75 119 MET B O 1
ATOM 2718 N N . GLU B 1 120 ? 2.084 13.766 -1.824 1 98.81 120 GLU B N 1
ATOM 2719 C CA . GLU B 1 120 ? 2.521 14.828 -2.727 1 98.81 120 GLU B CA 1
ATOM 2720 C C . GLU B 1 120 ? 2.252 16.203 -2.131 1 98.81 120 GLU B C 1
ATOM 2722 O O . GLU B 1 120 ? 3.092 17.109 -2.225 1 98.81 120 GLU B O 1
ATOM 2727 N N . MET B 1 121 ? 1.098 16.359 -1.535 1 98.69 121 MET B N 1
ATOM 2728 C CA . MET B 1 121 ? 0.753 17.594 -0.844 1 98.69 121 MET B CA 1
ATOM 2729 C C . MET B 1 121 ? 1.789 17.938 0.225 1 98.69 121 MET B C 1
ATOM 2731 O O . MET B 1 121 ? 2.244 19.078 0.319 1 98.69 121 MET B O 1
ATOM 2735 N N . THR B 1 122 ? 2.172 16.922 1.008 1 98.75 122 THR B N 1
ATOM 2736 C CA . THR B 1 122 ? 3.172 17.109 2.053 1 98.75 122 THR B CA 1
ATOM 2737 C C . THR B 1 122 ? 4.496 17.578 1.457 1 98.75 122 THR B C 1
ATOM 2739 O O . THR B 1 122 ? 5.105 18.531 1.963 1 98.75 122 THR B O 1
ATOM 2742 N N . GLY B 1 123 ? 4.918 16.938 0.372 1 98.5 123 GLY B N 1
ATOM 2743 C CA . GLY B 1 123 ? 6.152 17.344 -0.288 1 98.5 123 GLY B CA 1
ATOM 2744 C C . GLY B 1 123 ? 6.137 18.781 -0.769 1 98.5 123 GLY B C 1
ATOM 2745 O O . GLY B 1 123 ? 7.113 19.516 -0.588 1 98.5 123 GLY B O 1
ATOM 2746 N N . ARG B 1 124 ? 5.039 19.172 -1.347 1 98.38 124 ARG B N 1
ATOM 2747 C CA . ARG B 1 124 ? 4.898 20.516 -1.896 1 98.38 124 ARG B CA 1
ATOM 2748 C C . ARG B 1 124 ? 4.863 21.562 -0.787 1 98.38 124 ARG B C 1
ATOM 2750 O O . ARG B 1 124 ? 5.277 22.703 -0.989 1 98.38 124 ARG B O 1
ATOM 2757 N N . LEU B 1 125 ? 4.465 21.188 0.386 1 98.62 125 LEU B N 1
ATOM 2758 C CA . LEU B 1 125 ? 4.32 22.125 1.49 1 98.62 125 LEU B CA 1
ATOM 2759 C C . LEU B 1 125 ? 5.562 22.109 2.377 1 98.62 125 LEU B C 1
ATOM 2761 O O . LEU B 1 125 ? 5.668 22.906 3.312 1 98.62 125 LEU B O 1
ATOM 2765 N N . MET B 1 126 ? 6.508 21.25 2.105 1 97.5 126 MET B N 1
ATOM 2766 C CA . MET B 1 126 ? 7.676 21.031 2.955 1 97.5 126 MET B CA 1
ATOM 2767 C C . MET B 1 126 ? 8.445 22.344 3.172 1 97.5 126 MET B C 1
ATOM 2769 O O . MET B 1 126 ? 8.898 22.625 4.281 1 97.5 126 MET B O 1
ATOM 2773 N N . PRO B 1 127 ? 8.516 23.219 2.174 1 96.88 127 PRO B N 1
ATOM 2774 C CA . PRO B 1 127 ? 9.289 24.453 2.365 1 96.88 127 PRO B CA 1
ATOM 2775 C C . PRO B 1 127 ? 8.688 25.375 3.428 1 96.88 127 PRO B C 1
ATOM 2777 O O . PRO B 1 127 ? 9.383 26.234 3.965 1 96.88 127 PRO B O 1
ATOM 2780 N N . ILE B 1 128 ? 7.445 25.188 3.754 1 98.12 128 ILE B N 1
ATOM 2781 C CA . ILE B 1 128 ? 6.824 26.125 4.684 1 98.12 128 ILE B CA 1
ATOM 2782 C C . ILE B 1 128 ? 6.453 25.391 5.977 1 98.12 128 ILE B C 1
ATOM 2784 O O . ILE B 1 128 ? 5.789 25.969 6.844 1 98.12 128 ILE B O 1
ATOM 2788 N N . LEU B 1 129 ? 6.836 24.078 6.082 1 98.31 129 LEU B N 1
ATOM 2789 C CA . LEU B 1 129 ? 6.688 23.391 7.355 1 98.31 129 LEU B CA 1
ATOM 2790 C C . LEU B 1 129 ? 7.676 23.922 8.383 1 98.31 129 LEU B C 1
ATOM 2792 O O . LEU B 1 129 ? 8.844 24.172 8.062 1 98.31 129 LEU B O 1
ATOM 2796 N N . THR B 1 130 ? 7.188 24.219 9.555 1 98.38 130 THR B N 1
ATOM 2797 C CA . THR B 1 130 ? 8.086 24.656 10.617 1 98.38 130 THR B CA 1
ATOM 2798 C C . THR B 1 130 ? 9.086 23.547 10.961 1 98.38 130 THR B C 1
ATOM 2800 O O . THR B 1 130 ? 8.93 22.406 10.547 1 98.38 130 THR B O 1
ATOM 2803 N N . LYS B 1 131 ? 10.109 23.875 11.703 1 97.81 131 LYS B N 1
ATOM 2804 C CA . LYS B 1 131 ? 11.211 22.969 11.984 1 97.81 131 LYS B CA 1
ATOM 2805 C C . LYS B 1 131 ? 10.758 21.828 12.891 1 97.81 131 LYS B C 1
ATOM 2807 O O . LYS B 1 131 ? 11.438 20.797 12.984 1 97.81 131 LYS B O 1
ATOM 2812 N N . ASP B 1 132 ? 9.656 21.969 13.586 1 98 132 ASP B N 1
ATOM 2813 C CA . ASP B 1 132 ? 9.141 20.922 14.453 1 98 132 ASP B CA 1
ATOM 2814 C C . ASP B 1 132 ? 7.73 20.5 14.039 1 98 132 ASP B C 1
ATOM 2816 O O . ASP B 1 132 ? 6.934 20.062 14.875 1 98 132 ASP B O 1
ATOM 2820 N N . ALA B 1 133 ? 7.379 20.672 12.719 1 98.5 133 ALA B N 1
ATOM 2821 C CA . ALA B 1 133 ? 6.047 20.359 12.211 1 98.5 133 ALA B CA 1
ATOM 2822 C C . ALA B 1 133 ? 5.742 18.875 12.367 1 98.5 133 ALA B C 1
ATOM 2824 O O . ALA B 1 133 ? 6.656 18.047 12.383 1 98.5 133 ALA B O 1
ATOM 2825 N N . THR B 1 134 ? 4.469 18.609 12.531 1 98.5 134 THR B N 1
ATOM 2826 C CA . THR B 1 134 ? 3.988 17.234 12.578 1 98.5 134 THR B CA 1
ATOM 2827 C C . THR B 1 134 ? 3.049 16.938 11.414 1 98.5 134 THR B C 1
ATOM 2829 O O . THR B 1 134 ? 2.217 17.766 11.055 1 98.5 134 THR B O 1
ATOM 2832 N N . VAL B 1 135 ? 3.279 15.82 10.789 1 98.88 135 VAL B N 1
ATOM 2833 C CA . VAL B 1 135 ? 2.371 15.289 9.773 1 98.88 135 VAL B CA 1
ATOM 2834 C C . VAL B 1 135 ? 1.638 14.07 10.328 1 98.88 135 VAL B C 1
ATOM 2836 O O . VAL B 1 135 ? 2.26 13.055 10.641 1 98.88 135 VAL B O 1
ATOM 2839 N N . LEU B 1 136 ? 0.315 14.219 10.5 1 98.88 136 LEU B N 1
ATOM 2840 C CA . LEU B 1 136 ? -0.524 13.117 10.953 1 98.88 136 LEU B CA 1
ATOM 2841 C C . LEU B 1 136 ? -1.354 12.547 9.812 1 98.88 136 LEU B C 1
ATOM 2843 O O . LEU B 1 136 ? -1.954 13.305 9.039 1 98.88 136 LEU B O 1
ATOM 2847 N N . ALA B 1 137 ? -1.319 11.281 9.656 1 98.69 137 ALA B N 1
ATOM 2848 C CA . ALA B 1 137 ? -2.215 10.609 8.719 1 98.69 137 ALA B CA 1
ATOM 2849 C C . ALA B 1 137 ? -3.258 9.773 9.461 1 98.69 137 ALA B C 1
ATOM 2851 O O . ALA B 1 137 ? -2.914 8.906 10.266 1 98.69 137 ALA B O 1
ATOM 2852 N N . ILE B 1 138 ? -4.496 10.094 9.219 1 98 138 ILE B N 1
ATOM 2853 C CA . ILE B 1 138 ? -5.566 9.273 9.773 1 98 138 ILE B CA 1
ATOM 2854 C C . ILE B 1 138 ? -5.707 7.988 8.961 1 98 138 ILE B C 1
ATOM 2856 O O . ILE B 1 138 ? -6.297 7.992 7.879 1 98 138 ILE B O 1
ATOM 2860 N N . SER B 1 139 ? -5.184 6.957 9.461 1 96.69 139 SER B N 1
ATOM 2861 C CA . SER B 1 139 ? -5.273 5.637 8.844 1 96.69 139 SER B CA 1
ATOM 2862 C C . SER B 1 139 ? -6.477 4.863 9.359 1 96.69 139 SER B C 1
ATOM 2864 O O . SER B 1 139 ? -7.582 5.406 9.445 1 96.69 139 SER B O 1
ATOM 2866 N N . SER B 1 140 ? -6.391 3.615 9.484 1 91.88 140 SER B N 1
ATOM 2867 C CA . SER B 1 140 ? -7.434 2.703 9.945 1 91.88 140 SER B CA 1
ATOM 2868 C C . SER B 1 140 ? -6.84 1.382 10.422 1 91.88 140 SER B C 1
ATOM 2870 O O . SER B 1 140 ? -5.75 0.992 9.992 1 91.88 140 SER B O 1
ATOM 2872 N N . TRP B 1 141 ? -7.586 0.782 11.312 1 90.19 141 TRP B N 1
ATOM 2873 C CA . TRP B 1 141 ? -7.176 -0.57 11.68 1 90.19 141 TRP B CA 1
ATOM 2874 C C . TRP B 1 141 ? -7.113 -1.471 10.445 1 90.19 141 TRP B C 1
ATOM 2876 O O . TRP B 1 141 ? -6.309 -2.4 10.391 1 90.19 141 TRP B O 1
ATOM 2886 N N . LEU B 1 142 ? -7.852 -1.201 9.461 1 91.75 142 LEU B N 1
ATOM 2887 C CA . LEU B 1 142 ? -7.855 -1.981 8.227 1 91.75 142 LEU B CA 1
ATOM 2888 C C . LEU B 1 142 ? -6.559 -1.785 7.453 1 91.75 142 LEU B C 1
ATOM 2890 O O . LEU B 1 142 ? -6.254 -2.551 6.535 1 91.75 142 LEU B O 1
ATOM 2894 N N . GLY B 1 143 ? -5.824 -0.767 7.797 1 95.75 143 GLY B N 1
ATOM 2895 C CA . GLY B 1 143 ? -4.535 -0.539 7.16 1 95.75 143 GLY B CA 1
ATOM 2896 C C . GLY B 1 143 ? -3.414 -1.356 7.777 1 95.75 143 GLY B C 1
ATOM 2897 O O . GLY B 1 143 ? -2.273 -1.306 7.309 1 95.75 143 GLY B O 1
ATOM 2898 N N . SER B 1 144 ? -3.725 -2.062 8.891 1 96.38 144 SER B N 1
ATOM 2899 C CA . SER B 1 144 ? -2.768 -2.955 9.539 1 96.38 144 SER B CA 1
ATOM 2900 C C . SER B 1 144 ? -2.744 -4.32 8.859 1 96.38 144 SER B C 1
ATOM 2902 O O . SER B 1 144 ? -3.736 -5.051 8.891 1 96.38 144 SER B O 1
ATOM 2904 N N . ILE B 1 145 ? -1.6 -4.664 8.273 1 97.56 145 ILE B N 1
ATOM 2905 C CA . ILE B 1 145 ? -1.483 -5.98 7.652 1 97.56 145 ILE B CA 1
ATOM 2906 C C . ILE B 1 145 ? -1.501 -7.062 8.727 1 97.56 145 ILE B C 1
ATOM 2908 O O . ILE B 1 145 ? -2.176 -8.086 8.578 1 97.56 145 ILE B O 1
ATOM 2912 N N . SER B 1 146 ? -0.885 -6.742 9.852 1 95.56 146 SER B N 1
ATOM 2913 C CA . SER B 1 146 ? -0.737 -7.688 10.953 1 95.56 146 SER B CA 1
ATOM 2914 C C . SER B 1 146 ? -2.086 -8.008 11.586 1 95.56 146 SER B C 1
ATOM 2916 O O . SER B 1 146 ? -2.307 -9.133 12.055 1 95.56 146 SER B O 1
ATOM 2918 N N . SER B 1 147 ? -2.943 -7.051 11.578 1 92.69 147 SER B N 1
ATOM 2919 C CA . SER B 1 147 ? -4.164 -7.211 12.359 1 92.69 147 SER B CA 1
ATOM 2920 C C . SER B 1 147 ? -5.371 -7.449 11.461 1 92.69 147 SER B C 1
ATOM 2922 O O . SER B 1 147 ? -6.504 -7.543 11.938 1 92.69 147 SER B O 1
ATOM 2924 N N . LYS B 1 148 ? -5.102 -7.543 10.164 1 94 148 LYS B N 1
ATOM 2925 C CA . LYS B 1 148 ? -6.23 -7.738 9.266 1 94 148 LYS B CA 1
ATOM 2926 C C . LYS B 1 148 ? -6.824 -9.133 9.422 1 94 148 LYS B C 1
ATOM 2928 O O . LYS B 1 148 ? -6.121 -10.133 9.289 1 94 148 LYS B O 1
ATOM 2933 N N . LYS B 1 149 ? -8.156 -9.117 9.641 1 92.38 149 LYS B N 1
ATOM 2934 C CA . LYS B 1 149 ? -8.828 -10.398 9.875 1 92.38 149 LYS B CA 1
ATOM 2935 C C . LYS B 1 149 ? -9.992 -10.586 8.914 1 92.38 149 LYS B C 1
ATOM 2937 O O . LYS B 1 149 ? -10.625 -11.648 8.891 1 92.38 149 LYS B O 1
ATOM 2942 N N . VAL B 1 150 ? -10.281 -9.539 8.109 1 90.81 150 VAL B N 1
ATOM 2943 C CA . VAL B 1 150 ? -11.414 -9.625 7.191 1 90.81 150 VAL B CA 1
ATOM 2944 C C . VAL B 1 150 ? -10.906 -9.672 5.75 1 90.81 150 VAL B C 1
ATOM 2946 O O . VAL B 1 150 ? -9.953 -8.969 5.398 1 90.81 150 VAL B O 1
ATOM 2949 N N . PRO B 1 151 ? -11.586 -10.516 4.938 1 92.31 151 PRO B N 1
ATOM 2950 C CA . PRO B 1 151 ? -11.156 -10.625 3.543 1 92.31 151 PRO B CA 1
ATOM 2951 C C . PRO B 1 151 ? -11.492 -9.383 2.725 1 92.31 151 PRO B C 1
ATOM 2953 O O . PRO B 1 151 ? -12.336 -8.586 3.127 1 92.31 151 PRO B O 1
ATOM 2956 N N . GLY B 1 152 ? -10.805 -9.289 1.598 1 89.31 152 GLY B N 1
ATOM 2957 C CA . GLY B 1 152 ? -11.18 -8.289 0.614 1 89.31 152 GLY B CA 1
ATOM 2958 C C . GLY B 1 152 ? -10.773 -6.883 1.015 1 89.31 152 GLY B C 1
ATOM 2959 O O . GLY B 1 152 ? -9.648 -6.66 1.472 1 89.31 152 GLY B O 1
ATOM 2960 N N . HIS B 1 153 ? -11.438 -5.836 0.657 1 92.5 153 HIS B N 1
ATOM 2961 C CA . HIS B 1 153 ? -11.172 -4.426 0.926 1 92.5 153 HIS B CA 1
ATOM 2962 C C . HIS B 1 153 ? -9.844 -3.988 0.319 1 92.5 153 HIS B C 1
ATOM 2964 O O . HIS B 1 153 ? -9.07 -3.271 0.959 1 92.5 153 HIS B O 1
ATOM 2970 N N . TYR B 1 154 ? -9.578 -4.445 -0.852 1 96.06 154 TYR B N 1
ATOM 2971 C CA . TYR B 1 154 ? -8.273 -4.184 -1.452 1 96.06 154 TYR B CA 1
ATOM 2972 C C . TYR B 1 154 ? -8.062 -2.691 -1.665 1 96.06 154 TYR B C 1
ATOM 2974 O O . TYR B 1 154 ? -6.945 -2.188 -1.502 1 96.06 154 TYR B O 1
ATOM 2982 N N . GLY B 1 155 ? -9.109 -1.997 -2.068 1 95.19 155 GLY B N 1
ATOM 2983 C CA . GLY B 1 155 ? -8.992 -0.563 -2.273 1 95.19 155 GLY B CA 1
ATOM 2984 C C . GLY B 1 155 ? -8.695 0.2 -0.998 1 95.19 155 GLY B C 1
ATOM 2985 O O . GLY B 1 155 ? -7.672 0.886 -0.901 1 95.19 155 GLY B O 1
ATOM 2986 N N . TYR B 1 156 ? -9.539 0.014 -0.027 1 94.81 156 TYR B N 1
ATOM 2987 C CA . TYR B 1 156 ? -9.422 0.808 1.191 1 94.81 156 TYR B CA 1
ATOM 2988 C C . TYR B 1 156 ? -8.266 0.323 2.053 1 94.81 156 TYR B C 1
ATOM 2990 O O . TYR B 1 156 ? -7.359 1.095 2.375 1 94.81 156 TYR B O 1
ATOM 2998 N N . ALA B 1 157 ? -8.211 -0.975 2.379 1 96.81 157 ALA B N 1
ATOM 2999 C CA . ALA B 1 157 ? -7.137 -1.517 3.207 1 96.81 157 ALA B CA 1
ATOM 3000 C C . ALA B 1 157 ? -5.777 -1.32 2.543 1 96.81 157 ALA B C 1
ATOM 3002 O O . ALA B 1 157 ? -4.805 -0.944 3.203 1 96.81 157 ALA B O 1
ATOM 3003 N N . GLY B 1 158 ? -5.793 -1.579 1.249 1 98.12 158 GLY B N 1
ATOM 3004 C CA . GLY B 1 158 ? -4.559 -1.358 0.51 1 98.12 158 GLY B CA 1
ATOM 3005 C C . GLY B 1 158 ? -4.082 0.08 0.564 1 98.12 158 GLY B C 1
ATOM 3006 O O . GLY B 1 158 ? -2.889 0.337 0.753 1 98.12 158 GLY B O 1
ATOM 3007 N N . SER B 1 159 ? -4.953 1.01 0.399 1 98.19 159 SER B N 1
ATOM 3008 C CA . SER B 1 159 ? -4.594 2.424 0.386 1 98.19 159 SER B CA 1
ATOM 3009 C C . SER B 1 159 ? -4.105 2.883 1.755 1 98.19 159 SER B C 1
ATOM 3011 O O . SER B 1 159 ? -3.191 3.707 1.849 1 98.19 159 SER B O 1
ATOM 3013 N N . LYS B 1 160 ? -4.723 2.367 2.785 1 98.19 160 LYS B N 1
ATOM 3014 C CA . LYS B 1 160 ? -4.312 2.754 4.129 1 98.19 160 LYS B CA 1
ATOM 3015 C C . LYS B 1 160 ? -2.977 2.117 4.504 1 98.19 160 LYS B C 1
ATOM 3017 O O . LYS B 1 160 ? -2.162 2.732 5.195 1 98.19 160 LYS B O 1
ATOM 3022 N N . ALA B 1 161 ? -2.73 0.885 4.043 1 98.44 161 ALA B N 1
ATOM 3023 C CA . ALA B 1 161 ? -1.411 0.284 4.227 1 98.44 161 ALA B CA 1
ATOM 3024 C C . ALA B 1 161 ? -0.337 1.082 3.492 1 98.44 161 ALA B C 1
ATOM 3026 O O . ALA B 1 161 ? 0.763 1.28 4.016 1 98.44 161 ALA B O 1
ATOM 3027 N N . LEU B 1 162 ? -0.648 1.463 2.297 1 98.62 162 LEU B N 1
ATOM 3028 C CA . LEU B 1 162 ? 0.272 2.291 1.526 1 98.62 162 LEU B CA 1
ATOM 3029 C C . LEU B 1 162 ? 0.557 3.605 2.248 1 98.62 162 LEU B C 1
ATOM 3031 O O . LEU B 1 162 ? 1.711 4.027 2.346 1 98.62 162 LEU B O 1
ATOM 3035 N N . MET B 1 163 ? -0.478 4.262 2.773 1 98.56 163 MET B N 1
ATOM 3036 C CA . MET B 1 163 ? -0.307 5.48 3.555 1 98.56 163 MET B CA 1
ATOM 3037 C C . MET B 1 163 ? 0.603 5.238 4.754 1 98.56 163 MET B C 1
ATOM 3039 O O . MET B 1 163 ? 1.48 6.051 5.047 1 98.56 163 MET B O 1
ATOM 3043 N N . ASN B 1 164 ? 0.365 4.117 5.434 1 98.56 164 ASN B N 1
ATOM 3044 C CA . ASN B 1 164 ? 1.205 3.762 6.574 1 98.56 164 ASN B CA 1
ATOM 3045 C C . ASN B 1 164 ? 2.674 3.66 6.176 1 98.56 164 ASN B C 1
ATOM 3047 O O . ASN B 1 164 ? 3.549 4.168 6.879 1 98.56 164 ASN B O 1
ATOM 3051 N N . MET B 1 165 ? 2.953 3.043 5.051 1 98.62 165 MET B N 1
ATOM 3052 C CA . MET B 1 165 ? 4.328 2.924 4.574 1 98.62 165 MET B CA 1
ATOM 3053 C C . MET B 1 165 ? 4.902 4.293 4.219 1 98.62 165 MET B C 1
ATOM 3055 O O . MET B 1 165 ? 6.07 4.57 4.5 1 98.62 165 MET B O 1
ATOM 3059 N N . CYS B 1 166 ? 4.129 5.105 3.619 1 98.56 166 CYS B N 1
ATOM 3060 C CA . CYS B 1 166 ? 4.57 6.453 3.273 1 98.56 166 CYS B CA 1
ATOM 3061 C C . CYS B 1 166 ? 4.93 7.246 4.523 1 98.56 166 CYS B C 1
ATOM 3063 O O . CYS B 1 166 ? 5.961 7.922 4.559 1 98.56 166 CYS B O 1
ATOM 3065 N N . ILE B 1 167 ? 4.109 7.117 5.539 1 98.56 167 ILE B N 1
ATOM 3066 C CA . ILE B 1 167 ? 4.348 7.828 6.793 1 98.56 167 ILE B CA 1
ATOM 3067 C C . ILE B 1 167 ? 5.637 7.324 7.438 1 98.56 167 ILE B C 1
ATOM 3069 O O . ILE B 1 167 ? 6.441 8.117 7.93 1 98.56 167 ILE B O 1
ATOM 3073 N N . LYS B 1 168 ? 5.816 6.02 7.426 1 98.31 168 LYS B N 1
ATOM 3074 C CA . LYS B 1 168 ? 7.07 5.465 7.926 1 98.31 168 LYS B CA 1
ATOM 3075 C C . LYS B 1 168 ? 8.266 6.02 7.164 1 98.31 168 LYS B C 1
ATOM 3077 O O . LYS B 1 168 ? 9.25 6.457 7.766 1 98.31 168 LYS B O 1
ATOM 3082 N N . GLY B 1 169 ? 8.195 6.012 5.852 1 97.94 169 GLY B N 1
ATOM 3083 C CA . GLY B 1 169 ? 9.258 6.57 5.035 1 97.94 169 GLY B CA 1
ATOM 3084 C C . GLY B 1 169 ? 9.531 8.031 5.332 1 97.94 169 GLY B C 1
ATOM 3085 O O . GLY B 1 169 ? 10.688 8.445 5.445 1 97.94 169 GLY B O 1
ATOM 3086 N N . LEU B 1 170 ? 8.492 8.82 5.461 1 98.5 170 LEU B N 1
ATOM 3087 C CA . LEU B 1 170 ? 8.602 10.25 5.742 1 98.5 170 LEU B CA 1
ATOM 3088 C C . LEU B 1 170 ? 9.25 10.484 7.102 1 98.5 170 LEU B C 1
ATOM 3090 O O . LEU B 1 170 ? 10.102 11.375 7.242 1 98.5 170 LEU B O 1
ATOM 3094 N N . SER B 1 171 ? 8.836 9.719 8.086 1 98.5 171 SER B N 1
ATOM 3095 C CA . SER B 1 171 ? 9.398 9.844 9.43 1 98.5 171 SER B CA 1
ATOM 3096 C C . SER B 1 171 ? 10.906 9.648 9.422 1 98.5 171 SER B C 1
ATOM 3098 O O . SER B 1 171 ? 11.633 10.336 10.141 1 98.5 171 SER B O 1
ATOM 3100 N N . LEU B 1 172 ? 11.336 8.672 8.617 1 97.94 172 LEU B N 1
ATOM 3101 C CA . LEU B 1 172 ? 12.766 8.391 8.516 1 97.94 172 LEU B CA 1
ATOM 3102 C C . LEU B 1 172 ? 13.492 9.516 7.797 1 97.94 172 LEU B C 1
ATOM 3104 O O . LEU B 1 172 ? 14.625 9.867 8.156 1 97.94 172 LEU B O 1
ATOM 3108 N N . GLU B 1 173 ? 12.875 10.094 6.793 1 97.31 173 GLU B N 1
ATOM 3109 C CA . GLU B 1 173 ? 13.445 11.273 6.141 1 97.31 173 GLU B CA 1
ATOM 3110 C C . GLU B 1 173 ? 13.578 12.43 7.121 1 97.31 173 GLU B C 1
ATOM 3112 O O . GLU B 1 173 ? 14.617 13.094 7.168 1 97.31 173 GLU B O 1
ATOM 3117 N N . PHE B 1 174 ? 12.508 12.641 7.867 1 97.75 174 PHE B N 1
ATOM 3118 C CA . PHE B 1 174 ? 12.523 13.695 8.867 1 97.75 174 PHE B CA 1
ATOM 3119 C C . PHE B 1 174 ? 13.625 13.453 9.898 1 97.75 174 PHE B C 1
ATOM 3121 O O . PHE B 1 174 ? 14.352 14.375 10.266 1 97.75 174 PHE B O 1
ATOM 3128 N N . ALA B 1 175 ? 13.797 12.234 10.289 1 96.94 175 ALA B N 1
ATOM 3129 C CA . ALA B 1 175 ? 14.797 11.875 11.281 1 96.94 175 ALA B CA 1
ATOM 3130 C C . ALA B 1 175 ? 16.203 12.094 10.742 1 96.94 175 ALA B C 1
ATOM 3132 O O . ALA B 1 175 ? 17.141 12.367 11.508 1 96.94 175 ALA B O 1
ATOM 3133 N N . ASN B 1 176 ? 16.375 12 9.477 1 95.75 176 ASN B N 1
ATOM 3134 C CA . ASN B 1 176 ? 17.688 12.133 8.844 1 95.75 176 ASN B CA 1
ATOM 3135 C C . ASN B 1 176 ? 18.047 13.594 8.609 1 95.75 176 ASN B C 1
ATOM 3137 O O . ASN B 1 176 ? 19.203 13.906 8.312 1 95.75 176 ASN B O 1
ATOM 3141 N N . ASP B 1 177 ? 17.047 14.414 8.68 1 94.81 177 ASP B N 1
ATOM 3142 C CA . ASP B 1 177 ? 17.297 15.844 8.57 1 94.81 177 ASP B CA 1
ATOM 3143 C C . ASP B 1 177 ? 17.703 16.438 9.93 1 94.81 177 ASP B C 1
ATOM 3145 O O . ASP B 1 177 ? 16.844 16.734 10.758 1 94.81 177 ASP B O 1
ATOM 3149 N N . LYS B 1 178 ? 18.906 16.75 10.164 1 94 178 LYS B N 1
ATOM 3150 C CA . LYS B 1 178 ? 19.438 17.156 11.453 1 94 178 LYS B CA 1
ATOM 3151 C C . LYS B 1 178 ? 19.047 18.594 11.789 1 94 178 LYS B C 1
ATOM 3153 O O . LYS B 1 178 ? 19.203 19.031 12.922 1 94 178 LYS B O 1
ATOM 3158 N N . GLU B 1 179 ? 18.516 19.203 10.781 1 96.56 179 GLU B N 1
ATOM 3159 C CA . GLU B 1 179 ? 18.156 20.609 10.984 1 96.56 179 GLU B CA 1
ATOM 3160 C C . GLU B 1 179 ? 16.719 20.75 11.477 1 96.56 179 GLU B C 1
ATOM 3162 O O . GLU B 1 179 ? 16.266 21.844 11.773 1 96.56 179 GLU B O 1
ATOM 3167 N N . THR B 1 180 ? 16 19.672 11.5 1 97.12 180 THR B N 1
ATOM 3168 C CA . THR B 1 180 ? 14.594 19.719 11.898 1 97.12 180 THR B CA 1
ATOM 3169 C C . THR B 1 180 ? 14.289 18.609 12.906 1 97.12 180 THR B C 1
ATOM 3171 O O . THR B 1 180 ? 15.109 17.734 13.133 1 97.12 180 THR B O 1
ATOM 3174 N N . THR B 1 181 ? 13.164 18.766 13.602 1 98.06 181 THR B N 1
ATOM 3175 C CA . THR B 1 181 ? 12.625 17.734 14.477 1 98.06 181 THR B CA 1
ATOM 3176 C C . THR B 1 181 ? 11.203 17.375 14.062 1 98.06 181 THR B C 1
ATOM 3178 O O . THR B 1 181 ? 10.344 17.125 14.914 1 98.06 181 THR B O 1
ATOM 3181 N N . ARG B 1 182 ? 10.953 17.438 12.742 1 98.44 182 ARG B N 1
ATOM 3182 C CA . ARG B 1 182 ? 9.641 17.109 12.203 1 98.44 182 ARG B CA 1
ATOM 3183 C C . ARG B 1 182 ? 9.289 15.648 12.453 1 98.44 182 ARG B C 1
ATOM 3185 O O . ARG B 1 182 ? 10.188 14.812 12.609 1 98.44 182 ARG B O 1
ATOM 3192 N N . THR B 1 183 ? 8.023 15.422 12.586 1 98.56 183 THR B N 1
ATOM 3193 C CA . THR B 1 183 ? 7.562 14.062 12.859 1 98.56 183 THR B CA 1
ATOM 3194 C C . THR B 1 183 ? 6.422 13.68 11.914 1 98.56 183 THR B C 1
ATOM 3196 O O . THR B 1 183 ? 5.695 14.555 11.43 1 98.56 183 THR B O 1
ATOM 3199 N N . ALA B 1 184 ? 6.352 12.445 11.562 1 98.75 184 ALA B N 1
ATOM 3200 C CA . ALA B 1 184 ? 5.25 11.844 10.805 1 98.75 184 ALA B CA 1
ATOM 3201 C C . ALA B 1 184 ? 4.68 10.641 11.547 1 98.75 184 ALA B C 1
ATOM 3203 O O . ALA B 1 184 ? 5.418 9.734 11.938 1 98.75 184 ALA B O 1
ATOM 3204 N N . VAL B 1 185 ? 3.361 10.68 11.781 1 98.81 185 VAL B N 1
ATOM 3205 C CA . VAL B 1 185 ? 2.729 9.648 12.602 1 98.81 185 VAL B CA 1
ATOM 3206 C C . VAL B 1 185 ? 1.42 9.203 11.953 1 98.81 185 VAL B C 1
ATOM 3208 O O . VAL B 1 185 ? 0.65 10.031 11.461 1 98.81 185 VAL B O 1
ATOM 3211 N N . ALA B 1 186 ? 1.212 7.883 11.898 1 98.69 186 ALA B N 1
ATOM 3212 C CA . ALA B 1 186 ? -0.082 7.336 11.5 1 98.69 186 ALA B CA 1
ATOM 3213 C C . ALA B 1 186 ? -0.982 7.117 12.711 1 98.69 186 ALA B C 1
ATOM 3215 O O . ALA B 1 186 ? -0.523 6.656 13.758 1 98.69 186 ALA B O 1
ATOM 3216 N N . ILE B 1 187 ? -2.283 7.473 12.578 1 98.25 187 ILE B N 1
ATOM 3217 C CA . ILE B 1 187 ? -3.234 7.355 13.672 1 98.25 187 ILE B CA 1
ATOM 3218 C C . ILE B 1 187 ? -4.312 6.332 13.32 1 98.25 187 ILE B C 1
ATOM 3220 O O . ILE B 1 187 ? -4.891 6.387 12.227 1 98.25 187 ILE B O 1
ATOM 3224 N N . ASN B 1 188 ? -4.531 5.371 14.133 1 96.25 188 ASN B N 1
ATOM 3225 C CA . ASN B 1 188 ? -5.754 4.578 14.125 1 96.25 188 ASN B CA 1
ATOM 3226 C C . ASN B 1 188 ? -6.852 5.227 14.961 1 96.25 188 ASN B C 1
ATOM 3228 O O . ASN B 1 188 ? -6.824 5.156 16.188 1 96.25 188 ASN B O 1
ATOM 3232 N N . PRO B 1 189 ? -7.746 5.844 14.297 1 93.81 189 PRO B N 1
ATOM 3233 C CA . PRO B 1 189 ? -8.75 6.598 15.055 1 93.81 189 PRO B CA 1
ATOM 3234 C C . PRO B 1 189 ? -9.719 5.695 15.805 1 93.81 189 PRO B C 1
ATOM 3236 O O . PRO B 1 189 ? -10.422 6.152 16.703 1 93.81 189 PRO B O 1
ATOM 3239 N N . GLY B 1 190 ? -9.68 4.391 15.469 1 87 190 GLY B N 1
ATOM 3240 C CA . GLY B 1 190 ? -10.633 3.471 16.062 1 87 190 GLY B CA 1
ATOM 3241 C C . GLY B 1 190 ? -11.961 3.426 15.328 1 87 190 GLY B C 1
ATOM 3242 O O . GLY B 1 190 ? -12.148 4.137 14.344 1 87 190 GLY B O 1
ATOM 3243 N N . TRP B 1 191 ? -12.742 2.428 15.766 1 75.5 191 TRP B N 1
ATOM 3244 C CA . TRP B 1 191 ? -14.086 2.299 15.203 1 75.5 191 TRP B CA 1
ATOM 3245 C C . TRP B 1 191 ? -15.023 3.344 15.797 1 75.5 191 TRP B C 1
ATOM 3247 O O . TRP B 1 191 ? -15.344 3.293 16.984 1 75.5 191 TRP B O 1
ATOM 3257 N N . MET B 1 192 ? -15.289 4.301 14.992 1 69 192 MET B N 1
ATOM 3258 C CA . MET B 1 192 ? -16.047 5.457 15.477 1 69 192 MET B CA 1
ATOM 3259 C C . MET B 1 192 ? -17.484 5.418 14.969 1 69 192 MET B C 1
ATOM 3261 O O . MET B 1 192 ? -17.766 4.793 13.945 1 69 192 MET B O 1
ATOM 3265 N N . LYS B 1 193 ? -18.375 5.879 15.859 1 62.56 193 LYS B N 1
ATOM 3266 C CA . LYS B 1 193 ? -19.766 6.055 15.461 1 62.56 193 LYS B CA 1
ATOM 3267 C C . LYS B 1 193 ? -19.891 7.078 14.336 1 62.56 193 LYS B C 1
ATOM 3269 O O . LYS B 1 193 ? -20 8.281 14.586 1 62.56 193 LYS B O 1
ATOM 3274 N N . THR B 1 194 ? -19.469 6.633 13.125 1 55.38 194 THR B N 1
ATOM 3275 C CA . THR B 1 194 ? -19.609 7.48 11.945 1 55.38 194 THR B CA 1
ATOM 3276 C C . THR B 1 194 ? -20.531 6.836 10.922 1 55.38 194 THR B C 1
ATOM 3278 O O . THR B 1 194 ? -21.078 5.754 11.164 1 55.38 194 THR B O 1
ATOM 3281 N N . ASP B 1 195 ? -20.812 7.68 9.922 1 50.41 195 ASP B N 1
ATOM 3282 C CA . ASP B 1 195 ? -21.562 7.117 8.805 1 50.41 195 ASP B CA 1
ATOM 3283 C C . ASP B 1 195 ? -20.922 5.824 8.305 1 50.41 195 ASP B C 1
ATOM 3285 O O . ASP B 1 195 ? -21.609 4.895 7.895 1 50.41 195 ASP B O 1
ATOM 3289 N N . MET B 1 196 ? -19.562 5.723 8.594 1 51.09 196 MET B N 1
ATOM 3290 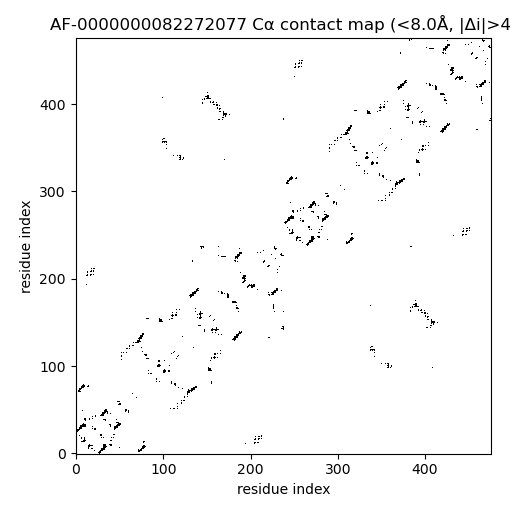C CA . MET B 1 196 ? -18.844 4.555 8.102 1 51.09 196 MET B CA 1
ATOM 3291 C C . MET B 1 196 ? -18.828 3.441 9.141 1 51.09 196 MET B C 1
ATOM 3293 O O . MET B 1 196 ? -18.938 2.264 8.797 1 51.09 196 MET B O 1
ATOM 3297 N N . GLY B 1 197 ? -18.609 3.748 10.445 1 54.12 197 GLY B N 1
ATOM 3298 C CA . GLY B 1 197 ? -18.391 2.793 11.516 1 54.12 197 GLY B CA 1
ATOM 3299 C C . GLY B 1 197 ? -19.672 2.219 12.086 1 54.12 197 GLY B C 1
ATOM 3300 O O . GLY B 1 197 ? -19.656 1.167 12.727 1 54.12 197 GLY B O 1
ATOM 3301 N N . GLY B 1 198 ? -20.766 2.734 11.789 1 55.09 198 GLY B N 1
ATOM 3302 C CA . GLY B 1 198 ? -22.062 2.25 12.234 1 55.09 198 GLY B CA 1
ATOM 3303 C C . GLY B 1 198 ? -22.312 2.471 13.711 1 55.09 198 GLY B C 1
ATOM 3304 O O . GLY B 1 198 ? -21.469 3.045 14.406 1 55.09 198 GLY B O 1
ATOM 3305 N N . SER B 1 199 ? -23.547 2.191 14.344 1 54.97 199 SER B N 1
ATOM 3306 C CA . SER B 1 199 ? -24.125 2.473 15.656 1 54.97 199 SER B CA 1
ATOM 3307 C C . SER B 1 199 ? -23.391 1.705 16.75 1 54.97 199 SER B C 1
ATOM 3309 O O . SER B 1 199 ? -23.5 2.051 17.938 1 54.97 199 SER B O 1
ATOM 3311 N N . ASN B 1 200 ? -22.594 0.742 16.438 1 56.31 200 ASN B N 1
ATOM 3312 C CA . ASN B 1 200 ? -22 -0.105 17.484 1 56.31 200 ASN B CA 1
ATOM 3313 C C . ASN B 1 200 ? -20.625 0.393 17.891 1 56.31 200 ASN B C 1
ATOM 3315 O O . ASN B 1 200 ? -19.953 -0.236 18.719 1 56.31 200 ASN B O 1
ATOM 3319 N N . ALA B 1 201 ? -20.359 1.669 17.422 1 62.47 201 ALA B N 1
ATOM 3320 C CA . ALA B 1 201 ? -19.031 2.18 17.75 1 62.47 201 ALA B CA 1
ATOM 3321 C C . ALA B 1 201 ? -19 2.82 19.125 1 62.47 201 ALA B C 1
ATOM 3323 O O . ALA B 1 201 ? -19.984 3.443 19.547 1 62.47 201 ALA B O 1
ATOM 3324 N N . ASP B 1 202 ? -17.891 2.572 19.953 1 70.69 202 ASP B N 1
ATOM 3325 C CA . ASP B 1 202 ? -17.781 2.916 21.375 1 70.69 202 ASP B CA 1
ATOM 3326 C C . ASP B 1 202 ? -17.25 4.336 21.547 1 70.69 202 ASP B C 1
ATOM 3328 O O . ASP B 1 202 ? -17.359 4.914 22.625 1 70.69 202 ASP B O 1
ATOM 3332 N N . ILE B 1 203 ? -16.688 5.062 20.438 1 86.06 203 ILE B N 1
ATOM 3333 C CA . ILE B 1 203 ? -16.078 6.375 20.641 1 86.06 203 ILE B CA 1
ATOM 3334 C C . ILE B 1 203 ? -16.594 7.344 19.578 1 86.06 203 ILE B C 1
ATOM 3336 O O . ILE B 1 203 ? -16.859 6.949 18.438 1 86.06 203 ILE B O 1
ATOM 3340 N N . THR B 1 204 ? -16.859 8.664 19.953 1 91.94 204 THR B N 1
ATOM 3341 C CA . THR B 1 204 ? -17.391 9.664 19.047 1 91.94 204 THR B CA 1
ATOM 3342 C C . THR B 1 204 ? -16.25 10.375 18.312 1 91.94 204 THR B C 1
ATOM 3344 O O . THR B 1 204 ? -15.117 10.406 18.797 1 91.94 204 THR B O 1
ATOM 3347 N N . PRO B 1 205 ? -16.531 10.977 17.188 1 94.94 205 PRO B N 1
ATOM 3348 C CA . PRO B 1 205 ? -15.523 11.766 16.484 1 94.94 205 PRO B CA 1
ATOM 3349 C C . PRO B 1 205 ? -14.945 12.891 17.344 1 94.94 205 PRO B C 1
ATOM 3351 O O . PRO B 1 205 ? -13.742 13.164 17.281 1 94.94 205 PRO B O 1
ATOM 3354 N N . GLU B 1 206 ? -15.805 13.484 18.188 1 95.88 206 GLU B N 1
ATOM 3355 C CA . GLU B 1 206 ? -15.375 14.57 19.047 1 95.88 206 GLU B CA 1
ATOM 3356 C C . GLU B 1 206 ? -14.359 14.086 20.078 1 95.88 206 GLU B C 1
ATOM 3358 O O . GLU B 1 206 ? -13.359 14.758 20.344 1 95.88 206 GLU B O 1
ATOM 3363 N N . GLN B 1 207 ? -14.625 12.875 20.594 1 95.62 207 GLN B N 1
ATOM 3364 C CA . GLN B 1 207 ? -13.695 12.297 21.562 1 95.62 207 GLN B CA 1
ATOM 3365 C C . GLN B 1 207 ? -12.352 11.992 20.906 1 95.62 207 GLN B C 1
ATOM 3367 O O . GLN B 1 207 ? -11.297 12.258 21.5 1 95.62 207 GLN B O 1
ATOM 3372 N N . VAL B 1 208 ? -12.383 11.477 19.734 1 96.75 208 VAL B N 1
ATOM 3373 C CA . VAL B 1 208 ? -11.164 11.141 19 1 96.75 208 VAL B CA 1
ATOM 3374 C C . VAL B 1 208 ? -10.391 12.414 18.672 1 96.75 208 VAL B C 1
ATOM 3376 O O . VAL B 1 208 ? -9.172 12.477 18.859 1 96.75 208 VAL B O 1
ATOM 3379 N N . ALA B 1 209 ? -11.062 13.445 18.25 1 98.12 209 ALA B N 1
ATOM 3380 C CA . ALA B 1 209 ? -10.438 14.719 17.922 1 98.12 209 ALA B CA 1
ATOM 3381 C C . ALA B 1 209 ? -9.742 15.328 19.141 1 98.12 209 ALA B C 1
ATOM 3383 O O . ALA B 1 209 ? -8.617 15.82 19.031 1 98.12 209 ALA B O 1
ATOM 3384 N N . GLU B 1 210 ? -10.406 15.25 20.25 1 97.88 210 GLU B N 1
ATOM 3385 C CA . GLU B 1 210 ? -9.828 15.773 21.484 1 97.88 210 GLU B CA 1
ATOM 3386 C C . GLU B 1 210 ? -8.562 15.023 21.875 1 97.88 210 GLU B C 1
ATOM 3388 O O . GLU B 1 210 ? -7.578 15.633 22.297 1 97.88 210 GLU B O 1
ATOM 3393 N N . ARG B 1 211 ? -8.641 13.742 21.734 1 97.69 211 ARG B N 1
ATOM 3394 C CA . ARG B 1 211 ? -7.473 12.93 22.062 1 97.69 211 ARG B CA 1
ATOM 3395 C C . ARG B 1 211 ? -6.305 13.258 21.141 1 97.69 211 ARG B C 1
ATOM 3397 O O . ARG B 1 211 ? -5.16 13.359 21.578 1 97.69 211 ARG B O 1
ATOM 3404 N N . ILE B 1 212 ? -6.531 13.461 19.828 1 98.31 212 ILE B N 1
ATOM 3405 C CA . ILE B 1 212 ? -5.492 13.789 18.859 1 98.31 212 ILE B CA 1
ATOM 3406 C C . ILE B 1 212 ? -4.891 15.156 19.188 1 98.31 212 ILE B C 1
ATOM 3408 O O . ILE B 1 212 ? -3.668 15.305 19.234 1 98.31 212 ILE B O 1
ATOM 3412 N N . LEU B 1 213 ? -5.758 16.141 19.5 1 98.56 213 LEU B N 1
ATOM 3413 C CA . LEU B 1 213 ? -5.266 17.469 19.891 1 98.56 213 LEU B CA 1
ATOM 3414 C C . LEU B 1 213 ? -4.367 17.375 21.109 1 98.56 213 LEU B C 1
ATOM 3416 O O . LEU B 1 213 ? -3.283 17.969 21.141 1 98.56 213 LEU B O 1
ATOM 3420 N N . LYS B 1 214 ? -4.816 16.641 22.109 1 98.25 214 LYS B N 1
ATOM 3421 C CA . LYS B 1 214 ? -4.031 16.5 23.328 1 98.25 214 LYS B CA 1
ATOM 3422 C C . LYS B 1 214 ? -2.67 15.875 23.031 1 98.25 214 LYS B C 1
ATOM 3424 O O . LYS B 1 214 ? -1.651 16.312 23.578 1 98.25 214 LYS B O 1
ATOM 3429 N N . MET B 1 215 ? -2.652 14.883 22.172 1 98.25 215 MET B N 1
ATOM 3430 C CA . MET B 1 215 ? -1.4 14.219 21.828 1 98.25 215 MET B CA 1
ATOM 3431 C C . MET B 1 215 ? -0.471 15.156 21.078 1 98.25 215 MET B C 1
ATOM 3433 O O . MET B 1 215 ? 0.75 15.086 21.219 1 98.25 215 MET B O 1
ATOM 3437 N N . VAL B 1 216 ? -1.029 16.047 20.297 1 97.94 216 VAL B N 1
ATOM 3438 C CA . VAL B 1 216 ? -0.24 17.031 19.562 1 97.94 216 VAL B CA 1
ATOM 3439 C C . VAL B 1 216 ? 0.322 18.078 20.547 1 97.94 216 VAL B C 1
ATOM 3441 O O . VAL B 1 216 ? 1.504 18.422 20.484 1 97.94 216 VAL B O 1
ATOM 3444 N N . GLU B 1 217 ? -0.429 18.484 21.516 1 96.81 217 GLU B N 1
ATOM 3445 C CA . GLU B 1 217 ? -0.088 19.609 22.391 1 96.81 217 GLU B CA 1
ATOM 3446 C C . GLU B 1 217 ? 0.858 19.172 23.5 1 96.81 217 GLU B C 1
ATOM 3448 O O . GLU B 1 217 ? 1.699 19.953 23.953 1 96.81 217 GLU B O 1
ATOM 3453 N N . ASP B 1 218 ? 0.693 17.906 23.922 1 97.25 218 ASP B N 1
ATOM 3454 C CA . ASP B 1 218 ? 1.46 17.516 25.094 1 97.25 218 ASP B CA 1
ATOM 3455 C C . ASP B 1 218 ? 2.785 16.875 24.703 1 97.25 218 ASP B C 1
ATOM 3457 O O . ASP B 1 218 ? 3.51 16.359 25.562 1 97.25 218 ASP B O 1
ATOM 3461 N N . GLY B 1 219 ? 3.043 16.797 23.422 1 96.06 219 GLY B N 1
ATOM 3462 C CA . GLY B 1 219 ? 4.344 16.328 22.969 1 96.06 219 GLY B CA 1
ATOM 3463 C C . GLY B 1 219 ? 4.375 14.844 22.672 1 96.06 219 GLY B C 1
ATOM 3464 O O . GLY B 1 219 ? 5.383 14.32 22.188 1 96.06 219 GLY B O 1
ATOM 3465 N N . PHE B 1 220 ? 3.314 14.156 22.844 1 98 220 PHE B N 1
ATOM 3466 C CA . PHE B 1 220 ? 3.275 12.719 22.609 1 98 220 PHE B CA 1
ATOM 3467 C C . PHE B 1 220 ? 3.568 12.406 21.141 1 98 220 PHE B C 1
ATOM 3469 O O . PHE B 1 220 ? 4.316 11.477 20.828 1 98 220 PHE B O 1
ATOM 3476 N N . ILE B 1 221 ? 2.99 13.164 20.266 1 97.81 221 ILE B N 1
ATOM 3477 C CA . ILE B 1 221 ? 3.152 12.906 18.828 1 97.81 221 ILE B CA 1
ATOM 3478 C C . ILE B 1 221 ? 4.625 13.055 18.438 1 97.81 221 ILE B C 1
ATOM 3480 O O . ILE B 1 221 ? 5.141 12.281 17.641 1 97.81 221 ILE B O 1
ATOM 3484 N N . GLN B 1 222 ? 5.336 14 19.016 1 96.25 222 GLN B N 1
ATOM 3485 C CA . GLN B 1 222 ? 6.754 14.203 18.75 1 96.25 222 GLN B CA 1
ATOM 3486 C C . GLN B 1 222 ? 7.574 12.984 19.156 1 96.25 222 GLN B C 1
ATOM 3488 O O . GLN B 1 222 ? 8.578 12.664 18.531 1 96.25 222 GLN B O 1
ATOM 3493 N N . SER B 1 223 ? 7.082 12.305 20.172 1 97.12 223 SER B N 1
ATOM 3494 C CA . SER B 1 223 ? 7.801 11.141 20.672 1 97.12 223 SER B CA 1
ATOM 3495 C C . SER B 1 223 ? 7.414 9.875 19.906 1 97.12 223 SER B C 1
ATOM 3497 O O . SER B 1 223 ? 8.016 8.82 20.109 1 97.12 223 SER B O 1
ATOM 3499 N N . ALA B 1 224 ? 6.465 9.992 18.984 1 98 224 ALA B N 1
ATOM 3500 C CA . ALA B 1 224 ? 5.906 8.82 18.312 1 98 224 ALA B CA 1
ATOM 3501 C C . ALA B 1 224 ? 6.258 8.828 16.828 1 98 224 ALA B C 1
ATOM 3503 O O . ALA B 1 224 ? 5.555 8.219 16.016 1 98 224 ALA B O 1
ATOM 3504 N N . ASN B 1 225 ? 7.355 9.531 16.453 1 98.12 225 ASN B N 1
ATOM 3505 C CA . ASN B 1 225 ? 7.738 9.633 15.047 1 98.12 225 ASN B CA 1
ATOM 3506 C C . ASN B 1 225 ? 7.867 8.25 14.406 1 98.12 225 ASN B C 1
ATOM 3508 O O . ASN B 1 225 ? 8.562 7.379 14.93 1 98.12 225 ASN B O 1
ATOM 3512 N N . GLY B 1 226 ? 7.16 8.016 13.352 1 97.94 226 GLY B N 1
ATOM 3513 C CA . GLY B 1 226 ? 7.281 6.809 12.555 1 97.94 226 GLY B CA 1
ATOM 3514 C C . GLY B 1 226 ? 6.445 5.66 13.078 1 97.94 226 GLY B C 1
ATOM 3515 O O . GLY B 1 226 ? 6.613 4.516 12.656 1 97.94 226 GLY B O 1
ATOM 3516 N N . MET B 1 227 ? 5.531 5.961 14.023 1 97.81 227 MET B N 1
ATOM 3517 C CA . MET B 1 227 ? 4.746 4.891 14.633 1 97.81 227 MET B CA 1
ATOM 3518 C C . MET B 1 227 ? 3.309 4.914 14.125 1 97.81 227 MET B C 1
ATOM 3520 O O . MET B 1 227 ? 2.883 5.887 13.5 1 97.81 227 MET B O 1
ATOM 3524 N N . PHE B 1 228 ? 2.633 3.846 14.203 1 98.25 228 PHE B N 1
ATOM 3525 C CA . PHE B 1 228 ? 1.19 3.689 14.062 1 98.25 228 PHE B CA 1
ATOM 3526 C C . PHE B 1 228 ? 0.519 3.631 15.43 1 98.25 228 PHE B C 1
ATOM 3528 O O . PHE B 1 228 ? 0.657 2.643 16.156 1 98.25 228 PHE B O 1
ATOM 3535 N N . ILE B 1 229 ? -0.281 4.691 15.773 1 97.81 229 ILE B N 1
ATOM 3536 C CA . ILE B 1 229 ? -0.688 4.828 17.172 1 97.81 229 ILE B CA 1
ATOM 3537 C C . ILE B 1 229 ? -2.211 4.836 17.266 1 97.81 229 ILE B C 1
ATOM 3539 O O . ILE B 1 229 ? -2.893 5.367 16.391 1 97.81 229 ILE B O 1
ATOM 3543 N N . ASN B 1 230 ? -2.719 4.242 18.328 1 95.62 230 ASN B N 1
ATOM 3544 C CA . ASN B 1 230 ? -4.117 4.379 18.719 1 95.62 230 ASN B CA 1
ATOM 3545 C C . ASN B 1 230 ? -4.359 5.68 19.484 1 95.62 230 ASN B C 1
ATOM 3547 O O . ASN B 1 230 ? -3.42 6.277 20.016 1 95.62 230 ASN B O 1
ATOM 3551 N N . THR B 1 231 ? -5.645 6.066 19.578 1 95 231 THR B N 1
ATOM 3552 C CA . THR B 1 231 ? -5.93 7.34 20.234 1 95 231 THR B CA 1
ATOM 3553 C C . THR B 1 231 ? -5.848 7.195 21.75 1 95 231 THR B C 1
ATOM 3555 O O . THR B 1 231 ? -5.891 8.188 22.484 1 95 231 THR B O 1
ATOM 3558 N N . ASP B 1 232 ? -5.664 5.98 22.25 1 93.88 232 ASP B N 1
ATOM 3559 C CA . ASP B 1 232 ? -5.359 5.785 23.672 1 93.88 232 ASP B CA 1
ATOM 3560 C C . ASP B 1 232 ? -3.854 5.785 23.906 1 93.88 232 ASP B C 1
ATOM 3562 O O . ASP B 1 232 ? -3.395 5.41 25 1 93.88 232 ASP B O 1
ATOM 3566 N N . ARG B 1 233 ? -3.066 6.086 22.906 1 96.5 233 ARG B N 1
ATOM 3567 C CA . ARG B 1 233 ? -1.631 6.344 22.953 1 96.5 233 ARG B CA 1
ATOM 3568 C C . ARG B 1 233 ? -0.839 5.039 22.906 1 96.5 233 ARG B C 1
ATOM 3570 O O . ARG B 1 233 ? 0.378 5.039 23.109 1 96.5 233 ARG B O 1
ATOM 3577 N N . THR B 1 234 ? -1.518 3.904 22.703 1 96.44 234 THR B N 1
ATOM 3578 C CA . THR B 1 234 ? -0.8 2.648 22.531 1 96.44 234 THR B CA 1
ATOM 3579 C C . THR B 1 234 ? -0.4 2.459 21.062 1 96.44 234 THR B C 1
ATOM 3581 O O . THR B 1 234 ? -0.999 3.059 20.172 1 96.44 234 THR B O 1
ATOM 3584 N N . GLU B 1 235 ? 0.627 1.685 20.891 1 96.19 235 GLU B N 1
ATOM 3585 C CA . GLU B 1 235 ? 1.089 1.404 19.531 1 96.19 235 GLU B CA 1
ATOM 3586 C C . GLU B 1 235 ? 0.188 0.383 18.844 1 96.19 235 GLU B C 1
ATOM 3588 O O . GLU B 1 235 ? -0.236 -0.595 19.469 1 96.19 235 GLU B O 1
ATOM 3593 N N . HIS B 1 236 ? -0.161 0.667 17.656 1 94.06 236 HIS B N 1
ATOM 3594 C CA . HIS B 1 236 ? -0.883 -0.277 16.812 1 94.06 236 HIS B CA 1
ATOM 3595 C C . HIS B 1 236 ? 0.065 -1.003 15.859 1 94.06 236 HIS B C 1
ATOM 3597 O O . HIS B 1 236 ? 0.983 -0.394 15.312 1 94.06 236 HIS B O 1
ATOM 3603 N N . LEU B 1 237 ? -0.113 -2.293 15.68 1 93.19 237 LEU B N 1
ATOM 3604 C CA . LEU B 1 237 ? 0.729 -3.057 14.766 1 93.19 237 LEU B CA 1
ATOM 3605 C C . LEU B 1 237 ? 0.54 -2.582 13.328 1 93.19 237 LEU B C 1
ATOM 3607 O O . LEU B 1 237 ? -0.546 -2.133 12.961 1 93.19 237 LEU B O 1
ATOM 3611 N N . TRP B 1 238 ? 1.606 -2.65 12.633 1 94.19 238 TRP B N 1
ATOM 3612 C CA . TRP B 1 238 ? 1.512 -2.275 11.227 1 94.19 238 TRP B CA 1
ATOM 3613 C C . TRP B 1 238 ? 0.695 -3.299 10.445 1 94.19 238 TRP B C 1
ATOM 3615 O O . TRP B 1 238 ? 0.708 -4.488 10.766 1 94.19 238 TRP B O 1
#